Protein AF-A0AAV5WGY2-F1 (afdb_monomer)

Foldseek 3Di:
DKDKDWAPDDPPDDPVVVQQDDPFWHFDDWDDPDDPDITMTIIDGPVDDDDDDDFDDDVPDPTDDDDDDDDDDDDDDDDDDDPDDDDPDDPFAWDPVQFPVVVLVVCVVPDDLVVVCPPPDPVRSVVSVVVVVVVSCVPGTDTDDDDDPPVDDPVVVVVVVVVVVCLCPDCPHPVVPPPDDPPPQDAFDQAPVRDTHRDPVSVVVSVVVVVVVVDDDPPDDPDDDDDDDDDDDPDDDDALVNLLVSLVPPDQDQDADVQSHGSVVCNVCSVCVSVVNFDDLVLDAAQAADDDPDDDWGDGSNHTHYHDQWDADPLAIAGSDRARLVVLVVLLVVLLVVLVVCVVVDPDLDLVVQVVVCVVPRVCSLCPPCVRHVDPDPVSVVSSVVSVQVSLQVSCVSNVHDDDDSVVSD

Solvent-accessible surface area (backbone atoms only — not comparable to full-atom values): 26015 Å² total; per-residue (Å²): 107,70,49,77,41,82,34,86,68,50,98,84,62,80,61,59,78,70,63,62,35,54,103,60,24,38,62,71,46,74,57,51,93,81,73,100,65,81,21,42,36,36,28,33,21,73,94,56,86,86,80,92,67,88,76,49,78,50,97,95,48,85,63,73,62,80,87,82,89,84,87,94,81,85,86,85,87,83,87,77,87,79,80,79,77,81,78,82,77,73,80,79,50,71,29,75,91,72,34,49,58,66,65,50,51,52,51,61,69,69,48,64,59,71,70,73,41,58,95,50,53,74,66,57,36,49,51,51,51,51,51,54,52,51,50,47,47,62,72,39,30,48,67,45,78,82,74,80,78,86,84,51,61,72,70,55,45,50,51,50,57,47,49,52,53,53,45,58,70,34,89,85,13,78,77,67,53,88,76,68,69,96,77,68,78,63,86,54,48,66,45,100,83,69,47,74,33,70,49,72,67,54,46,51,52,50,50,54,56,50,56,63,67,70,53,72,76,77,84,76,72,88,78,74,80,85,76,87,77,84,85,85,76,96,69,88,82,84,48,59,66,56,51,52,49,53,50,68,66,51,65,90,44,82,57,52,48,99,46,48,46,37,41,57,55,51,57,73,40,43,63,39,62,58,68,70,48,79,81,60,46,94,80,47,67,41,72,66,67,74,92,64,94,67,85,86,76,37,44,43,96,91,39,72,45,52,75,41,65,62,48,77,54,100,87,44,43,46,32,42,83,72,50,42,66,67,34,52,53,52,37,43,53,51,36,49,52,49,52,52,50,48,67,68,70,48,85,74,52,55,55,70,61,52,53,52,48,39,60,68,68,37,45,52,62,73,55,63,69,40,94,80,56,67,66,83,53,64,76,58,44,52,53,56,50,46,51,53,58,52,48,50,53,51,42,38,60,63,51,72,50,79,94,68,59,75,74,82,64,112

Structure (mmCIF, N/CA/C/O backbone):
data_AF-A0AAV5WGY2-F1
#
_entry.id   AF-A0AAV5WGY2-F1
#
loop_
_atom_site.group_PDB
_atom_site.id
_atom_site.type_symbol
_atom_site.label_atom_id
_atom_site.label_alt_id
_atom_site.label_comp_id
_atom_site.label_asym_id
_atom_site.label_entity_id
_atom_site.label_seq_id
_atom_site.pdbx_PDB_ins_code
_atom_site.Cartn_x
_atom_site.Cartn_y
_atom_site.Cartn_z
_atom_site.occupancy
_atom_site.B_iso_or_equiv
_atom_site.auth_seq_id
_atom_site.auth_comp_id
_atom_site.auth_asym_id
_atom_site.auth_atom_id
_atom_site.pdbx_PDB_model_num
ATOM 1 N N . LEU A 1 1 ? -40.301 -31.226 7.481 1.00 58.53 1 LEU A N 1
ATOM 2 C CA . LEU A 1 1 ? -38.862 -30.973 7.223 1.00 58.53 1 LEU A CA 1
ATOM 3 C C . LEU A 1 1 ? -38.044 -31.351 8.452 1.00 58.53 1 LEU A C 1
ATOM 5 O O . LEU A 1 1 ? -37.160 -32.185 8.337 1.00 58.53 1 LEU A O 1
ATOM 9 N N . LEU A 1 2 ? -38.384 -30.832 9.628 1.00 51.25 2 LEU A N 1
ATOM 10 C CA . LEU A 1 2 ? -37.927 -31.389 10.901 1.00 51.25 2 LEU A CA 1
ATOM 11 C C . LEU A 1 2 ? -39.119 -32.048 11.601 1.00 51.25 2 LEU A C 1
ATOM 13 O O . LEU A 1 2 ? -40.247 -31.577 11.442 1.00 51.25 2 LEU A O 1
ATOM 17 N N . ALA A 1 3 ? -38.875 -33.135 12.322 1.00 55.97 3 ALA A N 1
ATOM 18 C CA . ALA A 1 3 ? -39.847 -33.788 13.187 1.00 55.97 3 ALA A CA 1
ATOM 19 C C . ALA A 1 3 ? -39.277 -33.842 14.604 1.00 55.97 3 ALA A C 1
ATOM 21 O O . ALA A 1 3 ? -38.084 -34.082 14.793 1.00 55.97 3 ALA A O 1
ATOM 22 N N . ILE A 1 4 ? -40.127 -33.573 15.588 1.00 62.97 4 ILE A N 1
ATOM 23 C CA . ILE A 1 4 ? -39.739 -33.464 16.990 1.00 62.97 4 ILE A CA 1
ATOM 24 C C . ILE A 1 4 ? -40.582 -34.465 17.763 1.00 62.97 4 ILE A C 1
ATOM 26 O O . ILE A 1 4 ? -41.802 -34.476 17.614 1.00 62.97 4 ILE A O 1
ATOM 30 N N . SER A 1 5 ? -39.931 -35.310 18.553 1.00 59.59 5 SER A N 1
ATOM 31 C CA . SER A 1 5 ? -40.609 -36.234 19.456 1.00 59.59 5 SER A CA 1
ATOM 32 C C . SER A 1 5 ? -40.067 -36.044 20.856 1.00 59.59 5 SER A C 1
ATOM 34 O O . SER A 1 5 ? -38.853 -35.956 21.053 1.00 59.59 5 SER A O 1
ATOM 36 N N . GLU A 1 6 ? -40.965 -36.038 21.834 1.00 65.06 6 GLU A N 1
ATOM 37 C CA . GLU A 1 6 ? -40.562 -36.268 23.213 1.00 65.06 6 GLU A CA 1
ATOM 38 C C . GLU A 1 6 ? -39.959 -37.670 23.324 1.00 65.06 6 GLU A C 1
ATOM 40 O O . GLU A 1 6 ? -40.388 -38.613 22.647 1.00 65.06 6 GLU A O 1
ATOM 45 N N . THR A 1 7 ? -38.920 -37.793 24.139 1.00 62.12 7 THR A N 1
ATOM 46 C CA . THR A 1 7 ? -38.223 -39.051 24.379 1.00 62.12 7 THR A CA 1
ATOM 47 C C . THR A 1 7 ? -37.788 -39.157 25.827 1.00 62.12 7 THR A C 1
ATOM 49 O O . THR A 1 7 ? -37.611 -38.159 26.522 1.00 62.12 7 THR A O 1
ATOM 52 N N . TRP A 1 8 ? -37.525 -40.382 26.260 1.00 65.94 8 TRP A N 1
ATOM 53 C CA . TRP A 1 8 ? -36.882 -40.664 27.538 1.00 65.94 8 TRP A CA 1
ATOM 54 C C . TRP A 1 8 ? -35.531 -41.362 27.352 1.00 65.94 8 TRP A C 1
ATOM 56 O O . TRP A 1 8 ? -34.951 -41.800 28.336 1.00 65.94 8 TRP A O 1
ATOM 66 N N . LEU A 1 9 ? -35.023 -41.453 26.118 1.00 58.28 9 LEU A N 1
ATOM 67 C CA . LEU A 1 9 ? -33.804 -42.189 25.770 1.00 58.28 9 LEU A CA 1
ATOM 68 C C . LEU A 1 9 ? -32.534 -41.359 26.021 1.00 58.28 9 LEU A C 1
ATOM 70 O O . LEU A 1 9 ? -32.537 -40.141 25.814 1.00 58.28 9 LEU A O 1
ATOM 74 N N . ASP A 1 10 ? -31.457 -42.003 26.471 1.00 59.53 10 ASP A N 1
ATOM 75 C CA . ASP A 1 10 ? -30.112 -41.420 26.582 1.00 59.53 10 ASP A CA 1
ATOM 76 C C . ASP A 1 10 ? -29.101 -42.032 25.585 1.00 59.53 10 ASP A C 1
ATOM 78 O O . ASP A 1 10 ? -29.437 -42.882 24.763 1.00 59.53 10 ASP A O 1
ATOM 82 N N . CYS A 1 11 ? -27.855 -41.543 25.591 1.00 49.78 11 CYS A N 1
ATOM 83 C CA . CYS A 1 11 ? -26.812 -41.965 24.647 1.00 49.78 11 CYS A CA 1
ATOM 84 C C . CYS A 1 11 ? -26.285 -43.397 24.870 1.00 49.78 11 CYS A C 1
ATOM 86 O O . CYS A 1 11 ? -25.472 -43.861 24.066 1.00 49.78 11 CYS A O 1
ATOM 88 N N . GLY A 1 12 ? -26.717 -44.079 25.936 1.00 51.78 12 GLY A N 1
ATOM 89 C CA . GLY A 1 12 ? -26.434 -45.488 26.209 1.00 51.78 12 GLY A CA 1
ATOM 90 C C . GLY A 1 12 ? -27.565 -46.440 25.805 1.00 51.78 12 GLY A C 1
ATOM 91 O O . GLY A 1 12 ? -27.341 -47.651 25.763 1.00 51.78 12 GLY A O 1
ATOM 92 N N . ASP A 1 13 ? -28.752 -45.921 25.482 1.00 56.66 13 ASP A N 1
ATOM 93 C CA . ASP A 1 13 ? -29.916 -46.729 25.125 1.00 56.66 13 ASP A CA 1
ATOM 94 C C . ASP A 1 13 ? -29.839 -47.246 23.675 1.00 56.66 13 ASP A C 1
ATOM 96 O O . ASP A 1 13 ? -29.564 -46.512 22.728 1.00 56.66 13 ASP A O 1
ATOM 100 N N . LEU A 1 14 ? -30.109 -48.542 23.491 1.00 49.34 14 LEU A N 1
ATOM 101 C CA . LEU A 1 14 ? -29.965 -49.285 22.229 1.00 49.34 14 LEU A CA 1
ATOM 102 C C . LEU A 1 14 ? -31.298 -49.470 21.484 1.00 49.34 14 LEU A C 1
ATOM 104 O O . LEU A 1 14 ? -31.477 -50.463 20.779 1.00 49.34 14 LEU A O 1
ATOM 108 N N . ASP A 1 15 ? -32.249 -48.542 21.625 1.00 55.72 15 ASP A N 1
ATOM 109 C CA . ASP A 1 15 ? -33.535 -48.654 20.929 1.00 55.72 15 ASP A CA 1
ATOM 110 C C . ASP A 1 15 ? -33.387 -48.318 19.434 1.00 55.72 15 ASP A C 1
ATOM 112 O O . ASP A 1 15 ? -33.550 -47.187 18.959 1.00 55.72 15 ASP A O 1
ATOM 116 N N . VAL A 1 16 ? -33.004 -49.350 18.679 1.00 48.38 16 VAL A N 1
ATOM 117 C CA . VAL A 1 16 ? -32.659 -49.290 17.256 1.00 48.38 16 VAL A CA 1
ATOM 118 C C . VAL A 1 16 ? -33.809 -48.737 16.413 1.00 48.38 16 VAL A C 1
ATOM 120 O O . VAL A 1 16 ? -33.552 -48.129 15.370 1.00 48.38 16 VAL A O 1
ATOM 123 N N . MET A 1 17 ? -35.063 -48.919 16.841 1.00 48.16 17 MET A N 1
ATOM 124 C CA . MET A 1 17 ? -36.217 -48.503 16.046 1.00 48.16 17 MET A CA 1
ATOM 125 C C . MET A 1 17 ? -36.397 -46.980 16.032 1.00 48.16 17 MET A C 1
ATOM 127 O O . MET A 1 17 ? -36.754 -46.416 14.999 1.00 48.16 17 MET A O 1
ATOM 131 N N . LEU A 1 18 ? -36.073 -46.305 17.138 1.00 53.69 18 LEU A N 1
ATOM 132 C CA . LEU A 1 18 ? -36.107 -44.844 17.239 1.00 53.69 18 LEU A CA 1
ATOM 133 C C . LEU A 1 18 ? -34.801 -44.207 16.742 1.00 53.69 18 LEU A C 1
ATOM 135 O O . LEU A 1 18 ? -34.831 -43.142 16.124 1.00 53.69 18 LEU A O 1
ATOM 139 N N . LEU A 1 19 ? -33.652 -44.861 16.927 1.00 51.91 19 LEU A N 1
ATOM 140 C CA . LEU A 1 19 ? -32.347 -44.303 16.547 1.00 51.91 19 LEU A CA 1
ATOM 141 C C . LEU A 1 19 ? -32.046 -44.362 15.040 1.00 51.91 19 LEU A C 1
ATOM 143 O O . LEU A 1 19 ? -31.258 -43.557 14.543 1.00 51.91 19 LEU A O 1
ATOM 147 N N . ARG A 1 20 ? -32.665 -45.284 14.289 1.00 50.75 20 ARG A N 1
ATOM 148 C CA . ARG A 1 20 ? -32.434 -45.415 12.835 1.00 50.75 20 ARG A CA 1
ATOM 149 C C . ARG A 1 20 ? -33.189 -44.398 11.977 1.00 50.75 20 ARG A C 1
ATOM 151 O O . ARG A 1 20 ? -32.861 -44.263 10.800 1.00 50.75 20 ARG A O 1
ATOM 158 N N . GLY A 1 21 ? -34.141 -43.665 12.554 1.00 54.84 21 GLY A N 1
ATOM 159 C CA . GLY A 1 21 ? -35.000 -42.753 11.802 1.00 54.84 21 GLY A CA 1
ATOM 160 C C . GLY A 1 21 ? -35.995 -43.476 10.883 1.00 54.84 21 GLY A C 1
ATOM 161 O O . GLY A 1 21 ? -36.051 -44.703 10.823 1.00 54.84 21 GLY A O 1
ATOM 162 N N . THR A 1 22 ? -36.821 -42.706 10.175 1.00 60.03 22 THR A N 1
ATOM 163 C CA . THR A 1 22 ? -37.748 -43.228 9.152 1.00 60.03 22 THR A CA 1
ATOM 164 C C . THR A 1 22 ? -37.086 -43.183 7.773 1.00 60.03 22 THR A C 1
ATOM 166 O O . THR A 1 22 ? -36.054 -42.538 7.608 1.00 60.03 22 THR A O 1
ATOM 169 N N . SER A 1 23 ? -37.686 -43.796 6.743 1.00 59.34 23 SER A N 1
ATOM 170 C CA . SER A 1 23 ? -37.124 -43.796 5.375 1.00 59.34 23 SER A CA 1
ATOM 171 C C . SER A 1 23 ? -36.784 -42.398 4.843 1.00 59.34 23 SER A C 1
ATOM 173 O O . SER A 1 23 ? -35.909 -42.255 3.995 1.00 59.34 23 SER A O 1
ATOM 175 N N . ASN A 1 24 ? -37.467 -41.371 5.357 1.00 62.81 24 ASN A N 1
ATOM 176 C CA . ASN A 1 24 ? -37.338 -39.994 4.901 1.00 62.81 24 ASN A CA 1
ATOM 177 C C . ASN A 1 24 ? -36.728 -39.062 5.958 1.00 62.81 24 ASN A C 1
ATOM 179 O O . ASN A 1 24 ? -36.515 -37.891 5.654 1.00 62.81 24 ASN A O 1
ATOM 183 N N . HIS A 1 25 ? -36.447 -39.531 7.181 1.00 63.03 25 HIS A N 1
ATOM 184 C CA . HIS A 1 25 ? -35.883 -38.698 8.248 1.00 63.03 25 HIS A CA 1
ATOM 185 C C . HIS A 1 25 ? -34.822 -39.448 9.049 1.00 63.03 25 HIS A C 1
ATOM 187 O O . HIS A 1 25 ? -35.092 -40.532 9.550 1.00 63.03 25 HIS A O 1
ATOM 193 N N . PHE A 1 26 ? -33.657 -38.836 9.244 1.00 66.69 26 PHE A N 1
ATOM 194 C CA . PHE A 1 26 ? -32.593 -39.356 10.099 1.00 66.69 26 PHE A CA 1
ATOM 195 C C . PHE A 1 26 ? -32.576 -38.629 11.448 1.00 66.69 26 PHE A C 1
ATOM 197 O O . PHE A 1 26 ? -33.007 -37.478 11.553 1.00 66.69 26 PHE A O 1
ATOM 204 N N . LEU A 1 27 ? -32.091 -39.297 12.496 1.00 63.47 27 LEU A N 1
ATOM 205 C CA . LEU A 1 27 ? -31.936 -38.677 13.808 1.00 63.47 27 LEU A CA 1
ATOM 206 C C . LEU A 1 27 ? -30.796 -37.652 13.762 1.00 63.47 27 LEU A C 1
ATOM 208 O O . LEU A 1 27 ? -29.649 -38.008 13.502 1.00 63.47 27 LEU A O 1
ATOM 212 N N . PHE A 1 28 ? -31.115 -36.384 14.012 1.00 63.69 28 PHE A N 1
ATOM 213 C CA . PHE A 1 28 ? -30.145 -35.291 13.985 1.00 63.69 28 PHE A CA 1
ATOM 214 C C . PHE A 1 28 ? -29.591 -34.964 15.374 1.00 63.69 28 PHE A C 1
ATOM 216 O O . PHE A 1 28 ? -28.396 -34.707 15.510 1.00 63.69 28 PHE A O 1
ATOM 223 N N . ARG A 1 29 ? -30.439 -34.963 16.412 1.00 63.25 29 ARG A N 1
ATOM 224 C CA . ARG A 1 29 ? -30.030 -34.620 17.782 1.00 63.25 29 ARG A CA 1
ATOM 225 C C . ARG A 1 29 ? -30.900 -35.321 18.825 1.00 63.25 29 ARG A C 1
ATOM 227 O O . ARG A 1 29 ? -32.106 -35.437 18.630 1.00 63.25 29 ARG A O 1
ATOM 234 N N . ALA A 1 30 ? -30.288 -35.753 19.926 1.00 65.06 30 ALA A N 1
ATOM 235 C CA . ALA A 1 30 ? -30.959 -36.330 21.087 1.00 65.06 30 ALA A CA 1
ATOM 236 C C . ALA A 1 30 ? -30.512 -35.572 22.340 1.00 65.06 30 ALA A C 1
ATOM 238 O O . ALA A 1 30 ? -29.393 -35.757 22.818 1.00 65.06 30 ALA A O 1
ATOM 239 N N . ASP A 1 31 ? -31.361 -34.678 22.839 1.00 59.88 31 ASP A N 1
ATOM 240 C CA . ASP A 1 31 ? -31.027 -33.839 23.986 1.00 59.88 31 ASP A CA 1
ATOM 241 C C . ASP A 1 31 ? -31.596 -34.455 25.269 1.00 59.88 31 ASP A C 1
ATOM 243 O O . ASP A 1 31 ? -32.718 -34.160 25.687 1.00 59.88 31 ASP A O 1
ATOM 247 N N . ARG A 1 32 ? -30.795 -35.321 25.905 1.00 64.69 32 ARG A N 1
ATOM 248 C CA . ARG A 1 32 ? -30.975 -35.744 27.301 1.00 64.69 32 ARG A CA 1
ATOM 249 C C . ARG A 1 32 ? -29.635 -35.655 28.030 1.00 64.69 32 ARG A C 1
ATOM 251 O O . ARG A 1 32 ? -28.688 -36.350 27.684 1.00 64.69 32 ARG A O 1
ATOM 258 N N . VAL A 1 33 ? -29.556 -34.793 29.047 1.00 54.47 33 VAL A N 1
ATOM 259 C CA . VAL A 1 33 ? -28.305 -34.468 29.773 1.00 54.47 33 VAL A CA 1
ATOM 260 C C . VAL A 1 33 ? -28.299 -35.045 31.213 1.00 54.47 33 VAL A C 1
ATOM 262 O O . VAL A 1 33 ? -27.461 -34.679 32.024 1.00 54.47 33 VAL A O 1
ATOM 265 N N . ALA A 1 34 ? -29.179 -36.024 31.492 1.00 52.88 34 ALA A N 1
ATOM 266 C CA . ALA A 1 34 ? -29.454 -36.730 32.767 1.00 52.88 34 ALA A CA 1
ATOM 267 C C . ALA A 1 34 ? -30.510 -36.094 33.709 1.00 52.88 34 ALA A C 1
ATOM 269 O O . ALA A 1 34 ? -30.616 -34.878 33.827 1.00 52.88 34 ALA A O 1
ATOM 270 N N . GLY A 1 35 ? -31.283 -36.949 34.410 1.00 50.66 35 GLY 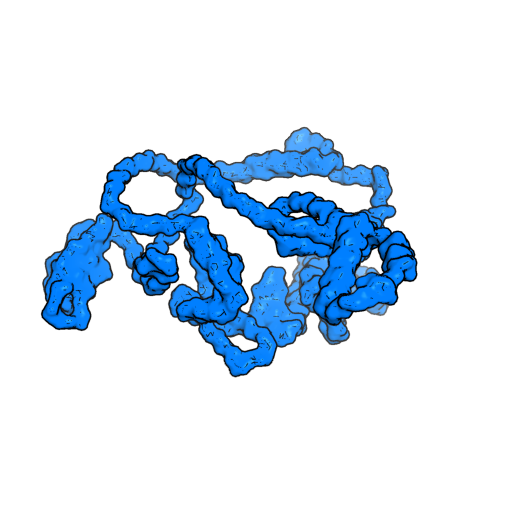A N 1
ATOM 271 C CA . GLY A 1 35 ? -32.287 -36.565 35.427 1.00 50.66 35 GLY A CA 1
ATOM 272 C C . GLY A 1 35 ? -33.763 -36.772 35.032 1.00 50.66 35 GLY A C 1
ATOM 273 O O . GLY A 1 35 ? -34.071 -37.022 33.869 1.00 50.66 35 GLY A O 1
ATOM 274 N N . ARG A 1 36 ? -34.675 -36.728 36.026 1.00 47.69 36 ARG A N 1
ATOM 275 C CA . ARG A 1 36 ? -36.135 -36.948 35.886 1.00 47.69 36 ARG A CA 1
ATOM 276 C C . ARG A 1 36 ? -36.789 -35.791 35.112 1.00 47.69 36 ARG A C 1
ATOM 278 O O . ARG A 1 36 ? -37.177 -34.793 35.709 1.00 47.69 36 ARG A O 1
ATOM 285 N N . GLY A 1 37 ? -36.902 -35.944 33.798 1.00 56.12 37 GLY A N 1
ATOM 286 C CA . GLY A 1 37 ? -37.597 -35.040 32.879 1.00 56.12 37 GLY A CA 1
ATOM 287 C C . GLY A 1 37 ? -37.527 -35.580 31.447 1.00 56.12 37 GLY A C 1
ATOM 288 O O . GLY A 1 37 ? -36.594 -36.319 31.126 1.00 56.12 37 GLY A O 1
ATOM 289 N N . GLY A 1 38 ? -38.531 -35.265 30.623 1.00 55.28 38 GLY A N 1
ATOM 290 C CA . GLY A 1 38 ? -38.583 -35.678 29.218 1.00 55.28 38 GLY A CA 1
ATOM 291 C C . GLY A 1 38 ? -37.502 -34.969 28.398 1.00 55.28 38 GLY A C 1
ATOM 292 O O . GLY A 1 38 ? -37.282 -33.771 28.564 1.00 55.28 38 GLY A O 1
ATOM 293 N N . GLY A 1 39 ? -36.793 -35.719 27.558 1.00 62.28 39 GLY A N 1
ATOM 294 C CA . GLY A 1 39 ? -35.852 -35.204 26.563 1.00 62.28 39 GLY A CA 1
ATOM 295 C C . GLY A 1 39 ? -36.521 -35.016 25.201 1.00 62.28 39 GLY A C 1
ATOM 296 O O . GLY A 1 39 ? -37.688 -35.363 25.009 1.00 62.28 39 GLY A O 1
ATOM 297 N N . VAL A 1 40 ? -35.773 -34.488 24.232 1.00 63.59 40 VAL A N 1
ATOM 298 C CA . VAL A 1 40 ? -36.284 -34.239 22.874 1.00 63.59 40 VAL A CA 1
ATOM 299 C C . VAL A 1 40 ? -35.389 -34.903 21.828 1.00 63.59 40 VAL A C 1
ATOM 301 O O . VAL A 1 40 ? -34.175 -34.685 21.806 1.00 63.59 40 VAL A O 1
ATOM 304 N N . LEU A 1 41 ? -36.001 -35.699 20.944 1.00 63.66 41 LEU A N 1
ATOM 305 C CA . LEU A 1 41 ? -35.382 -36.183 19.708 1.00 63.66 41 LEU A CA 1
ATOM 306 C C . LEU A 1 41 ? -35.762 -35.254 18.562 1.00 63.66 41 LEU A C 1
ATOM 308 O O . LEU A 1 41 ? -36.943 -35.015 18.299 1.00 63.66 41 LEU A O 1
ATOM 312 N N . LEU A 1 42 ? -34.746 -34.775 17.853 1.00 64.81 42 LEU A N 1
ATOM 313 C CA . LEU A 1 42 ? -34.899 -34.008 16.630 1.00 64.81 42 LEU A CA 1
ATOM 314 C C . LEU A 1 42 ? -34.532 -34.891 15.437 1.00 64.81 42 LEU A C 1
ATOM 316 O O . LEU A 1 42 ? -33.372 -35.270 15.265 1.00 64.81 42 LEU A O 1
ATOM 320 N N . TYR A 1 43 ? -35.510 -35.176 14.588 1.00 60.28 43 TYR A N 1
ATOM 321 C CA . TYR A 1 43 ? -35.321 -35.860 13.316 1.00 60.28 43 TYR A CA 1
ATOM 322 C C . TYR A 1 43 ? -35.293 -34.842 12.181 1.00 60.28 43 TYR A C 1
ATOM 324 O O . TYR A 1 43 ? -36.184 -33.999 12.061 1.00 60.28 43 TYR A O 1
ATOM 332 N N . ALA A 1 44 ? -34.287 -34.931 11.320 1.00 61.34 44 ALA A N 1
ATOM 333 C CA . ALA A 1 44 ? -34.180 -34.112 10.123 1.00 61.34 44 ALA A CA 1
ATOM 334 C C . ALA A 1 44 ? -34.543 -34.939 8.894 1.00 61.34 44 ALA A C 1
ATOM 336 O O . ALA A 1 44 ? -34.130 -36.089 8.763 1.00 61.34 44 ALA A O 1
ATOM 337 N N . HIS A 1 45 ? -35.321 -34.363 7.980 1.00 67.31 45 HIS A N 1
ATOM 338 C CA . HIS A 1 45 ? -35.589 -35.008 6.701 1.00 67.31 45 HIS A CA 1
ATOM 339 C C . HIS A 1 45 ? -34.271 -35.230 5.952 1.00 67.31 45 HIS A C 1
ATOM 341 O O . HIS A 1 45 ? -33.419 -34.349 5.957 1.00 67.31 45 HIS A O 1
ATOM 347 N N . ILE A 1 46 ? -34.126 -36.335 5.221 1.00 59.19 46 ILE A N 1
ATOM 348 C CA . ILE A 1 46 ? -32.921 -36.653 4.421 1.00 59.19 46 ILE A CA 1
ATOM 349 C C . ILE A 1 46 ? -32.569 -35.599 3.351 1.00 59.19 46 ILE A C 1
ATOM 351 O O . ILE A 1 46 ? -31.471 -35.605 2.811 1.00 59.19 46 ILE A O 1
ATOM 355 N N . ASN A 1 47 ? -33.495 -34.678 3.064 1.00 54.25 47 ASN A N 1
ATOM 356 C CA . ASN A 1 47 ? -33.310 -33.581 2.108 1.00 54.25 47 ASN A CA 1
ATOM 357 C C . ASN A 1 47 ? -32.788 -32.311 2.802 1.00 54.25 47 ASN A C 1
ATOM 359 O O . ASN A 1 47 ? -32.610 -31.282 2.156 1.00 54.25 47 ASN A O 1
ATOM 363 N N . LEU A 1 48 ? -32.580 -32.367 4.120 1.00 48.97 48 LEU A N 1
ATOM 364 C CA . LEU A 1 48 ? -31.965 -31.324 4.926 1.00 48.97 48 LEU A CA 1
ATOM 365 C C . LEU A 1 48 ? -30.592 -31.799 5.385 1.00 48.97 48 LEU A C 1
ATOM 367 O O . LEU A 1 48 ? -30.427 -32.938 5.812 1.00 48.97 48 LEU A O 1
ATOM 371 N N . LEU A 1 49 ? -29.623 -30.889 5.347 1.00 49.53 49 LEU A N 1
ATOM 372 C CA . LEU A 1 49 ? -28.282 -31.075 5.896 1.00 49.53 49 LEU A CA 1
ATOM 373 C C . LEU A 1 49 ? -28.091 -30.058 7.028 1.00 49.53 49 LEU A C 1
ATOM 375 O O . LEU A 1 49 ? -27.642 -28.941 6.768 1.00 49.53 49 LEU A O 1
ATOM 379 N N . PRO A 1 50 ? -28.494 -30.379 8.269 1.00 46.41 50 PRO A N 1
ATOM 380 C CA . PRO A 1 50 ? -28.511 -29.398 9.341 1.00 46.41 50 PRO A CA 1
ATOM 381 C C . PRO A 1 50 ? -27.116 -29.247 9.978 1.00 46.41 50 PRO A C 1
ATOM 383 O O . PRO A 1 50 ? -26.377 -30.220 10.122 1.00 46.41 50 PRO A O 1
ATOM 386 N N . ILE A 1 51 ? -26.744 -28.017 10.356 1.00 43.25 51 ILE A N 1
ATOM 387 C CA . ILE A 1 51 ? -25.459 -27.675 10.995 1.00 43.25 51 ILE A CA 1
ATOM 388 C C . ILE A 1 51 ? -25.732 -26.746 12.190 1.00 43.25 51 ILE A C 1
ATOM 390 O O . ILE A 1 51 ? -26.493 -25.788 12.081 1.00 43.25 51 ILE A O 1
ATOM 394 N N . THR A 1 52 ? -25.114 -27.014 13.342 1.00 41.44 52 THR A N 1
ATOM 395 C CA . THR A 1 52 ? -25.278 -26.234 14.585 1.00 41.44 52 THR A CA 1
ATOM 396 C C . THR A 1 52 ? -24.391 -24.981 14.623 1.00 41.44 52 THR A C 1
ATOM 398 O O . THR A 1 52 ? -23.179 -25.098 14.437 1.00 41.44 52 THR A O 1
ATOM 401 N N . VAL A 1 53 ? -24.942 -23.801 14.954 1.00 41.81 53 VAL A N 1
ATOM 402 C CA . VAL A 1 53 ? -24.159 -22.564 15.204 1.00 41.81 53 VAL A CA 1
ATOM 403 C C . VAL A 1 53 ? -24.565 -21.918 16.530 1.00 41.81 53 VAL A C 1
ATOM 405 O O . VAL A 1 53 ? -25.745 -21.813 16.848 1.00 41.81 53 VAL A O 1
ATOM 408 N N . SER A 1 54 ? -23.575 -21.453 17.294 1.00 39.31 54 SER A N 1
ATOM 409 C CA . SER A 1 54 ? -23.731 -20.851 18.621 1.00 39.31 54 SER A CA 1
ATOM 410 C C . SER A 1 54 ? -23.912 -19.321 18.550 1.00 39.31 54 SER A C 1
ATOM 412 O O . SER A 1 54 ? -22.936 -18.601 18.333 1.00 39.31 54 SER A O 1
ATOM 414 N N . THR A 1 55 ? -25.173 -18.889 18.689 1.00 38.62 55 THR A N 1
ATOM 415 C CA . THR A 1 55 ? -25.705 -17.631 19.281 1.00 38.62 55 THR A CA 1
ATOM 416 C C . THR A 1 55 ? -25.358 -16.245 18.688 1.00 38.62 55 THR A C 1
ATOM 418 O O . THR A 1 55 ? -24.223 -15.933 18.312 1.00 38.62 55 THR A O 1
ATOM 421 N N . LEU A 1 56 ? -26.391 -15.392 18.577 1.00 34.69 56 LEU A N 1
ATOM 422 C CA . LEU A 1 56 ? -26.330 -13.958 18.246 1.00 34.69 56 LEU A CA 1
ATOM 423 C C . LEU A 1 56 ? -27.546 -13.260 18.883 1.00 34.69 56 LEU A C 1
ATOM 425 O O . LEU A 1 56 ? -28.680 -13.529 18.507 1.00 34.69 56 LEU A O 1
ATOM 429 N N . THR A 1 57 ? -27.309 -12.348 19.828 1.00 35.31 57 THR A N 1
ATOM 430 C CA . THR A 1 57 ? -28.368 -11.654 20.585 1.00 35.31 57 THR A CA 1
ATOM 431 C C . THR A 1 57 ? -28.588 -10.222 20.082 1.00 35.31 57 THR A C 1
ATOM 433 O O . THR A 1 57 ? -27.636 -9.435 20.049 1.00 35.31 57 THR A O 1
ATOM 436 N N . ILE A 1 58 ? -29.833 -9.861 19.746 1.00 36.22 58 ILE A N 1
ATOM 437 C CA . ILE A 1 58 ? -30.271 -8.502 19.367 1.00 36.22 58 ILE A CA 1
ATOM 438 C C . ILE A 1 58 ? -31.097 -7.912 20.531 1.00 36.22 58 ILE A C 1
ATOM 440 O O . ILE A 1 58 ? -31.949 -8.612 21.071 1.00 36.22 58 ILE A O 1
ATOM 444 N N . PRO A 1 59 ? -30.918 -6.643 20.949 1.00 31.33 59 PRO A N 1
ATOM 445 C CA . PRO A 1 59 ? -31.733 -6.069 22.024 1.00 31.33 59 PRO A CA 1
ATOM 446 C C . PRO A 1 59 ? -33.217 -6.004 21.619 1.00 31.33 59 PRO A C 1
ATOM 448 O O . PRO A 1 59 ? -33.566 -5.297 20.676 1.00 31.33 59 PRO A O 1
ATOM 451 N N . GLY A 1 60 ? -34.074 -6.746 22.331 1.00 40.41 60 GLY A N 1
ATOM 452 C CA . GLY A 1 60 ? -35.515 -6.880 22.062 1.00 40.41 60 GLY A CA 1
ATOM 453 C C . GLY A 1 60 ? -35.942 -8.193 21.388 1.00 40.41 60 GLY A C 1
ATOM 454 O O . GLY A 1 60 ? -37.137 -8.458 21.321 1.00 40.41 60 GLY A O 1
ATOM 455 N N . PHE A 1 61 ? -35.000 -9.029 20.942 1.00 35.41 61 PHE A N 1
ATOM 456 C CA . PHE A 1 61 ? -35.262 -10.372 20.418 1.00 35.41 61 PHE A CA 1
ATOM 457 C C . PHE A 1 61 ? -34.228 -11.344 20.997 1.00 35.41 61 PHE A C 1
ATOM 459 O O . PHE A 1 61 ? -33.032 -11.236 20.714 1.00 35.41 61 PHE A O 1
ATOM 466 N N . GLU A 1 62 ? -34.682 -12.273 21.838 1.00 29.34 62 GLU A N 1
ATOM 467 C CA . GLU A 1 62 ? -33.830 -13.342 22.359 1.00 29.34 62 GLU A CA 1
ATOM 468 C C . GLU A 1 62 ? -33.490 -14.340 21.242 1.00 29.34 62 GLU A C 1
ATOM 470 O O . GLU A 1 62 ? -34.371 -14.854 20.560 1.00 29.34 62 GLU A O 1
ATOM 475 N N . ASP A 1 63 ? -32.180 -14.527 21.059 1.00 30.94 63 ASP A N 1
ATOM 476 C CA . ASP A 1 63 ? -31.472 -15.599 20.350 1.00 30.94 63 ASP A CA 1
ATOM 477 C C . ASP A 1 63 ? -32.185 -16.252 19.151 1.00 30.94 63 ASP A C 1
ATOM 479 O O . ASP A 1 63 ? -32.899 -17.245 19.281 1.00 30.94 63 ASP A O 1
ATOM 483 N N . VAL A 1 64 ? -31.868 -15.782 17.938 1.00 28.80 64 VAL A N 1
ATOM 484 C CA . VAL A 1 64 ? -32.051 -16.591 16.724 1.00 28.80 64 VAL A CA 1
ATOM 485 C C . VAL A 1 64 ? -30.834 -16.457 15.810 1.00 28.80 64 VAL A C 1
ATOM 487 O O . VAL A 1 64 ? -30.518 -15.401 15.264 1.00 28.80 64 VAL A O 1
ATOM 490 N N . LYS A 1 65 ? -30.170 -17.595 15.631 1.00 26.22 65 LYS A N 1
ATOM 491 C CA . LYS A 1 65 ? -29.210 -17.948 14.576 1.00 26.22 65 LYS A CA 1
ATOM 492 C C . LYS A 1 65 ? -29.548 -19.402 14.180 1.00 26.22 65 LYS A C 1
ATOM 494 O O . LYS A 1 65 ? -30.041 -20.105 15.065 1.00 26.22 65 LYS A O 1
ATOM 499 N N . PRO A 1 66 ? -29.212 -19.934 12.983 1.00 35.12 66 PRO A N 1
ATOM 500 C CA . PRO A 1 66 ? -28.324 -19.379 11.957 1.00 35.12 66 PRO A CA 1
ATOM 501 C C . PRO A 1 66 ? -28.655 -19.775 10.490 1.00 35.12 66 PRO A C 1
ATOM 503 O O . PRO A 1 66 ? -29.637 -20.435 10.171 1.00 35.12 66 PRO A O 1
ATOM 506 N N . ASP A 1 67 ? -27.745 -19.364 9.617 1.00 31.45 67 ASP A N 1
ATOM 507 C CA . ASP A 1 67 ? -27.708 -19.421 8.159 1.00 31.45 67 ASP A CA 1
ATOM 508 C C . ASP A 1 67 ? -27.539 -20.804 7.506 1.00 31.45 67 ASP A C 1
ATOM 510 O O . ASP A 1 67 ? -26.785 -21.651 7.988 1.00 31.45 67 ASP A O 1
ATOM 514 N N . ILE A 1 68 ? -28.084 -20.940 6.290 1.00 30.11 68 ILE A N 1
ATOM 515 C CA . ILE A 1 68 ? -27.429 -21.668 5.192 1.00 30.11 68 ILE A CA 1
ATOM 516 C C . ILE A 1 68 ? -27.450 -20.750 3.956 1.00 30.11 68 ILE A C 1
ATOM 518 O O . ILE A 1 68 ? -28.530 -20.307 3.561 1.00 30.11 68 ILE A O 1
ATOM 522 N N . PRO A 1 69 ? -26.307 -20.453 3.313 1.00 38.94 69 PRO A N 1
ATOM 523 C CA . PRO A 1 69 ? -26.288 -19.888 1.972 1.00 38.94 69 PRO A CA 1
ATOM 524 C C . PRO A 1 69 ? -26.369 -21.032 0.960 1.00 38.94 69 PRO A C 1
ATOM 526 O O . PRO A 1 69 ? -25.772 -22.072 1.211 1.00 38.94 69 PRO A O 1
ATOM 529 N N . LEU A 1 70 ? -27.027 -20.835 -0.185 1.00 31.03 70 LEU A N 1
ATOM 530 C CA . LEU A 1 70 ? -26.588 -21.369 -1.484 1.00 31.03 70 LEU A CA 1
ATOM 531 C C . LEU A 1 70 ? -27.458 -20.766 -2.610 1.00 31.03 70 LEU A C 1
ATOM 533 O O . LEU A 1 70 ? -28.640 -21.070 -2.726 1.00 31.03 70 LEU A O 1
ATOM 537 N N . SER A 1 71 ? -26.809 -19.972 -3.470 1.00 32.75 71 SER A N 1
ATOM 538 C CA . SER A 1 71 ? -27.270 -19.456 -4.774 1.00 32.75 71 SER A CA 1
ATOM 539 C C . SER A 1 71 ? -28.130 -18.179 -4.832 1.00 32.75 71 SER A C 1
ATOM 541 O O . SER A 1 71 ? -28.688 -17.692 -3.858 1.00 32.75 71 SER A O 1
ATOM 543 N N . ASP A 1 72 ? -28.161 -17.606 -6.033 1.00 26.92 72 ASP A N 1
ATOM 544 C CA . ASP A 1 72 ? -27.810 -16.227 -6.387 1.00 26.92 72 ASP A CA 1
ATOM 545 C C . ASP A 1 72 ? -28.946 -15.462 -7.099 1.00 26.92 72 ASP A C 1
ATOM 547 O O . ASP A 1 72 ? -28.741 -14.361 -7.608 1.00 26.92 72 ASP A O 1
ATOM 551 N N . HIS A 1 73 ? -30.174 -15.993 -7.094 1.00 40.19 73 HIS A N 1
ATOM 552 C CA . HIS A 1 73 ? -31.284 -15.431 -7.875 1.00 40.19 73 HIS A CA 1
ATOM 553 C C . HIS A 1 73 ? -32.662 -15.541 -7.205 1.00 40.19 73 HIS A C 1
ATOM 555 O O . HIS A 1 73 ? -33.563 -16.185 -7.738 1.00 40.19 73 HIS A O 1
ATOM 561 N N . ILE A 1 74 ? -32.879 -14.861 -6.075 1.00 34.44 74 ILE A N 1
ATOM 562 C CA . ILE A 1 74 ? -34.240 -14.659 -5.545 1.00 34.44 74 ILE A CA 1
ATOM 563 C C . ILE A 1 74 ? -34.457 -13.169 -5.275 1.00 34.44 74 ILE A C 1
ATOM 565 O O . ILE A 1 74 ? -33.938 -12.612 -4.312 1.00 34.44 74 ILE A O 1
ATOM 569 N N . GLY A 1 75 ? -35.206 -12.516 -6.166 1.00 31.11 75 GLY A N 1
ATOM 570 C CA . GLY A 1 75 ? -35.700 -11.155 -5.979 1.00 31.11 75 GLY A CA 1
ATOM 571 C C . GLY A 1 75 ? -37.135 -11.178 -5.461 1.00 31.11 75 GLY A C 1
ATOM 572 O O . GLY A 1 75 ? -37.993 -11.828 -6.055 1.00 31.11 75 GLY A O 1
ATOM 573 N N . ILE A 1 76 ? -37.399 -10.450 -4.378 1.00 31.08 76 ILE A N 1
ATOM 574 C CA . ILE A 1 76 ? -38.752 -10.127 -3.914 1.00 31.08 76 ILE A CA 1
ATOM 575 C C . ILE A 1 76 ? -38.938 -8.623 -4.127 1.00 31.08 76 ILE A C 1
ATOM 577 O O . ILE A 1 76 ? -38.110 -7.830 -3.681 1.00 31.08 76 ILE A O 1
ATOM 581 N N . ALA A 1 77 ? -40.003 -8.235 -4.828 1.00 25.03 77 ALA A N 1
ATOM 582 C CA . ALA A 1 77 ? -40.380 -6.842 -5.037 1.00 25.03 77 ALA A CA 1
ATOM 583 C C . ALA A 1 77 ? -41.672 -6.534 -4.277 1.00 25.03 77 ALA A C 1
ATOM 585 O O . ALA A 1 77 ? -42.650 -7.270 -4.385 1.00 25.03 77 ALA A O 1
ATOM 586 N N . PHE A 1 78 ? -41.686 -5.420 -3.553 1.00 32.88 78 PHE A N 1
ATOM 587 C CA . PHE A 1 78 ? -42.901 -4.791 -3.048 1.00 32.88 78 PHE A CA 1
ATOM 588 C C . PHE A 1 78 ? -42.683 -3.283 -2.908 1.00 32.88 78 PHE A C 1
ATOM 590 O O . PHE A 1 78 ? -41.554 -2.790 -2.893 1.00 32.88 78 PHE A O 1
ATOM 597 N N . THR A 1 79 ? -43.784 -2.542 -2.858 1.00 24.19 79 THR A N 1
ATOM 598 C CA . THR A 1 79 ? -43.810 -1.078 -2.862 1.00 24.19 79 THR A CA 1
ATOM 599 C C . THR A 1 79 ? -43.965 -0.564 -1.434 1.00 24.19 79 THR A C 1
ATOM 601 O O . THR A 1 79 ? -44.858 -1.003 -0.713 1.00 24.19 79 THR A O 1
ATOM 604 N N . ILE A 1 80 ? -43.109 0.373 -1.022 1.00 32.78 80 ILE A N 1
ATOM 605 C CA . ILE A 1 80 ? -43.171 0.998 0.304 1.00 32.78 80 ILE A CA 1
ATOM 606 C C . ILE A 1 80 ? -43.714 2.418 0.154 1.00 32.78 80 ILE A C 1
ATOM 608 O O . ILE A 1 80 ? -43.107 3.254 -0.516 1.00 32.78 80 ILE A O 1
ATOM 612 N N . ASN A 1 81 ? -44.824 2.706 0.835 1.00 32.09 81 ASN A N 1
ATOM 613 C CA . ASN A 1 81 ? -45.255 4.078 1.083 1.00 32.09 81 ASN A CA 1
ATOM 614 C C . ASN A 1 81 ? -44.310 4.693 2.120 1.00 32.09 81 ASN A C 1
ATOM 616 O O . ASN A 1 81 ? -44.272 4.267 3.274 1.00 32.09 81 ASN A O 1
ATOM 620 N N . SER A 1 82 ? -43.495 5.656 1.687 1.00 32.44 82 SER A N 1
ATOM 621 C CA . SER A 1 82 ? -42.449 6.244 2.518 1.00 32.44 82 SER A CA 1
ATOM 622 C C . SER A 1 82 ? -43.036 6.988 3.716 1.00 32.44 82 SER A C 1
ATOM 624 O O . SER A 1 82 ? -43.765 7.966 3.544 1.00 32.44 82 SER A O 1
ATOM 626 N N . PHE A 1 83 ? -42.608 6.626 4.922 1.00 42.25 83 PHE A N 1
ATOM 627 C CA . PHE A 1 83 ? -42.549 7.581 6.020 1.00 42.25 83 PHE A CA 1
ATOM 628 C C . PHE A 1 83 ? -41.211 8.309 5.914 1.00 42.25 83 PHE A C 1
ATOM 630 O O . PHE A 1 83 ? -40.167 7.799 6.316 1.00 42.25 83 PHE A O 1
ATOM 637 N N . ILE A 1 84 ? -41.239 9.492 5.299 1.00 37.72 84 ILE A N 1
ATOM 638 C CA . ILE A 1 84 ? -40.086 10.391 5.235 1.00 37.72 84 ILE A CA 1
ATOM 639 C C . ILE A 1 84 ? -39.772 10.827 6.668 1.00 37.72 84 ILE A C 1
ATOM 641 O O . ILE A 1 84 ? -40.492 11.634 7.260 1.00 37.72 84 ILE A O 1
ATOM 645 N N . ALA A 1 85 ? -38.689 10.300 7.236 1.00 43.31 85 ALA A N 1
ATOM 646 C CA . ALA A 1 85 ? -38.073 10.911 8.401 1.00 43.31 85 ALA A CA 1
ATOM 647 C C . ALA A 1 85 ? -37.537 12.282 7.968 1.00 43.31 85 ALA A C 1
ATOM 649 O O . ALA A 1 85 ? -36.731 12.374 7.046 1.00 43.31 85 ALA A O 1
ATOM 650 N N . LYS A 1 86 ? -38.022 13.357 8.599 1.00 41.38 86 LYS A N 1
ATOM 651 C CA . LYS A 1 86 ? -37.546 14.717 8.321 1.00 41.38 86 LYS A CA 1
ATOM 652 C C . LYS A 1 86 ? -36.049 14.797 8.622 1.00 41.38 86 LYS A C 1
ATOM 654 O O . LYS A 1 86 ? -35.644 14.629 9.774 1.00 41.38 86 LYS A O 1
ATOM 659 N N . ASP A 1 87 ? -35.251 15.091 7.599 1.00 45.59 87 ASP A N 1
ATOM 660 C CA . ASP A 1 87 ? -33.842 15.428 7.763 1.00 45.59 87 ASP A CA 1
ATOM 661 C C . ASP A 1 87 ? -33.701 16.588 8.755 1.00 45.59 87 ASP A C 1
ATOM 663 O O . ASP A 1 87 ? -34.314 17.649 8.608 1.00 45.59 87 ASP A O 1
ATOM 667 N N . LYS A 1 88 ? -32.867 16.401 9.782 1.00 47.03 88 LYS A N 1
ATOM 668 C CA . LYS A 1 88 ? -32.433 17.505 10.642 1.00 47.03 88 LYS A CA 1
ATOM 669 C C . LYS A 1 88 ? -31.461 18.367 9.838 1.00 47.03 88 LYS A C 1
ATOM 671 O O . LYS A 1 88 ? -30.259 18.109 9.828 1.00 47.03 88 LYS A O 1
ATOM 676 N N . ILE A 1 89 ? -31.985 19.382 9.157 1.00 54.22 89 ILE A N 1
ATOM 677 C CA . ILE A 1 89 ? -31.178 20.407 8.492 1.00 54.22 89 ILE A CA 1
ATOM 678 C C . ILE A 1 89 ? -30.384 21.139 9.580 1.00 54.22 89 ILE A C 1
ATOM 680 O O . ILE A 1 89 ? -30.955 21.783 10.459 1.00 54.22 89 ILE A O 1
ATOM 684 N N . ALA A 1 90 ? -29.058 21.000 9.555 1.00 54.44 90 ALA A N 1
ATOM 685 C CA . ALA A 1 90 ? -28.186 21.759 10.442 1.00 54.44 90 ALA A CA 1
ATOM 686 C C . ALA A 1 90 ? -28.315 23.262 10.127 1.00 54.44 90 ALA A C 1
ATOM 688 O O . ALA A 1 90 ? -28.390 23.620 8.948 1.00 54.44 90 ALA A O 1
ATOM 689 N N . PRO A 1 91 ? -28.324 24.148 11.140 1.00 58.72 91 PRO A N 1
ATOM 690 C CA . PRO A 1 91 ? -28.450 25.580 10.909 1.00 58.72 91 PRO A CA 1
ATOM 691 C C . PRO A 1 91 ? -27.294 26.101 10.035 1.00 58.72 91 PRO A C 1
ATOM 693 O O . PRO A 1 91 ? -26.163 25.608 10.141 1.00 58.72 91 PRO A O 1
ATOM 696 N N . PRO A 1 92 ? -27.556 27.085 9.157 1.00 66.31 92 PRO A N 1
ATOM 697 C CA . PRO A 1 92 ? -26.557 27.618 8.241 1.00 66.31 92 PRO A CA 1
ATOM 698 C C . PRO A 1 92 ? -25.392 28.247 9.014 1.00 66.31 92 PRO A C 1
ATOM 700 O O . PRO A 1 92 ? -25.577 29.069 9.908 1.00 66.31 92 PRO A O 1
ATOM 703 N N . SER A 1 93 ? -24.164 27.856 8.673 1.00 78.50 93 SER A N 1
ATOM 704 C CA . SER A 1 93 ? -22.953 28.400 9.297 1.00 78.50 93 SER A CA 1
ATOM 705 C C . SER A 1 93 ? -22.578 29.760 8.701 1.00 78.50 93 SER A C 1
ATOM 707 O O . SER A 1 93 ? -22.650 29.923 7.485 1.00 78.50 93 SER A O 1
ATOM 709 N N . ARG A 1 94 ? -22.094 30.693 9.524 1.00 84.44 94 ARG A N 1
ATOM 710 C CA . ARG A 1 94 ? -21.584 32.015 9.110 1.00 84.44 94 ARG A CA 1
ATOM 711 C C . ARG A 1 94 ? -20.284 31.922 8.295 1.00 84.44 94 ARG A C 1
ATOM 713 O O . ARG A 1 94 ? -19.467 31.019 8.517 1.00 84.44 94 ARG A O 1
ATOM 720 N N . ASP A 1 95 ? -20.092 32.848 7.359 1.00 84.25 95 ASP A N 1
ATOM 721 C CA . ASP A 1 95 ? -18.921 32.944 6.484 1.00 84.25 95 ASP A CA 1
ATOM 722 C C . ASP A 1 95 ? -17.996 34.111 6.852 1.00 84.25 95 ASP A C 1
ATOM 724 O O . ASP A 1 95 ? -17.997 35.164 6.224 1.00 84.25 95 ASP A O 1
ATOM 728 N N . PHE A 1 96 ? -17.171 33.909 7.879 1.00 85.38 96 PHE A N 1
ATOM 729 C CA . PHE A 1 96 ? -16.269 34.939 8.409 1.00 85.38 96 PHE A CA 1
ATOM 730 C C . PHE A 1 96 ? -15.175 35.409 7.436 1.00 85.38 96 PHE A C 1
ATOM 732 O O . PHE A 1 96 ? -14.594 36.468 7.648 1.00 85.38 96 PHE A O 1
ATOM 739 N N . SER A 1 97 ? -14.877 34.659 6.367 1.00 82.19 97 SER A N 1
ATOM 740 C CA . SER A 1 97 ? -13.897 35.101 5.363 1.00 82.19 97 SER A CA 1
ATOM 741 C C . SER A 1 97 ? -14.406 36.237 4.479 1.00 82.19 97 SER A C 1
ATOM 743 O O . SER A 1 97 ? -13.591 36.962 3.928 1.00 82.19 97 SER A O 1
ATOM 745 N N . ASN A 1 98 ? -15.728 36.386 4.352 1.00 83.44 98 ASN A N 1
ATOM 746 C CA . ASN A 1 98 ? -16.373 37.422 3.541 1.00 83.44 98 ASN A CA 1
ATOM 747 C C . ASN A 1 98 ? -17.129 38.440 4.410 1.00 83.44 98 ASN A C 1
ATOM 749 O O . ASN A 1 98 ? -18.074 39.068 3.943 1.00 83.44 98 ASN A O 1
ATOM 753 N N . ALA A 1 99 ? -16.775 38.541 5.692 1.00 88.69 99 ALA A N 1
ATOM 754 C CA . ALA A 1 99 ? -17.374 39.514 6.592 1.00 88.69 99 ALA A CA 1
ATOM 755 C C . ALA A 1 99 ? -16.850 40.927 6.305 1.00 88.69 99 ALA A C 1
ATOM 757 O O . ALA A 1 99 ? -15.670 41.100 5.990 1.00 88.69 99 ALA A O 1
ATOM 758 N N . ASP A 1 100 ? -17.719 41.925 6.458 1.00 90.50 100 ASP A N 1
ATOM 759 C CA . ASP A 1 100 ? -17.337 43.338 6.403 1.00 90.50 100 ASP A CA 1
ATOM 760 C C . ASP A 1 100 ? -16.744 43.769 7.754 1.00 90.50 100 ASP A C 1
ATOM 762 O O . ASP A 1 100 ? -17.420 44.297 8.643 1.00 90.50 100 ASP A O 1
ATOM 766 N N . TRP A 1 101 ? -15.460 43.459 7.925 1.00 88.81 101 TRP A N 1
ATOM 767 C CA . TRP A 1 101 ? -14.726 43.734 9.157 1.00 88.81 101 TRP A CA 1
ATOM 768 C C . TRP A 1 101 ? -14.525 45.226 9.409 1.00 88.81 101 TRP A C 1
ATOM 770 O O . TRP A 1 101 ? -14.478 45.638 10.567 1.00 88.81 101 TRP A O 1
ATOM 780 N N . ASP A 1 102 ? -14.438 46.035 8.355 1.00 89.50 102 ASP A N 1
ATOM 781 C CA . ASP A 1 102 ? -14.190 47.469 8.477 1.00 89.50 102 ASP A CA 1
ATOM 782 C C . ASP A 1 102 ? -15.407 48.171 9.089 1.00 89.50 102 ASP A C 1
ATOM 784 O O . ASP A 1 102 ? -15.273 48.909 10.070 1.00 89.50 102 ASP A O 1
ATOM 788 N N . SER A 1 103 ? -16.614 47.862 8.604 1.00 90.62 103 SER A N 1
ATOM 789 C CA . SER A 1 103 ? -17.860 48.390 9.177 1.00 90.62 103 SER A CA 1
ATOM 790 C C . SER A 1 103 ? -18.072 47.939 10.627 1.00 90.62 103 SER A C 1
ATOM 792 O O . SER A 1 103 ? -18.424 48.755 11.484 1.00 90.62 103 SER A O 1
ATOM 794 N N . MET A 1 104 ? -17.799 46.664 10.939 1.00 91.56 104 MET A N 1
ATOM 795 C CA . MET A 1 104 ? -17.898 46.149 12.312 1.00 91.56 104 MET A CA 1
ATOM 796 C C . MET A 1 104 ? -16.922 46.848 13.261 1.00 91.56 104 MET A C 1
ATOM 798 O O . MET A 1 104 ? -17.316 47.272 14.348 1.00 91.56 104 MET A O 1
ATOM 802 N N . ASN A 1 105 ? -15.659 46.990 12.858 1.00 91.38 105 ASN A N 1
ATOM 803 C CA . ASN A 1 105 ? -14.632 47.606 13.694 1.00 91.38 105 ASN A CA 1
ATOM 804 C C . ASN A 1 105 ? -14.921 49.090 13.935 1.00 91.38 105 ASN A C 1
ATOM 806 O O . ASN A 1 105 ? -14.771 49.560 15.063 1.00 91.38 105 ASN A O 1
ATOM 810 N N . ASN A 1 106 ? -15.405 49.810 12.921 1.00 91.94 106 ASN A N 1
ATOM 811 C CA . ASN A 1 106 ? -15.806 51.209 13.064 1.00 91.94 106 ASN A CA 1
ATOM 812 C C . ASN A 1 106 ? -16.980 51.373 14.044 1.00 91.94 106 ASN A C 1
ATOM 814 O O . ASN A 1 106 ? -16.958 52.260 14.900 1.00 91.94 106 ASN A O 1
ATOM 818 N N . LEU A 1 107 ? -17.978 50.486 13.985 1.00 90.44 107 LEU A N 1
ATOM 819 C CA . LEU A 1 107 ? -19.108 50.499 14.919 1.00 90.44 107 LEU A CA 1
ATOM 820 C C . LEU A 1 107 ? -18.685 50.171 16.353 1.00 90.44 107 LEU A C 1
ATOM 822 O O . LEU A 1 107 ? -19.114 50.856 17.278 1.00 90.44 107 LEU A O 1
ATOM 826 N N . ILE A 1 108 ? -17.797 49.193 16.541 1.00 91.38 108 ILE A N 1
ATOM 827 C CA . ILE A 1 108 ? -17.245 48.844 17.860 1.00 91.38 108 ILE A CA 1
ATOM 828 C C . ILE A 1 108 ? -16.427 50.008 18.435 1.00 91.38 108 ILE A C 1
ATOM 830 O O . ILE A 1 108 ? -16.554 50.322 19.620 1.00 91.38 108 ILE A O 1
ATOM 834 N N . ALA A 1 109 ? -15.608 50.658 17.605 1.00 90.19 109 ALA A N 1
ATOM 835 C CA . ALA A 1 109 ? -14.762 51.776 18.014 1.00 90.19 109 ALA A CA 1
ATOM 836 C C . ALA A 1 109 ? -15.567 53.046 18.339 1.00 90.19 109 ALA A C 1
ATOM 838 O O . ALA A 1 109 ? -15.200 53.790 19.245 1.00 90.19 109 ALA A O 1
ATOM 839 N N . SER A 1 110 ? -16.671 53.286 17.625 1.00 91.44 110 SER A N 1
ATOM 840 C CA . SER A 1 110 ? -17.558 54.436 17.857 1.00 91.44 110 SER A CA 1
ATOM 841 C C . SER A 1 110 ? -18.558 54.235 19.005 1.00 91.44 110 SER A C 1
ATOM 843 O O . SER A 1 110 ? -19.179 55.201 19.454 1.00 91.44 110 SER A O 1
ATOM 845 N N . HIS A 1 111 ? -18.724 53.004 19.503 1.00 92.12 111 HIS A N 1
ATOM 846 C CA . HIS A 1 111 ? -19.673 52.715 20.571 1.00 92.12 111 HIS A CA 1
ATOM 847 C C . HIS A 1 111 ? -19.172 53.248 21.918 1.00 92.12 111 HIS A C 1
ATOM 849 O O . HIS A 1 111 ? -18.063 52.951 22.364 1.00 92.12 111 HIS A O 1
ATOM 855 N N . ASN A 1 112 ? -20.009 54.025 22.607 1.00 91.75 112 ASN A N 1
ATOM 856 C CA . ASN A 1 112 ? -19.663 54.571 23.915 1.00 91.75 112 ASN A CA 1
ATOM 857 C C . ASN A 1 112 ? -19.862 53.511 25.011 1.00 91.75 112 ASN A C 1
ATOM 859 O O . ASN A 1 112 ? -20.919 53.418 25.643 1.00 91.75 112 ASN A O 1
ATOM 863 N N . TRP A 1 113 ? -18.824 52.706 25.229 1.00 90.88 113 TRP A N 1
ATOM 864 C CA . TRP A 1 113 ? -18.801 51.640 26.233 1.00 90.88 113 TRP A CA 1
ATOM 865 C C . TRP A 1 113 ? -18.994 52.156 27.659 1.00 90.88 113 TRP A C 1
ATOM 867 O O . TRP A 1 113 ? -19.676 51.517 28.456 1.00 90.88 113 TRP A O 1
ATOM 877 N N . THR A 1 114 ? -18.452 53.335 27.967 1.00 88.94 114 THR A N 1
ATOM 878 C CA . THR A 1 114 ? -18.518 53.932 29.306 1.00 88.94 114 THR A CA 1
ATOM 879 C C . THR A 1 114 ? -19.955 54.225 29.715 1.00 88.94 114 THR A C 1
ATOM 881 O O . THR A 1 114 ? -20.358 53.850 30.812 1.00 88.94 114 THR A O 1
ATOM 884 N N . LEU A 1 115 ? -20.748 54.834 28.827 1.00 90.8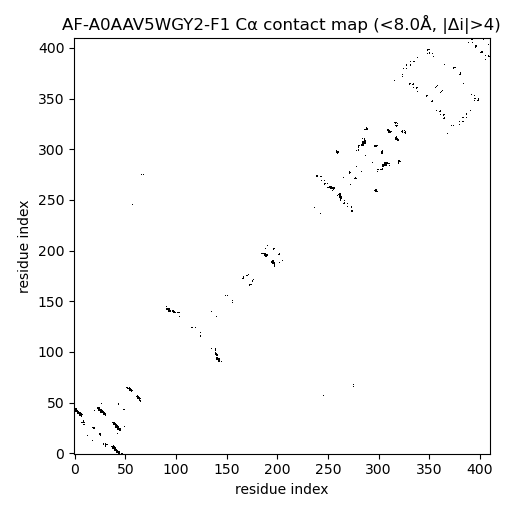1 115 LEU A N 1
ATOM 885 C CA . LEU A 1 115 ? -22.177 55.054 29.076 1.00 90.81 115 LEU A CA 1
ATOM 886 C C . LEU A 1 115 ? -22.964 53.743 29.065 1.00 90.81 115 LEU A C 1
ATOM 888 O O . LEU A 1 115 ? -23.851 53.551 29.891 1.00 90.81 115 LEU A O 1
ATOM 892 N N . SER A 1 116 ? -22.622 52.827 28.161 1.00 87.44 116 SER A N 1
ATOM 893 C CA . SER A 1 116 ? -23.365 51.574 27.982 1.00 87.44 116 SER A CA 1
ATOM 894 C C . SER A 1 116 ? -23.210 50.605 29.157 1.00 87.44 116 SER A C 1
ATOM 896 O O . SER A 1 116 ? -24.124 49.830 29.443 1.00 87.44 116 SER A O 1
ATOM 898 N N . PHE A 1 117 ? -22.080 50.661 29.864 1.00 92.81 117 PHE A N 1
ATOM 899 C CA . PHE A 1 117 ? -21.817 49.857 31.060 1.00 92.81 117 PHE A CA 1
ATOM 900 C C . PHE A 1 117 ? -22.113 50.590 32.373 1.00 92.81 117 PHE A C 1
ATOM 902 O O . PHE A 1 117 ? -22.094 49.967 33.435 1.00 92.81 117 PHE A O 1
ATOM 909 N N . MET A 1 118 ? -22.415 51.891 32.330 1.00 91.50 118 MET A N 1
ATOM 910 C CA . MET A 1 118 ? -22.684 52.676 33.531 1.00 91.50 118 MET A CA 1
ATOM 911 C C . MET A 1 118 ? -23.908 52.132 34.281 1.00 91.50 118 MET A C 1
ATOM 913 O O . MET A 1 118 ? -24.990 51.987 33.717 1.00 91.50 118 MET A O 1
ATOM 917 N N . GLY A 1 119 ? -23.735 51.821 35.568 1.00 88.44 119 GLY A N 1
ATOM 918 C CA . GLY A 1 119 ? -24.812 51.321 36.429 1.00 88.44 119 GLY A CA 1
ATOM 919 C C . GLY A 1 119 ? -25.238 49.870 36.172 1.00 88.44 119 GLY A C 1
ATOM 920 O O . GLY A 1 119 ? -26.182 49.409 36.809 1.00 88.44 119 GLY A O 1
ATOM 921 N N . LYS A 1 120 ? -24.561 49.138 35.274 1.00 91.62 120 LYS A N 1
ATOM 922 C CA . LYS A 1 120 ? -24.810 47.706 35.049 1.00 91.62 120 LYS A CA 1
ATOM 923 C C . LYS A 1 120 ? -23.974 46.843 35.989 1.00 91.62 120 LYS A C 1
ATOM 925 O O . LYS A 1 120 ? -22.834 47.181 36.310 1.00 91.62 120 LYS A O 1
ATOM 930 N N . SER A 1 121 ? -24.526 45.700 36.396 1.00 93.06 121 SER A N 1
ATOM 931 C CA . SER A 1 121 ? -23.728 44.654 37.035 1.00 93.06 121 SER A CA 1
ATOM 932 C C . SER A 1 121 ? -22.774 44.017 36.016 1.00 93.06 121 SER A C 1
ATOM 934 O O . SER A 1 121 ? -22.945 44.161 34.805 1.00 93.06 121 SER A O 1
ATOM 936 N N . ILE A 1 122 ? -21.773 43.279 36.496 1.00 88.44 122 ILE A N 1
ATOM 937 C CA . ILE A 1 122 ? -20.809 42.586 35.626 1.00 88.44 122 ILE A CA 1
ATOM 938 C C . ILE A 1 122 ? -21.521 41.602 34.679 1.00 88.44 122 ILE A C 1
ATOM 940 O O . ILE A 1 122 ? -21.153 41.508 33.509 1.00 88.44 122 ILE A O 1
ATOM 944 N N . SER A 1 123 ? -22.558 40.905 35.162 1.00 91.19 123 SER A N 1
ATOM 945 C CA . SER A 1 123 ? -23.332 39.956 34.350 1.00 91.19 123 SER A CA 1
ATOM 946 C C . SER A 1 123 ? -24.129 40.679 33.266 1.00 91.19 123 SER A C 1
ATOM 948 O O . SER A 1 123 ? -24.043 40.321 32.094 1.00 91.19 123 SER A O 1
ATOM 950 N N . ASP A 1 124 ? -24.821 41.760 33.632 1.00 90.44 124 ASP A N 1
ATOM 951 C CA . ASP A 1 124 ? -25.651 42.522 32.690 1.00 90.44 124 ASP A CA 1
ATOM 952 C C . ASP A 1 124 ? -24.800 43.252 31.643 1.00 90.44 124 ASP A C 1
ATOM 954 O O . ASP A 1 124 ? -25.204 43.403 30.489 1.00 90.44 124 ASP A O 1
ATOM 958 N N . ALA A 1 125 ? -23.603 43.707 32.028 1.00 90.56 125 ALA A N 1
ATOM 959 C CA . ALA A 1 125 ? -22.641 44.298 31.107 1.00 90.56 125 ALA A CA 1
ATOM 960 C C . ALA A 1 125 ? -22.125 43.259 30.096 1.00 90.56 125 ALA A C 1
ATOM 962 O O . ALA A 1 125 ? -22.020 43.564 28.906 1.00 90.56 125 ALA A O 1
ATOM 963 N N . TYR A 1 126 ? -21.854 42.027 30.542 1.00 91.44 126 TYR A N 1
ATOM 964 C CA . TYR A 1 126 ? -21.438 40.933 29.663 1.00 91.44 126 TYR A CA 1
ATOM 965 C C . TYR A 1 126 ? -22.552 40.491 28.708 1.00 91.44 126 TYR A C 1
ATOM 967 O O . TYR A 1 126 ? -22.290 40.275 27.522 1.00 91.44 126 TYR A O 1
ATOM 975 N N . GLU A 1 127 ? -23.790 40.380 29.191 1.00 92.62 127 GLU A N 1
ATOM 976 C CA . GLU A 1 127 ? -24.943 40.056 28.346 1.00 92.62 127 GLU A CA 1
ATOM 977 C C . GLU A 1 127 ? -25.184 41.138 27.295 1.00 92.62 127 GLU A C 1
ATOM 979 O O . GLU A 1 127 ? -25.339 40.820 26.115 1.00 92.62 127 GLU A O 1
ATOM 984 N N . TYR A 1 128 ? -25.124 42.412 27.691 1.00 92.88 128 TYR A N 1
ATOM 985 C CA . TYR A 1 128 ? -25.250 43.535 26.766 1.00 92.88 128 TYR A CA 1
ATOM 986 C C . TYR A 1 128 ? -24.145 43.525 25.703 1.00 92.88 128 TYR A C 1
ATOM 988 O O . TYR A 1 128 ? -24.430 43.623 24.509 1.00 92.88 128 TYR A O 1
ATOM 996 N N . PHE A 1 129 ? -22.886 43.349 26.116 1.00 93.25 129 PHE A N 1
ATOM 997 C CA . PHE A 1 129 ? -21.760 43.241 25.189 1.00 93.25 129 PHE A CA 1
ATOM 998 C C . PHE A 1 129 ? -21.940 42.067 24.219 1.00 93.25 129 PHE A C 1
ATOM 1000 O O . PHE A 1 129 ? -21.773 42.218 23.009 1.00 93.25 129 PHE A O 1
ATOM 1007 N N . SER A 1 130 ? -22.330 40.901 24.734 1.00 91.12 130 SER A N 1
ATOM 1008 C CA . SER A 1 130 ? -22.547 39.702 23.926 1.00 91.12 130 SER A CA 1
ATOM 1009 C C . SER A 1 130 ? -23.682 39.898 22.925 1.00 91.12 130 SER A C 1
ATOM 1011 O O . SER A 1 130 ? -23.548 39.504 21.768 1.00 91.12 130 SER A O 1
ATOM 1013 N N . ALA A 1 131 ? -24.784 40.529 23.333 1.00 92.19 131 ALA A N 1
ATOM 1014 C CA . ALA A 1 131 ? -25.894 40.853 22.445 1.00 92.19 131 ALA A CA 1
ATOM 1015 C C . ALA A 1 131 ? -25.456 41.813 21.330 1.00 92.19 131 ALA A C 1
ATOM 1017 O O . ALA A 1 131 ? -25.711 41.538 20.160 1.00 92.19 131 ALA A O 1
ATOM 1018 N N . PHE A 1 132 ? -24.718 42.871 21.677 1.00 93.88 132 PHE A N 1
ATOM 1019 C CA . PHE A 1 132 ? -24.188 43.836 20.715 1.00 93.88 132 PHE A CA 1
ATOM 1020 C C . PHE A 1 132 ? -23.265 43.179 19.676 1.00 93.88 132 PHE A C 1
ATOM 1022 O O . PHE A 1 132 ? -23.439 43.365 18.472 1.00 93.88 132 PHE A O 1
ATOM 1029 N N . ILE A 1 133 ? -22.316 42.345 20.114 1.00 91.81 133 ILE A N 1
ATOM 1030 C CA . ILE A 1 133 ? -21.413 41.633 19.198 1.00 91.81 133 ILE A CA 1
ATOM 1031 C C . ILE A 1 133 ? -22.176 40.628 18.328 1.00 91.81 133 ILE A C 1
ATOM 1033 O O . ILE A 1 133 ? -21.898 40.517 17.133 1.00 91.81 133 ILE A O 1
ATOM 1037 N N . ASN A 1 134 ? -23.150 39.909 18.890 1.00 90.94 134 ASN A N 1
ATOM 1038 C CA . ASN A 1 134 ? -23.963 38.971 18.118 1.00 90.94 134 ASN A CA 1
ATOM 1039 C C . ASN A 1 134 ? -24.821 39.678 17.060 1.00 90.94 134 ASN A C 1
ATOM 1041 O O . ASN A 1 134 ? -24.989 39.120 15.977 1.00 90.94 134 ASN A O 1
ATOM 1045 N N . ASP A 1 135 ? -25.306 40.892 17.327 1.00 91.50 135 ASP A N 1
ATOM 1046 C CA . ASP A 1 135 ? -26.060 41.706 16.365 1.00 91.50 135 ASP A CA 1
ATOM 1047 C C . ASP A 1 135 ? -25.174 42.217 15.215 1.00 91.50 135 ASP A C 1
ATOM 1049 O O . ASP A 1 135 ? -25.531 42.123 14.035 1.00 91.50 135 ASP A O 1
ATOM 1053 N N . LEU A 1 136 ? -23.941 42.632 15.528 1.00 91.50 136 LEU A N 1
ATOM 1054 C CA . LEU A 1 136 ? -22.951 42.978 14.505 1.00 91.50 136 LEU A CA 1
ATOM 1055 C C . LEU A 1 136 ? -22.580 41.770 13.641 1.00 91.50 136 LEU A C 1
ATOM 1057 O O . LEU A 1 136 ? -22.573 41.863 12.413 1.00 91.50 136 LEU A O 1
ATOM 1061 N N . ILE A 1 137 ? -22.329 40.612 14.259 1.00 90.00 137 ILE A N 1
ATOM 1062 C CA . ILE A 1 137 ? -22.095 39.363 13.523 1.00 90.00 137 ILE A CA 1
ATOM 1063 C C . ILE A 1 137 ? -23.326 39.012 12.682 1.00 90.00 137 ILE A C 1
ATOM 1065 O O . ILE A 1 137 ? -23.187 38.519 11.560 1.00 90.00 137 ILE A O 1
ATOM 1069 N N . ALA A 1 138 ? -24.531 39.271 13.198 1.00 87.44 138 ALA A N 1
ATOM 1070 C CA . ALA A 1 138 ? -25.765 38.994 12.490 1.00 87.44 138 ALA A CA 1
ATOM 1071 C C . ALA A 1 138 ? -25.902 39.809 11.202 1.00 87.44 138 ALA A C 1
ATOM 1073 O O . ALA A 1 138 ? -26.317 39.243 10.186 1.00 87.44 138 ALA A O 1
ATOM 1074 N N . THR A 1 139 ? -25.491 41.071 11.259 1.00 90.94 139 THR A N 1
ATOM 1075 C CA . THR A 1 139 ? -25.650 42.065 10.196 1.00 90.94 139 THR A CA 1
ATOM 1076 C C . THR A 1 139 ? -24.525 42.011 9.161 1.00 90.94 139 THR A C 1
ATOM 1078 O O . THR A 1 139 ? -24.795 42.041 7.962 1.00 90.94 139 THR A O 1
ATOM 1081 N N . TYR A 1 140 ? -23.271 41.874 9.600 1.00 89.56 140 TYR A N 1
ATOM 1082 C CA . TYR A 1 140 ? -22.092 42.059 8.741 1.00 89.56 140 TYR A CA 1
ATOM 1083 C C . TYR A 1 140 ? -21.374 40.761 8.345 1.00 89.56 140 TYR A C 1
ATOM 1085 O O . TYR A 1 140 ? -20.465 40.791 7.513 1.00 89.56 140 TYR A O 1
ATOM 1093 N N . VAL A 1 141 ? -21.774 39.604 8.893 1.00 90.56 141 VAL A N 1
ATOM 1094 C CA . VAL A 1 141 ? -21.217 38.298 8.501 1.00 90.56 141 VAL A CA 1
ATOM 1095 C C . VAL A 1 141 ? -22.250 37.504 7.694 1.00 90.56 141 VAL A C 1
ATOM 1097 O O . VAL A 1 141 ? -23.214 36.992 8.278 1.00 90.56 141 VAL A O 1
ATOM 1100 N N . PRO A 1 142 ? -22.060 37.323 6.373 1.00 88.50 142 PRO A N 1
ATOM 1101 C CA . PRO A 1 142 ? -23.005 36.580 5.544 1.00 88.50 142 PRO A CA 1
ATOM 1102 C C . PRO A 1 142 ? -23.060 35.091 5.924 1.00 88.50 142 PRO A C 1
ATOM 1104 O O . PRO A 1 142 ? -22.140 34.531 6.524 1.00 88.50 142 PRO A O 1
ATOM 1107 N N . LEU A 1 143 ? -24.152 34.412 5.569 1.00 83.69 143 LEU A N 1
ATOM 1108 C CA . LEU A 1 143 ? -24.284 32.961 5.747 1.00 83.69 143 LEU A CA 1
ATOM 1109 C C . LEU A 1 143 ? -23.568 32.208 4.616 1.00 83.69 143 LEU A C 1
ATOM 1111 O O . LEU A 1 143 ? -23.652 32.592 3.448 1.00 83.69 143 LEU A O 1
ATOM 1115 N N . LYS A 1 144 ? -22.899 31.093 4.942 1.00 79.12 144 LYS A N 1
ATOM 1116 C CA . LYS A 1 144 ? -22.304 30.212 3.928 1.00 79.12 144 LYS A CA 1
ATOM 1117 C C . LYS A 1 144 ? -23.402 29.641 3.049 1.00 79.12 144 LYS A C 1
ATOM 1119 O O . LYS A 1 144 ? -24.342 29.018 3.542 1.00 79.12 144 LYS A O 1
ATOM 1124 N N . LYS A 1 145 ? -23.227 29.777 1.736 1.00 69.06 145 LYS A N 1
ATOM 1125 C CA . LYS A 1 145 ? -24.078 29.087 0.767 1.00 69.06 145 LYS A CA 1
ATOM 1126 C C . LYS A 1 145 ? -23.975 27.571 1.006 1.00 69.06 145 LYS A C 1
ATOM 1128 O O . LYS A 1 145 ? -22.853 27.068 1.163 1.00 69.06 145 LYS A O 1
ATOM 1133 N N . PRO A 1 146 ? -25.099 26.835 1.050 1.00 60.28 146 PRO A N 1
ATOM 1134 C CA . PRO A 1 146 ? -25.055 25.383 1.125 1.00 60.28 146 PRO A CA 1
ATOM 1135 C C . PRO A 1 146 ? -24.288 24.865 -0.093 1.00 60.28 146 PRO A C 1
ATOM 1137 O O . PRO A 1 146 ? -24.547 25.270 -1.225 1.00 60.28 146 PRO A O 1
ATOM 1140 N N . LYS A 1 147 ? -23.293 24.006 0.140 1.00 58.47 147 LYS A N 1
ATOM 1141 C CA . LYS A 1 147 ? -22.601 23.338 -0.965 1.00 58.47 147 LYS A CA 1
ATOM 1142 C C . LYS A 1 147 ? -23.597 22.402 -1.639 1.00 58.47 147 LYS A C 1
ATOM 1144 O O . LYS A 1 147 ? -24.294 21.680 -0.929 1.00 58.47 147 LYS A O 1
ATOM 1149 N N . SER A 1 148 ? -23.644 22.411 -2.973 1.00 53.56 148 SER A N 1
ATOM 1150 C CA . SER A 1 148 ? -24.387 21.403 -3.729 1.00 53.56 148 SER A CA 1
ATOM 1151 C C . SER A 1 148 ? -23.931 20.028 -3.260 1.00 53.56 148 SER A C 1
ATOM 1153 O O . SER A 1 148 ? -22.726 19.756 -3.217 1.00 53.56 148 SER A O 1
ATOM 1155 N N . ASP A 1 149 ? -24.873 19.191 -2.840 1.00 54.09 149 ASP A N 1
ATOM 1156 C CA . ASP A 1 149 ? -24.540 17.828 -2.477 1.00 54.09 149 ASP A CA 1
ATOM 1157 C C . ASP A 1 149 ? -24.112 17.099 -3.752 1.00 54.09 149 ASP A C 1
ATOM 1159 O O . ASP A 1 149 ? -24.860 17.023 -4.723 1.00 54.09 149 ASP A O 1
ATOM 1163 N N . ASN A 1 150 ? -22.889 16.571 -3.761 1.00 57.94 150 ASN A N 1
ATOM 1164 C CA . ASN A 1 150 ? -22.391 15.765 -4.874 1.00 57.94 150 ASN A CA 1
ATOM 1165 C C . ASN A 1 150 ? -22.990 14.341 -4.843 1.00 57.94 150 ASN A C 1
ATOM 1167 O O . ASN A 1 150 ? -22.486 13.457 -5.531 1.00 57.94 150 ASN A O 1
ATOM 1171 N N . GLY A 1 151 ? -24.004 14.101 -3.999 1.00 55.81 151 GLY A N 1
ATOM 1172 C CA . GLY A 1 151 ? -24.656 12.809 -3.782 1.00 55.81 151 GLY A CA 1
ATOM 1173 C C . GLY A 1 151 ? -23.828 11.841 -2.937 1.00 55.81 151 GLY A C 1
ATOM 1174 O O . GLY A 1 151 ? -24.168 10.664 -2.832 1.00 55.81 151 GLY A O 1
ATOM 1175 N N . TYR A 1 152 ? -22.725 12.308 -2.340 1.00 49.59 152 TYR A N 1
ATOM 1176 C CA . TYR A 1 152 ? -21.796 11.469 -1.587 1.00 49.59 152 TYR A CA 1
ATOM 1177 C C . TYR A 1 152 ? -21.821 11.806 -0.092 1.00 49.59 152 TYR A C 1
ATOM 1179 O O . TYR A 1 152 ? -21.672 12.975 0.274 1.00 49.59 152 TYR A O 1
ATOM 1187 N N . PRO A 1 153 ? -21.850 10.789 0.795 1.00 55.31 153 PRO A N 1
ATOM 1188 C CA . PRO A 1 153 ? -21.647 10.976 2.228 1.00 55.31 153 PRO A CA 1
ATOM 1189 C C . PRO A 1 153 ? -20.426 11.857 2.537 1.00 55.31 153 PRO A C 1
ATOM 1191 O O . PRO A 1 153 ? -19.375 11.722 1.907 1.00 55.31 153 PRO A O 1
ATOM 1194 N N . LYS A 1 154 ? -20.531 12.725 3.553 1.00 53.41 154 LYS A N 1
ATOM 1195 C CA . LYS A 1 154 ? -19.552 13.788 3.879 1.00 53.41 154 LYS A CA 1
ATOM 1196 C C . LYS A 1 154 ? -18.082 13.339 3.896 1.00 53.41 154 LYS A C 1
ATOM 1198 O O . LYS A 1 154 ? -17.202 14.087 3.482 1.00 53.41 154 LYS A O 1
ATOM 1203 N N . TYR A 1 155 ? -17.785 12.128 4.368 1.00 55.97 155 TYR A N 1
ATOM 1204 C CA . TYR A 1 155 ? -16.407 11.621 4.393 1.00 55.97 155 TYR A CA 1
ATOM 1205 C C . TYR A 1 155 ? -15.869 11.302 2.986 1.00 55.97 155 TYR A C 1
ATOM 1207 O O . TYR A 1 155 ? -14.703 11.579 2.700 1.00 55.97 155 TYR A O 1
ATOM 1215 N N . LEU A 1 156 ? -16.718 10.779 2.093 1.00 53.16 156 LEU A N 1
ATOM 1216 C CA . LEU A 1 156 ? -16.375 10.515 0.696 1.00 53.16 156 LEU A CA 1
ATOM 1217 C C . LEU A 1 156 ? -16.261 11.810 -0.091 1.00 53.16 156 LEU A C 1
ATOM 1219 O O . LEU A 1 156 ? -15.316 11.949 -0.859 1.00 53.16 156 LEU A O 1
ATOM 1223 N N . SER A 1 157 ? -17.136 12.789 0.145 1.00 62.19 157 SER A N 1
ATOM 1224 C CA . SER A 1 157 ? -17.019 14.087 -0.525 1.00 62.19 157 SER A CA 1
ATOM 1225 C C . SER A 1 157 ? -15.741 14.829 -0.112 1.00 62.19 157 SER A C 1
ATOM 1227 O O . SER A 1 157 ? -15.093 15.452 -0.952 1.00 62.19 157 SER A O 1
ATOM 1229 N N . ILE A 1 158 ? -15.292 14.709 1.144 1.00 67.12 158 ILE A N 1
ATOM 1230 C CA . ILE A 1 158 ? -13.990 15.243 1.589 1.00 67.12 158 ILE A CA 1
ATOM 1231 C C . ILE A 1 158 ? -12.825 14.539 0.883 1.00 67.12 158 ILE A C 1
ATOM 1233 O O . ILE A 1 158 ? -11.899 15.214 0.424 1.00 67.12 158 ILE A O 1
ATOM 1237 N N . LEU A 1 159 ? -12.856 13.206 0.794 1.00 61.56 159 LEU A N 1
ATOM 1238 C CA . LEU A 1 159 ? -11.817 12.423 0.118 1.00 61.56 159 LEU A CA 1
ATOM 1239 C C . LEU A 1 159 ? -11.770 12.728 -1.378 1.00 61.56 159 LEU A C 1
ATOM 1241 O O . LEU A 1 159 ? -10.691 12.980 -1.905 1.00 61.56 159 LEU A O 1
ATOM 1245 N N . TYR A 1 160 ? -12.927 12.799 -2.030 1.00 65.50 160 TYR A N 1
ATOM 1246 C CA . TYR A 1 160 ? -13.062 13.139 -3.441 1.00 65.50 160 TYR A CA 1
ATOM 1247 C C . TYR A 1 160 ? -12.528 14.549 -3.736 1.00 65.50 160 TYR A C 1
ATOM 1249 O O . TYR A 1 160 ? -11.688 14.729 -4.613 1.00 65.50 160 TYR A O 1
ATOM 1257 N N . ASN A 1 161 ? -12.901 15.545 -2.924 1.00 66.75 161 ASN A N 1
ATOM 1258 C CA . ASN A 1 161 ? -12.402 16.918 -3.061 1.00 66.75 161 ASN A CA 1
ATOM 1259 C C . ASN A 1 161 ? -10.903 17.057 -2.738 1.00 66.75 161 ASN A C 1
ATOM 1261 O O . ASN A 1 161 ? -10.249 17.997 -3.194 1.00 66.75 161 ASN A O 1
ATOM 1265 N N . ARG A 1 162 ? -10.341 16.183 -1.894 1.00 70.75 162 ARG A N 1
ATOM 1266 C CA . ARG A 1 162 ? -8.887 16.117 -1.671 1.00 70.75 162 ARG A CA 1
ATOM 1267 C C . ARG A 1 162 ? -8.189 15.483 -2.864 1.00 70.75 162 ARG A C 1
ATOM 1269 O O . ARG A 1 162 ? -7.203 16.040 -3.329 1.00 70.75 162 ARG A O 1
ATOM 1276 N N . LEU A 1 163 ? -8.725 14.375 -3.369 1.00 66.75 163 LEU A N 1
ATOM 1277 C CA . LEU A 1 163 ? -8.211 13.684 -4.544 1.00 66.75 163 LEU A CA 1
ATOM 1278 C C . LEU A 1 163 ? -8.166 14.627 -5.750 1.00 66.75 163 LEU A C 1
ATOM 1280 O O . LEU A 1 163 ? -7.108 14.762 -6.348 1.00 66.75 163 LEU A O 1
ATOM 1284 N N . GLN A 1 164 ? -9.246 15.359 -6.038 1.00 64.19 164 GLN A N 1
ATOM 1285 C CA . GLN A 1 164 ? -9.262 16.333 -7.136 1.00 64.19 164 GLN A CA 1
ATOM 1286 C C . GLN A 1 164 ? -8.207 17.439 -6.977 1.00 64.19 164 GLN A C 1
ATOM 1288 O O . GLN A 1 164 ? -7.530 17.777 -7.942 1.00 64.19 164 GLN A O 1
ATOM 1293 N N . ARG A 1 165 ? -7.999 17.964 -5.761 1.00 69.88 165 ARG A N 1
ATOM 1294 C CA . ARG A 1 165 ? -6.954 18.971 -5.496 1.00 69.88 165 ARG A CA 1
ATOM 1295 C C . ARG A 1 165 ? -5.540 18.419 -5.672 1.00 69.88 165 ARG A C 1
ATOM 1297 O O . ARG A 1 165 ? -4.691 19.094 -6.242 1.00 69.88 165 ARG A O 1
ATOM 1304 N N . PHE A 1 166 ? -5.287 17.194 -5.211 1.00 62.41 166 PHE A N 1
ATOM 1305 C CA . PHE A 1 166 ? -4.002 16.528 -5.432 1.00 62.41 166 PHE A CA 1
ATOM 1306 C C . PHE A 1 166 ? -3.773 16.205 -6.908 1.00 62.41 166 PHE A C 1
ATOM 1308 O O . PHE A 1 166 ? -2.653 16.359 -7.381 1.00 62.41 166 PHE A O 1
ATOM 1315 N N . HIS A 1 167 ? -4.822 15.817 -7.635 1.00 59.03 167 HIS A N 1
ATOM 1316 C CA . HIS A 1 167 ? -4.755 15.621 -9.078 1.00 59.03 167 HIS A CA 1
ATOM 1317 C C . HIS A 1 167 ? -4.443 16.925 -9.805 1.00 59.03 167 HIS A C 1
ATOM 1319 O O . HIS A 1 167 ? -3.564 16.904 -10.649 1.00 59.03 167 HIS A O 1
ATOM 1325 N N . ALA A 1 168 ? -5.075 18.049 -9.453 1.00 58.75 168 ALA A N 1
ATOM 1326 C CA . ALA A 1 168 ? -4.805 19.350 -10.070 1.00 58.75 168 ALA A CA 1
ATOM 1327 C C . ALA A 1 168 ? -3.365 19.847 -9.827 1.00 58.75 168 ALA A C 1
ATOM 1329 O O . ALA A 1 168 ? -2.746 20.397 -10.734 1.00 58.75 168 ALA A O 1
ATOM 1330 N N . ASN A 1 169 ? -2.818 19.599 -8.632 1.00 57.12 169 ASN A N 1
ATOM 1331 C CA . ASN A 1 169 ? -1.480 20.048 -8.226 1.00 57.12 169 ASN A CA 1
ATOM 1332 C C . ASN A 1 169 ? -0.345 19.067 -8.579 1.00 57.12 169 ASN A C 1
ATOM 1334 O O . ASN A 1 169 ? 0.820 19.355 -8.300 1.00 57.12 169 ASN A O 1
ATOM 1338 N N . ALA A 1 170 ? -0.652 17.889 -9.126 1.00 62.12 170 ALA A N 1
ATOM 1339 C CA . ALA A 1 170 ? 0.370 16.940 -9.550 1.00 62.12 170 ALA A CA 1
ATOM 1340 C C . ALA A 1 170 ? 1.103 17.469 -10.793 1.00 62.12 170 ALA A C 1
ATOM 1342 O O . ALA A 1 170 ? 0.478 18.017 -11.693 1.00 62.12 170 ALA A O 1
ATOM 1343 N N . ALA A 1 171 ? 2.417 17.242 -10.889 1.00 51.28 171 ALA A N 1
ATOM 1344 C CA . ALA A 1 171 ? 3.236 17.709 -12.018 1.00 51.28 171 ALA A CA 1
ATOM 1345 C C . ALA A 1 171 ? 2.763 17.191 -13.396 1.00 51.28 171 ALA A C 1
ATOM 1347 O O . ALA A 1 171 ? 3.080 17.792 -14.418 1.00 51.28 171 ALA A O 1
ATOM 1348 N N . ASN A 1 172 ? 1.973 16.112 -13.408 1.00 53.44 172 ASN A N 1
ATOM 1349 C CA . ASN A 1 172 ? 1.418 15.464 -14.598 1.00 53.44 172 ASN A CA 1
ATOM 1350 C C . ASN A 1 172 ? -0.099 15.707 -14.747 1.00 53.44 172 ASN A C 1
ATOM 1352 O O . ASN A 1 172 ? -0.783 14.880 -15.350 1.00 53.44 172 ASN A O 1
ATOM 1356 N N . SER A 1 173 ? -0.655 16.744 -14.113 1.00 52.38 173 SER A N 1
ATOM 1357 C CA . SER A 1 173 ? -2.085 17.046 -14.203 1.00 52.38 173 SER A CA 1
ATOM 1358 C C . SER A 1 173 ? -2.453 17.607 -15.577 1.00 52.38 173 SER A C 1
ATOM 1360 O O . SER A 1 173 ? -1.636 18.231 -16.253 1.00 52.38 173 SER A O 1
ATOM 1362 N N . ASP A 1 174 ? -3.709 17.434 -15.992 1.00 50.88 174 ASP A N 1
ATOM 1363 C CA . ASP A 1 174 ? -4.200 17.991 -17.262 1.00 50.88 174 ASP A CA 1
ATOM 1364 C C . ASP A 1 174 ? -4.095 19.533 -17.310 1.00 50.88 174 ASP A C 1
ATOM 1366 O O . ASP A 1 174 ? -4.059 20.117 -18.389 1.00 50.88 174 ASP A O 1
ATOM 1370 N N . LEU A 1 175 ? -3.973 20.196 -16.150 1.00 49.41 175 LEU A N 1
ATOM 1371 C CA . LEU A 1 175 ? -3.732 21.639 -16.028 1.00 49.41 175 LEU A CA 1
ATOM 1372 C C . LEU A 1 175 ? -2.260 22.028 -16.259 1.00 49.41 175 LEU A C 1
ATOM 1374 O O . LEU A 1 175 ? -1.999 23.146 -16.697 1.00 49.41 175 LEU A O 1
ATOM 1378 N N . THR A 1 176 ? -1.295 21.137 -15.993 1.00 45.19 176 THR A N 1
ATOM 1379 C CA . THR A 1 176 ? 0.139 21.382 -16.253 1.00 45.19 176 THR A CA 1
ATOM 1380 C C . THR A 1 176 ? 0.568 20.961 -17.662 1.00 45.19 176 THR A C 1
ATOM 1382 O O . THR A 1 176 ? 1.593 21.428 -18.156 1.00 45.19 176 THR A O 1
ATOM 1385 N N . HIS A 1 177 ? -0.241 20.155 -18.356 1.00 44.62 177 HIS A N 1
ATOM 1386 C CA . HIS A 1 177 ? -0.056 19.789 -19.762 1.00 44.62 177 HIS A CA 1
ATOM 1387 C C . HIS A 1 177 ? -0.981 20.571 -20.711 1.00 44.62 177 HIS A C 1
ATOM 1389 O O . HIS A 1 177 ? -1.683 19.990 -21.536 1.00 44.62 177 HIS A O 1
ATOM 1395 N N . SER A 1 178 ? -0.881 21.903 -20.725 1.00 46.41 178 SER A N 1
ATOM 1396 C CA . SER A 1 178 ? -1.289 22.689 -21.904 1.00 46.41 178 SER A CA 1
ATOM 1397 C C . SER A 1 178 ? -0.237 22.569 -23.022 1.00 46.41 178 SER A C 1
ATOM 1399 O O . SER A 1 178 ? 0.321 23.562 -23.475 1.00 46.41 178 SER A O 1
ATOM 1401 N N . LEU A 1 179 ? 0.085 21.342 -23.442 1.00 43.44 179 LEU A N 1
ATOM 1402 C CA . LEU A 1 179 ? 0.950 21.053 -24.594 1.00 43.44 179 LEU A CA 1
ATOM 1403 C C . LEU A 1 179 ? 0.500 19.767 -25.302 1.00 43.44 179 LEU A C 1
ATOM 1405 O O . LEU A 1 179 ? 1.289 18.859 -25.568 1.00 43.44 179 LEU A O 1
ATOM 1409 N N . ARG A 1 180 ? -0.781 19.686 -25.657 1.00 40.06 180 ARG A N 1
ATOM 1410 C CA . ARG A 1 180 ? -1.147 19.002 -26.898 1.00 40.06 180 ARG A CA 1
ATOM 1411 C C . ARG A 1 180 ? -1.578 20.067 -27.886 1.00 40.06 180 ARG A C 1
ATOM 1413 O O . ARG A 1 180 ? -2.491 20.835 -27.621 1.00 40.06 180 ARG A O 1
ATOM 1420 N N . SER A 1 181 ? -0.869 20.118 -29.008 1.00 42.34 181 SER A N 1
ATOM 1421 C CA . SER A 1 181 ? -1.348 20.776 -30.216 1.00 42.34 181 SER A CA 1
ATOM 1422 C C . SER A 1 181 ? -2.791 20.332 -30.459 1.00 42.34 181 SER A C 1
ATOM 1424 O O . SER A 1 181 ? -3.047 19.133 -30.564 1.00 42.34 181 SER A O 1
ATOM 1426 N N . ASN A 1 182 ? -3.717 21.286 -30.578 1.00 46.16 182 ASN A N 1
ATOM 1427 C CA . ASN A 1 182 ? -5.109 21.035 -30.971 1.00 46.16 182 ASN A CA 1
ATOM 1428 C C . ASN A 1 182 ? -5.239 20.387 -32.369 1.00 46.16 182 ASN A C 1
ATOM 1430 O O . ASN A 1 182 ? -6.352 20.125 -32.813 1.00 46.16 182 ASN A O 1
ATOM 1434 N N . ASN A 1 183 ? -4.122 20.103 -33.054 1.00 48.25 183 ASN A N 1
ATOM 1435 C CA . ASN A 1 183 ? -4.087 19.604 -34.424 1.00 48.25 183 ASN A CA 1
ATOM 1436 C C . ASN A 1 183 ? -3.550 18.170 -34.579 1.00 48.25 183 ASN A C 1
ATOM 1438 O O . ASN A 1 183 ? -3.395 17.726 -35.714 1.00 48.25 183 ASN A O 1
ATOM 1442 N N . SER A 1 184 ? -3.274 17.412 -33.510 1.00 46.81 184 SER A N 1
ATOM 1443 C CA . SER A 1 184 ? -3.084 15.959 -33.658 1.00 46.81 184 SER A CA 1
ATOM 1444 C C . SER A 1 184 ? -4.387 15.226 -33.351 1.00 46.81 184 SER A C 1
ATOM 1446 O O . SER A 1 184 ? -4.697 14.893 -32.208 1.00 46.81 184 SER A O 1
ATOM 1448 N N . SER A 1 185 ? -5.167 14.979 -34.403 1.00 46.59 185 SER A N 1
ATOM 1449 C CA . SER A 1 185 ? -6.310 14.071 -34.361 1.00 46.59 185 SER A CA 1
ATOM 1450 C C . SER A 1 185 ? -5.887 12.742 -33.722 1.00 46.59 185 SER A C 1
ATOM 1452 O O . SER A 1 185 ? -4.920 12.104 -34.142 1.00 46.59 185 SER A O 1
ATOM 1454 N N . LEU A 1 186 ? -6.592 12.342 -32.657 1.00 49.59 186 LEU A N 1
ATOM 1455 C CA . LEU A 1 186 ? -6.404 11.037 -32.023 1.00 49.59 186 LEU A CA 1
ATOM 1456 C C . LEU A 1 186 ? -6.565 9.934 -33.085 1.00 49.59 186 LEU A C 1
ATOM 1458 O O . LEU A 1 186 ? -7.471 10.046 -33.914 1.00 49.59 186 LEU A O 1
ATOM 1462 N N . PRO A 1 187 ? -5.735 8.871 -33.067 1.00 55.03 187 PRO A N 1
ATOM 1463 C CA . PRO A 1 187 ? -5.850 7.785 -34.033 1.00 55.03 187 PRO A CA 1
ATOM 1464 C C . PRO A 1 187 ? -7.256 7.189 -33.935 1.00 55.03 187 PRO A C 1
ATOM 1466 O O . PRO A 1 187 ? -7.670 6.714 -32.874 1.00 55.03 187 PRO A O 1
ATOM 1469 N N . GLY A 1 188 ? -8.017 7.307 -35.022 1.00 63.28 188 GLY A N 1
ATOM 1470 C CA . GLY A 1 188 ? -9.400 6.865 -35.064 1.00 63.28 188 GLY A CA 1
ATOM 1471 C C . GLY A 1 188 ? -9.489 5.350 -34.917 1.00 63.28 188 GLY A C 1
ATOM 1472 O O . GLY A 1 188 ? -8.721 4.613 -35.532 1.00 63.28 188 GLY A O 1
ATOM 1473 N N . ILE A 1 189 ? -10.413 4.888 -34.077 1.00 67.62 189 ILE A N 1
ATOM 1474 C CA . ILE A 1 189 ? -10.670 3.457 -33.880 1.00 67.62 189 ILE A CA 1
ATOM 1475 C C . ILE A 1 189 ? -11.687 3.026 -34.933 1.00 67.62 189 ILE A C 1
ATOM 1477 O O . ILE A 1 189 ? -12.667 3.730 -35.154 1.00 67.62 189 ILE A O 1
ATOM 1481 N N . LEU A 1 190 ? -11.459 1.895 -35.592 1.00 74.12 190 LEU A N 1
ATOM 1482 C CA . LEU A 1 190 ? -12.422 1.321 -36.527 1.00 74.12 190 LEU A CA 1
ATOM 1483 C C . LEU A 1 190 ? -13.462 0.504 -35.750 1.00 74.12 190 LEU A C 1
ATOM 1485 O O . LEU A 1 190 ? -13.093 -0.382 -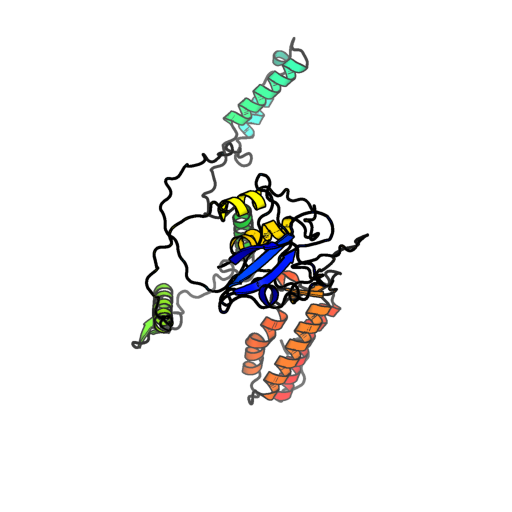34.983 1.00 74.12 190 LEU A O 1
ATOM 1489 N N . ASP A 1 191 ? -14.743 0.810 -35.947 1.00 70.62 191 ASP A N 1
ATOM 1490 C CA . ASP A 1 191 ? -15.859 -0.038 -35.502 1.00 70.62 191 ASP A CA 1
ATOM 1491 C C . ASP A 1 191 ? -15.907 -1.344 -36.321 1.00 70.62 191 ASP A C 1
ATOM 1493 O O . ASP A 1 191 ? -15.331 -1.429 -37.409 1.00 70.62 191 ASP A O 1
ATOM 1497 N N . ASP A 1 192 ? -16.687 -2.322 -35.865 1.00 66.94 192 ASP A N 1
ATOM 1498 C CA . ASP A 1 192 ? -16.917 -3.639 -36.482 1.00 66.94 192 ASP A CA 1
ATOM 1499 C C . ASP A 1 192 ? -17.403 -3.549 -37.949 1.00 66.94 192 ASP A C 1
ATOM 1501 O O . ASP A 1 192 ? -17.370 -4.522 -38.700 1.00 66.94 192 ASP A O 1
ATOM 1505 N N . LYS A 1 193 ? -17.888 -2.368 -38.357 1.00 73.69 193 LYS A N 1
ATOM 1506 C CA . LYS A 1 193 ? -18.362 -2.029 -39.709 1.00 73.69 193 LYS A CA 1
ATOM 1507 C C . LYS A 1 193 ? -17.348 -1.228 -40.541 1.00 73.69 193 LYS A C 1
ATOM 1509 O O . LYS A 1 193 ? -17.711 -0.697 -41.586 1.00 73.69 193 LYS A O 1
ATOM 1514 N N . GLY A 1 194 ? -16.116 -1.069 -40.059 1.00 70.44 194 GLY A N 1
ATOM 1515 C CA . GLY A 1 194 ? -15.057 -0.301 -40.722 1.00 70.44 194 GLY A CA 1
ATOM 1516 C C . GLY A 1 194 ? -15.211 1.223 -40.634 1.00 70.44 194 GLY A C 1
ATOM 1517 O O . GLY A 1 194 ? -14.537 1.945 -41.365 1.00 70.44 194 GLY A O 1
ATOM 1518 N N . LYS A 1 195 ? -16.084 1.746 -39.760 1.00 77.75 195 LYS A N 1
ATOM 1519 C CA . LYS A 1 195 ? -16.256 3.197 -39.566 1.00 77.75 195 LYS A CA 1
ATOM 1520 C C . LYS A 1 195 ? -15.181 3.737 -38.620 1.00 77.75 195 LYS A C 1
ATOM 1522 O O . LYS A 1 195 ? -15.058 3.243 -37.505 1.00 77.75 195 LYS A O 1
ATOM 1527 N N . ILE A 1 196 ? -14.457 4.779 -39.036 1.00 77.88 196 ILE A N 1
ATOM 1528 C CA . ILE A 1 196 ? -13.464 5.476 -38.203 1.00 77.88 196 ILE A CA 1
ATOM 1529 C C . ILE A 1 196 ? -14.185 6.346 -37.161 1.00 77.88 196 ILE A C 1
ATOM 1531 O O . ILE A 1 196 ? -14.971 7.224 -37.517 1.00 77.88 196 ILE A O 1
ATOM 1535 N N . LEU A 1 197 ? -13.904 6.110 -35.880 1.00 77.88 197 LEU A N 1
ATOM 1536 C CA . LEU A 1 197 ? -14.448 6.844 -34.737 1.00 77.88 197 LEU A CA 1
ATOM 1537 C C . LEU A 1 197 ? -13.387 7.792 -34.180 1.00 77.88 197 LEU A C 1
ATOM 1539 O O . LEU A 1 197 ? -12.328 7.353 -33.716 1.00 77.88 197 LEU A O 1
ATOM 1543 N N . LEU A 1 198 ? -13.674 9.091 -34.213 1.00 71.00 198 LEU A N 1
ATOM 1544 C CA . LEU A 1 198 ? -12.704 10.137 -33.878 1.00 71.00 198 LEU A CA 1
ATOM 1545 C C . LEU A 1 198 ? -12.976 10.741 -32.496 1.00 71.00 198 LEU A C 1
ATOM 1547 O O . LEU A 1 198 ? -12.030 11.045 -31.763 1.00 71.00 198 LEU A O 1
ATOM 1551 N N . THR A 1 199 ? -14.247 10.842 -32.100 1.00 74.38 199 THR A N 1
ATOM 1552 C CA . THR A 1 199 ? -14.650 11.445 -30.821 1.00 74.38 199 THR A CA 1
ATOM 1553 C C . THR A 1 199 ? -14.722 10.417 -29.689 1.00 74.38 199 THR A C 1
ATOM 1555 O O . THR A 1 199 ? -15.008 9.238 -29.907 1.00 74.38 199 THR A O 1
ATOM 1558 N N . ASP A 1 200 ? -14.474 10.846 -28.450 1.00 66.69 200 ASP A N 1
ATOM 1559 C CA . ASP A 1 200 ? -14.476 9.934 -27.296 1.00 66.69 200 ASP A CA 1
ATOM 1560 C C . ASP A 1 200 ? -15.872 9.390 -26.970 1.00 66.69 200 ASP A C 1
ATOM 1562 O O . ASP A 1 200 ? -16.000 8.247 -26.533 1.00 66.69 200 ASP A O 1
ATOM 1566 N N . ASN A 1 201 ? -16.926 10.151 -27.278 1.00 74.69 201 ASN A N 1
ATOM 1567 C CA . ASN A 1 201 ? -18.306 9.695 -27.126 1.00 74.69 201 ASN A CA 1
ATOM 1568 C C . ASN A 1 201 ? -18.648 8.562 -28.111 1.00 74.69 201 ASN A C 1
ATOM 1570 O O . ASN A 1 201 ? -19.269 7.565 -27.738 1.00 74.69 201 ASN A O 1
ATOM 1574 N N . GLU A 1 202 ? -18.191 8.667 -29.363 1.00 73.88 202 GLU A N 1
ATOM 1575 C CA . GLU A 1 202 ? -18.361 7.606 -30.360 1.00 73.88 202 GLU A CA 1
ATOM 1576 C C . GLU A 1 202 ? -17.605 6.335 -29.964 1.00 73.88 202 GLU A C 1
ATOM 1578 O O . GLU A 1 202 ? -18.173 5.243 -30.030 1.00 73.88 202 GLU A O 1
ATOM 1583 N N . LYS A 1 203 ? -16.360 6.469 -29.486 1.00 76.69 203 LYS A N 1
ATOM 1584 C CA . LYS A 1 203 ? -15.559 5.333 -29.001 1.00 76.69 203 LYS A CA 1
ATOM 1585 C C . LYS A 1 203 ? -16.228 4.651 -27.808 1.00 76.69 203 LYS A C 1
ATOM 1587 O O . LYS A 1 203 ? -16.367 3.432 -27.810 1.00 76.69 203 LYS A O 1
ATOM 1592 N N . ALA A 1 204 ? -16.678 5.417 -26.812 1.00 74.38 204 ALA A N 1
ATOM 1593 C CA . ALA A 1 204 ? -17.360 4.879 -25.633 1.00 74.38 204 ALA A CA 1
ATOM 1594 C C . ALA A 1 204 ? -18.641 4.118 -26.012 1.00 74.38 204 ALA A C 1
ATOM 1596 O O . ALA A 1 204 ? -18.892 3.018 -25.515 1.00 74.38 204 ALA A O 1
ATOM 1597 N N . THR A 1 205 ? -19.413 4.670 -26.949 1.00 80.00 205 THR A N 1
ATOM 1598 C CA . THR A 1 205 ? -20.629 4.029 -27.462 1.00 80.00 205 THR A CA 1
ATOM 1599 C C . THR A 1 205 ? -20.308 2.732 -28.208 1.00 80.00 205 THR A C 1
ATOM 1601 O O . THR A 1 205 ? -20.979 1.723 -27.992 1.00 80.00 205 THR A O 1
ATOM 1604 N N . ALA A 1 206 ? -19.264 2.723 -29.042 1.00 77.94 206 ALA A N 1
ATOM 1605 C CA . ALA A 1 206 ? -18.829 1.525 -29.759 1.00 77.94 206 ALA A CA 1
ATOM 1606 C C . ALA A 1 206 ? -18.329 0.429 -28.808 1.00 77.94 206 ALA A C 1
ATOM 1608 O O . ALA A 1 206 ? -18.757 -0.716 -28.932 1.00 77.94 206 ALA A O 1
ATOM 1609 N N . PHE A 1 207 ? -17.531 0.775 -27.793 1.00 73.31 207 PHE A N 1
ATOM 1610 C CA . PHE A 1 207 ? -17.112 -0.184 -26.767 1.00 73.31 207 PHE A CA 1
ATOM 1611 C C . PHE A 1 207 ? -18.303 -0.769 -26.004 1.00 73.31 207 PHE A C 1
ATOM 1613 O O . PHE A 1 207 ? -18.388 -1.985 -25.853 1.00 73.31 207 PHE A O 1
ATOM 1620 N N . SER A 1 208 ? -19.253 0.064 -25.570 1.00 75.88 208 SER A N 1
ATOM 1621 C CA . SER A 1 208 ? -20.479 -0.401 -24.902 1.00 75.88 208 SER A CA 1
ATOM 1622 C C . SER A 1 208 ? -21.264 -1.393 -25.774 1.00 75.88 208 SER A C 1
ATOM 1624 O O . SER A 1 208 ? -21.713 -2.452 -25.320 1.00 75.88 208 SER A O 1
ATOM 1626 N N . LYS A 1 209 ? -21.360 -1.102 -27.074 1.00 76.50 209 LYS A N 1
ATOM 1627 C CA . LYS A 1 209 ? -22.046 -1.952 -28.051 1.00 76.50 209 LYS A CA 1
ATOM 1628 C C . LYS A 1 209 ? -21.294 -3.253 -28.354 1.00 76.50 209 LYS A C 1
ATOM 1630 O O . LYS A 1 209 ? -21.924 -4.284 -28.565 1.00 76.50 209 LYS A O 1
ATOM 1635 N N . PHE A 1 210 ? -19.965 -3.224 -28.348 1.00 76.25 210 PHE A N 1
ATOM 1636 C CA . PHE A 1 210 ? -19.135 -4.416 -28.485 1.00 76.25 210 PHE A CA 1
ATOM 1637 C C . PHE A 1 210 ? -19.266 -5.318 -27.250 1.00 76.25 210 PHE A C 1
ATOM 1639 O O . PHE A 1 210 ? -19.605 -6.491 -27.373 1.00 76.25 210 PHE A O 1
ATOM 1646 N N . PHE A 1 211 ? -19.097 -4.773 -26.043 1.00 66.00 211 PHE A N 1
ATOM 1647 C CA . PHE A 1 211 ? -19.166 -5.566 -24.811 1.00 66.00 211 PHE A CA 1
ATOM 1648 C C . PHE A 1 211 ? -20.556 -6.150 -24.541 1.00 66.00 211 PHE A C 1
ATOM 1650 O O . PHE A 1 211 ? -20.650 -7.266 -24.036 1.00 66.00 211 PHE A O 1
ATOM 1657 N N . SER A 1 212 ? -21.627 -5.459 -24.941 1.00 68.00 212 SER A N 1
ATOM 1658 C CA . SER A 1 212 ? -22.987 -6.019 -24.886 1.00 68.00 212 SER A CA 1
ATOM 1659 C C . SER A 1 212 ? -23.209 -7.186 -25.857 1.00 68.00 212 SER A C 1
ATOM 1661 O O . SER A 1 212 ? -24.041 -8.044 -25.582 1.00 68.00 212 SER A O 1
ATOM 1663 N N . ARG A 1 213 ? -22.453 -7.277 -26.962 1.00 65.19 213 ARG A N 1
ATOM 1664 C CA . ARG A 1 213 ? -22.507 -8.420 -27.898 1.00 65.19 213 ARG A CA 1
ATOM 1665 C C . ARG A 1 213 ? -21.706 -9.632 -27.433 1.00 65.19 213 ARG A C 1
ATOM 1667 O O . ARG A 1 213 ? -22.044 -10.749 -27.803 1.00 65.19 213 ARG A O 1
ATOM 1674 N N . VAL A 1 214 ? -20.649 -9.418 -26.649 1.00 61.53 214 VAL A N 1
ATOM 1675 C CA . VAL A 1 214 ? -19.796 -10.494 -26.102 1.00 61.53 214 VAL A CA 1
ATOM 1676 C C . VAL A 1 214 ? -20.401 -11.096 -24.824 1.00 61.53 214 VAL A C 1
ATOM 1678 O O . VAL A 1 214 ? -19.870 -12.053 -24.264 1.00 61.53 214 VAL A O 1
ATOM 1681 N N . GLN A 1 215 ? -21.535 -10.569 -24.357 1.00 50.06 215 GLN A N 1
ATOM 1682 C CA . GLN A 1 215 ? -22.244 -11.125 -23.217 1.00 50.06 215 GLN A CA 1
ATOM 1683 C C . GLN A 1 215 ? -22.813 -12.501 -23.591 1.00 50.06 215 GLN A C 1
ATOM 1685 O O . GLN A 1 215 ? -23.692 -12.627 -24.443 1.00 50.06 215 GLN A O 1
ATOM 1690 N N . THR A 1 216 ? -22.291 -13.551 -22.961 1.00 52.94 216 THR A N 1
ATOM 1691 C CA . THR A 1 216 ? -22.881 -14.886 -23.026 1.00 52.94 216 THR A CA 1
ATOM 1692 C C . THR A 1 216 ? -24.301 -14.822 -22.470 1.00 52.94 216 THR A C 1
ATOM 1694 O O . THR A 1 216 ? -24.546 -14.173 -21.450 1.00 52.94 216 THR A O 1
ATOM 1697 N N . SER A 1 217 ? -25.254 -15.479 -23.138 1.00 48.31 217 SER A N 1
ATOM 1698 C CA . SER A 1 217 ? -26.606 -15.634 -22.599 1.00 48.31 217 SER A CA 1
ATOM 1699 C C . SER A 1 217 ? -26.505 -16.219 -21.186 1.00 48.31 217 SER A C 1
ATOM 1701 O O . SER A 1 217 ? -25.711 -17.147 -20.988 1.00 48.31 217 SER A O 1
ATOM 1703 N N . PRO A 1 218 ? -27.264 -15.714 -20.196 1.00 47.75 218 PRO A N 1
ATOM 1704 C CA . PRO A 1 218 ? -27.303 -16.364 -18.897 1.00 47.75 218 PRO A CA 1
ATOM 1705 C C . PRO A 1 218 ? -27.734 -17.816 -19.123 1.00 47.75 218 PRO A C 1
ATOM 1707 O O . PRO A 1 218 ? -28.748 -18.059 -19.784 1.00 47.75 218 PRO A O 1
ATOM 1710 N N . LEU A 1 219 ? -26.947 -18.779 -18.627 1.00 40.44 219 LEU A N 1
ATOM 1711 C CA . LEU A 1 219 ? -27.363 -20.179 -18.604 1.00 40.44 219 LEU A CA 1
ATOM 1712 C C . LEU A 1 219 ? -28.677 -20.240 -17.824 1.00 40.44 219 LEU A C 1
ATOM 1714 O O . LEU A 1 219 ? -28.702 -20.129 -16.603 1.00 40.44 219 LEU A O 1
ATOM 1718 N N . SER A 1 220 ? -29.781 -20.333 -18.555 1.00 42.53 220 SER A N 1
ATOM 1719 C CA . SER A 1 220 ? -31.118 -20.344 -17.985 1.00 42.53 220 SER A CA 1
ATOM 1720 C C . SER A 1 220 ? -31.371 -21.758 -17.481 1.00 42.53 220 SER A C 1
ATOM 1722 O O . SER A 1 220 ? -31.670 -22.653 -18.269 1.00 42.53 220 SER A O 1
ATOM 1724 N N . ALA A 1 221 ? -31.204 -21.986 -16.180 1.00 38.19 221 ALA A N 1
ATOM 1725 C CA . ALA A 1 221 ? -31.749 -23.185 -15.556 1.00 38.19 221 ALA A CA 1
ATOM 1726 C C . ALA A 1 221 ? -33.291 -23.127 -15.647 1.00 38.19 221 ALA A C 1
ATOM 1728 O O . ALA A 1 221 ? -33.862 -22.044 -15.485 1.00 38.19 221 ALA A O 1
ATOM 1729 N N . PRO A 1 222 ? -33.989 -24.246 -15.916 1.00 39.03 222 PRO A N 1
ATOM 1730 C CA . PRO A 1 222 ? -35.443 -24.252 -16.010 1.00 39.03 222 PRO A CA 1
ATOM 1731 C C . PRO A 1 222 ? -36.035 -23.972 -14.623 1.00 39.03 222 PRO A C 1
ATOM 1733 O O . PRO A 1 222 ? -36.070 -24.843 -13.756 1.00 39.03 222 PRO A O 1
ATOM 1736 N N . LEU A 1 223 ? -36.481 -22.737 -14.392 1.00 37.66 223 LEU A N 1
ATOM 1737 C CA . LEU A 1 223 ? -37.188 -22.371 -13.169 1.00 37.66 223 LEU A CA 1
ATOM 1738 C C . LEU A 1 223 ? -38.565 -23.042 -13.176 1.00 37.66 223 LEU A C 1
ATOM 1740 O O . LEU A 1 223 ? -39.432 -22.722 -13.989 1.00 37.66 223 LEU A O 1
ATOM 1744 N N . SER A 1 224 ? -38.759 -23.988 -12.259 1.00 37.25 224 SER A N 1
ATOM 1745 C CA . SER A 1 224 ? -40.076 -24.558 -11.977 1.00 37.25 224 SER A CA 1
ATOM 1746 C C . SER A 1 224 ? -40.946 -23.513 -11.274 1.00 37.25 224 SER A C 1
ATOM 1748 O O . SER A 1 224 ? -40.465 -22.769 -10.419 1.00 37.25 224 SER A O 1
ATOM 1750 N N . ARG A 1 225 ? -42.230 -23.445 -11.652 1.00 36.03 225 ARG A N 1
ATOM 1751 C CA . ARG A 1 225 ? -43.234 -22.540 -11.062 1.00 36.03 225 ARG A CA 1
ATOM 1752 C C . ARG A 1 225 ? -43.221 -22.630 -9.526 1.00 36.03 225 ARG A C 1
ATOM 1754 O O . ARG A 1 225 ? -43.164 -23.745 -9.007 1.00 36.03 225 ARG A O 1
ATOM 1761 N N . PRO A 1 226 ? -43.341 -21.506 -8.795 1.00 37.81 226 PRO A N 1
ATOM 1762 C CA . PRO A 1 226 ? -43.384 -21.549 -7.341 1.00 37.81 226 PRO A CA 1
ATOM 1763 C C . PRO A 1 226 ? -44.673 -22.245 -6.894 1.00 37.81 226 PRO A C 1
ATOM 1765 O O . PRO A 1 226 ? -45.774 -21.840 -7.274 1.00 37.81 226 PRO A O 1
ATOM 1768 N N . MET A 1 227 ? -44.536 -23.304 -6.095 1.00 34.72 227 MET A N 1
ATOM 1769 C CA . MET A 1 227 ? -45.666 -23.855 -5.356 1.00 34.72 227 MET A CA 1
ATOM 1770 C C . MET A 1 227 ? -46.038 -22.890 -4.234 1.00 34.72 227 MET A C 1
ATOM 1772 O O . MET A 1 227 ? -45.179 -22.392 -3.507 1.00 34.72 227 MET A O 1
ATOM 1776 N N . VAL A 1 228 ? -47.337 -22.631 -4.116 1.00 31.80 228 VAL A N 1
ATOM 1777 C CA . VAL A 1 228 ? -47.941 -21.846 -3.040 1.00 31.80 228 VAL A CA 1
ATOM 1778 C C . VAL A 1 228 ? -47.605 -22.520 -1.710 1.00 31.80 228 VAL A C 1
ATOM 1780 O O . VAL A 1 228 ? -48.071 -23.625 -1.440 1.00 31.80 228 VAL A O 1
ATOM 1783 N N . CYS A 1 229 ? -46.773 -21.877 -0.891 1.00 34.19 229 CYS A N 1
ATOM 1784 C CA . CYS A 1 229 ? -46.488 -22.343 0.460 1.00 34.19 229 CYS A CA 1
ATOM 1785 C C . CYS A 1 229 ? -47.535 -21.750 1.407 1.00 34.19 229 CYS A C 1
ATOM 1787 O O . CYS A 1 229 ? -47.637 -20.530 1.543 1.00 34.19 229 CYS A O 1
ATOM 1789 N N . GLN A 1 230 ? -48.335 -22.617 2.025 1.00 34.75 230 GLN A N 1
ATOM 1790 C CA . GLN A 1 230 ? -49.254 -22.247 3.096 1.00 34.75 230 GLN A CA 1
ATOM 1791 C C . GLN A 1 230 ? -48.437 -21.880 4.343 1.00 34.75 230 GLN A C 1
ATOM 1793 O O . GLN A 1 230 ? -47.624 -22.663 4.832 1.00 34.75 230 GLN A O 1
ATOM 1798 N N . THR A 1 231 ? -48.625 -20.652 4.813 1.00 41.34 231 THR A N 1
ATOM 1799 C CA . THR A 1 231 ? -47.938 -20.038 5.951 1.00 41.34 231 THR A CA 1
ATOM 1800 C C . THR A 1 231 ? -48.437 -20.614 7.270 1.00 41.34 231 THR A C 1
ATOM 1802 O O . THR A 1 231 ? -49.631 -20.521 7.550 1.00 41.34 231 THR A O 1
ATOM 1805 N N . HIS A 1 232 ? -47.542 -21.152 8.103 1.00 37.00 232 HIS A N 1
ATOM 1806 C CA . HIS A 1 232 ? -47.883 -21.465 9.494 1.00 37.00 232 HIS A CA 1
ATOM 1807 C C . HIS A 1 232 ? -46.663 -21.503 10.437 1.00 37.00 232 HIS A C 1
ATOM 1809 O O . HIS A 1 232 ? -46.501 -22.469 11.166 1.00 37.00 232 HIS A O 1
ATOM 1815 N N . PHE A 1 233 ? -45.787 -20.489 10.436 1.00 34.91 233 PHE A N 1
ATOM 1816 C CA . PHE A 1 233 ? -44.807 -20.297 11.524 1.00 34.91 233 PHE A CA 1
ATOM 1817 C C . PHE A 1 233 ? -44.458 -18.812 11.717 1.00 34.91 233 PHE A C 1
ATOM 1819 O O . PHE A 1 233 ? -43.891 -18.185 10.823 1.00 34.91 233 PHE A O 1
ATOM 1826 N N . ASP A 1 234 ? -44.765 -18.285 12.905 1.00 38.66 234 ASP A N 1
ATOM 1827 C CA . ASP A 1 234 ? -44.433 -16.931 13.371 1.00 38.66 234 ASP A CA 1
ATOM 1828 C C . ASP A 1 234 ? -42.967 -16.853 13.834 1.00 38.66 234 ASP A C 1
ATOM 1830 O O . ASP A 1 234 ? -42.665 -16.759 15.024 1.00 38.66 234 ASP A O 1
ATOM 1834 N N . LEU A 1 235 ? -42.020 -16.933 12.899 1.00 39.47 235 LEU A N 1
ATOM 1835 C CA . LEU A 1 235 ? -40.626 -16.569 13.175 1.00 39.47 235 LEU A CA 1
ATOM 1836 C C . LEU A 1 235 ? -40.443 -15.060 12.943 1.00 39.47 235 LEU A C 1
ATOM 1838 O O . LEU A 1 235 ? -40.867 -14.561 11.897 1.00 39.47 235 LEU A O 1
ATOM 1842 N N . PRO A 1 236 ? -39.799 -14.315 13.862 1.00 41.53 236 PRO A N 1
ATOM 1843 C CA . PRO A 1 236 ? -39.545 -12.896 13.661 1.00 41.53 236 PRO A CA 1
ATOM 1844 C C . PRO A 1 236 ? -38.587 -12.699 12.483 1.00 41.53 236 PRO A C 1
ATOM 1846 O O . PRO A 1 236 ? -37.416 -13.077 12.524 1.00 41.53 236 PRO A O 1
ATOM 1849 N N . SER A 1 237 ? -39.098 -12.113 11.406 1.00 44.78 237 SER A N 1
ATOM 1850 C CA . SER A 1 237 ? -38.320 -11.775 10.218 1.00 44.78 237 SER A CA 1
ATOM 1851 C C . SER A 1 237 ? -37.397 -10.591 10.520 1.00 44.78 237 SER A C 1
ATOM 1853 O O . SER A 1 237 ? -37.875 -9.471 10.709 1.00 44.78 237 SER A O 1
ATOM 1855 N N . ILE A 1 238 ? -36.083 -10.835 10.561 1.00 49.84 238 ILE A N 1
ATOM 1856 C CA . ILE A 1 238 ? -35.065 -9.786 10.698 1.00 49.84 238 ILE A CA 1
ATOM 1857 C C . ILE A 1 238 ? -34.760 -9.215 9.310 1.00 49.84 238 ILE A C 1
ATOM 1859 O O . ILE A 1 238 ? -34.260 -9.920 8.433 1.00 49.84 238 ILE A O 1
ATOM 1863 N N . PHE A 1 239 ? -35.039 -7.930 9.111 1.00 55.91 239 PHE A N 1
ATOM 1864 C CA . PHE A 1 239 ? -34.814 -7.245 7.839 1.00 55.91 239 PHE A CA 1
ATOM 1865 C C . PHE A 1 239 ? -33.395 -6.648 7.740 1.00 55.91 239 PHE A C 1
ATOM 1867 O O . PHE A 1 239 ? -32.829 -6.225 8.756 1.00 55.91 239 PHE A O 1
ATOM 1874 N N . PRO A 1 240 ? -32.814 -6.533 6.529 1.00 58.88 240 PRO A N 1
ATOM 1875 C CA . PRO A 1 240 ? -31.542 -5.846 6.283 1.00 58.88 240 PRO A CA 1
ATOM 1876 C C . PRO A 1 240 ? -31.427 -4.473 6.954 1.00 58.88 240 PRO A C 1
ATOM 1878 O O . PRO A 1 240 ? -30.379 -4.127 7.502 1.00 58.88 240 PRO A O 1
ATOM 1881 N N . GLU A 1 241 ? -32.510 -3.697 6.955 1.00 65.81 241 GLU A N 1
ATOM 1882 C CA . GLU A 1 241 ? -32.585 -2.370 7.565 1.00 65.81 241 GLU A CA 1
ATOM 1883 C C . GLU A 1 241 ? -32.422 -2.439 9.082 1.00 65.81 241 GLU A C 1
ATOM 1885 O O . GLU A 1 241 ? -31.754 -1.585 9.662 1.00 65.81 241 GLU A O 1
ATOM 1890 N N . GLN A 1 242 ? -32.975 -3.470 9.725 1.00 59.28 242 GLN A N 1
ATOM 1891 C CA . GLN A 1 242 ? -32.844 -3.685 11.166 1.00 59.28 242 GLN A CA 1
ATOM 1892 C C . GLN A 1 242 ? -31.405 -4.061 11.531 1.00 59.28 242 GLN A C 1
ATOM 1894 O O . GLN A 1 242 ? -30.871 -3.548 12.513 1.00 59.28 242 GLN A O 1
ATOM 1899 N N . ILE A 1 243 ? -30.739 -4.874 10.704 1.00 59.12 243 ILE A N 1
ATOM 1900 C CA . ILE A 1 243 ? -29.317 -5.214 10.870 1.00 59.12 243 ILE A CA 1
ATOM 1901 C C . ILE A 1 243 ? -28.448 -3.965 10.681 1.00 59.12 243 ILE A C 1
ATOM 1903 O O . ILE A 1 243 ? -27.563 -3.687 11.490 1.00 59.12 243 ILE A O 1
ATOM 1907 N N . LEU A 1 244 ? -28.705 -3.172 9.637 1.00 68.62 244 LEU A N 1
ATOM 1908 C CA . LEU A 1 244 ? -27.983 -1.924 9.386 1.00 68.62 244 LEU A CA 1
ATOM 1909 C C . LEU A 1 244 ? -28.198 -0.904 10.505 1.00 68.62 244 LEU A C 1
ATOM 1911 O O . LEU A 1 244 ? -27.237 -0.245 10.908 1.00 68.62 244 LEU A O 1
ATOM 1915 N N . LEU A 1 245 ? -29.424 -0.792 11.019 1.00 70.75 245 LEU A N 1
ATOM 1916 C CA . LEU A 1 245 ? -29.760 0.074 12.141 1.00 70.75 245 LEU A CA 1
ATOM 1917 C C . LEU A 1 245 ? -29.031 -0.388 13.407 1.00 70.75 245 LEU A C 1
ATOM 1919 O O . LEU A 1 245 ? -28.350 0.426 14.029 1.00 70.75 245 LEU A O 1
ATOM 1923 N N . ALA A 1 246 ? -29.067 -1.683 13.725 1.00 65.38 246 ALA A N 1
ATOM 1924 C CA . ALA A 1 246 ? -28.348 -2.255 14.861 1.00 65.38 246 ALA A CA 1
ATOM 1925 C C . ALA A 1 246 ? -26.829 -2.023 14.755 1.00 65.38 246 ALA A C 1
ATOM 1927 O O . ALA A 1 246 ? -26.205 -1.557 15.708 1.00 65.38 246 ALA A O 1
ATOM 1928 N N . ILE A 1 247 ? -26.230 -2.244 13.576 1.00 67.44 247 ILE A N 1
ATOM 1929 C CA . ILE A 1 247 ? -24.803 -1.968 13.334 1.00 67.44 247 ILE A CA 1
ATOM 1930 C C . ILE A 1 247 ? -24.505 -0.466 13.447 1.00 67.44 247 ILE A C 1
ATOM 1932 O O . ILE A 1 247 ? -23.452 -0.088 13.958 1.00 67.44 247 ILE A O 1
ATOM 1936 N N . SER A 1 248 ? -25.414 0.407 13.005 1.00 68.50 248 SER A N 1
ATOM 1937 C CA . SER A 1 248 ? -25.244 1.863 13.118 1.00 68.50 248 SER A CA 1
ATOM 1938 C C . SER A 1 248 ? -25.325 2.376 14.559 1.00 68.50 248 SER A C 1
ATOM 1940 O O . SER A 1 248 ? -24.714 3.394 14.879 1.00 68.50 248 SER A O 1
ATOM 1942 N N . GLN A 1 249 ? -26.043 1.656 15.425 1.00 70.81 249 GLN A N 1
ATOM 1943 C CA . GLN A 1 249 ? -26.164 1.943 16.854 1.00 70.81 249 GLN A CA 1
ATOM 1944 C C . GLN A 1 249 ? -24.969 1.422 17.666 1.00 70.81 249 GLN A C 1
ATOM 1946 O O . GLN A 1 249 ? -24.799 1.820 18.821 1.00 70.81 249 GLN A O 1
ATOM 1951 N N . LEU A 1 250 ? -24.108 0.574 17.081 1.00 65.69 250 LEU A N 1
ATOM 1952 C CA . LEU A 1 250 ? -22.863 0.167 17.724 1.00 65.69 250 LEU A CA 1
ATOM 1953 C C . LEU A 1 250 ? -22.006 1.407 17.976 1.00 65.69 250 LEU A C 1
ATOM 1955 O O . LEU A 1 250 ? -21.557 2.085 17.049 1.00 65.69 250 LEU A O 1
ATOM 1959 N N . VAL A 1 251 ? -21.730 1.682 19.251 1.00 60.12 251 VAL A N 1
ATOM 1960 C CA . VAL A 1 251 ? -20.800 2.747 19.618 1.00 60.12 251 VAL A CA 1
ATOM 1961 C C . VAL A 1 251 ? -19.461 2.454 18.925 1.00 60.12 251 VAL A C 1
ATOM 1963 O O . VAL A 1 251 ? -18.953 1.334 19.068 1.00 60.12 251 VAL A O 1
ATOM 1966 N N . PRO A 1 252 ? -18.853 3.423 18.209 1.00 55.97 252 PRO A N 1
ATOM 1967 C CA . PRO A 1 252 ? -17.524 3.281 17.623 1.00 55.97 252 PRO A CA 1
ATOM 1968 C C . PRO A 1 252 ? -16.471 3.316 18.740 1.00 55.97 252 PRO A C 1
ATOM 1970 O O . PRO A 1 252 ? -15.691 4.253 18.883 1.00 55.97 252 PRO A O 1
ATOM 1973 N N . LYS A 1 253 ? -16.486 2.295 19.592 1.00 53.66 253 LYS A N 1
ATOM 1974 C CA . LYS A 1 253 ? -15.521 2.035 20.653 1.00 53.66 253 LYS A CA 1
ATOM 1975 C C . LYS A 1 253 ? -14.939 0.647 20.433 1.00 53.66 253 LYS A C 1
ATOM 1977 O O . LYS A 1 253 ? -15.591 -0.240 19.889 1.00 53.66 253 LYS A O 1
ATOM 1982 N N . CYS A 1 254 ? -13.705 0.462 20.889 1.00 51.09 254 CYS A N 1
ATOM 1983 C CA . CYS A 1 254 ? -12.929 -0.779 20.827 1.00 51.09 254 CYS A CA 1
ATOM 1984 C C . CYS A 1 254 ? -13.518 -1.928 21.669 1.00 51.09 254 CYS A C 1
ATOM 1986 O O . CYS A 1 254 ? -12.802 -2.882 21.967 1.00 51.09 254 CYS A O 1
ATOM 1988 N N . ASN A 1 255 ? -14.779 -1.817 22.094 1.00 51.88 255 ASN A N 1
ATOM 1989 C CA . ASN A 1 255 ? -15.476 -2.852 22.830 1.00 51.88 255 ASN A CA 1
ATOM 1990 C C . ASN A 1 255 ? -15.529 -4.077 21.915 1.00 51.88 255 ASN A C 1
ATOM 1992 O O . ASN A 1 255 ? -15.958 -3.990 20.761 1.00 51.88 255 ASN A O 1
ATOM 1996 N N . GLY A 1 256 ? -14.972 -5.179 22.406 1.00 54.88 256 GLY A N 1
ATOM 1997 C CA . GLY A 1 256 ? -15.022 -6.448 21.708 1.00 54.88 256 GLY A CA 1
ATOM 1998 C C . GLY A 1 256 ? -16.431 -7.008 21.804 1.00 54.88 256 GLY A C 1
ATOM 1999 O O . GLY A 1 256 ? -17.028 -7.019 22.878 1.00 54.88 256 GLY A O 1
ATOM 2000 N N . SER A 1 257 ? -16.927 -7.485 20.676 1.00 58.31 257 SER A N 1
ATOM 2001 C CA . SER A 1 257 ? -17.960 -8.519 20.603 1.00 58.31 257 SER A CA 1
ATOM 2002 C C . SER A 1 257 ? -17.517 -9.792 21.358 1.00 58.31 257 SER A C 1
ATOM 2004 O O . SER A 1 257 ? -16.374 -9.879 21.819 1.00 58.31 257 SER A O 1
ATOM 2006 N N . SER A 1 258 ? -18.384 -10.797 21.511 1.00 59.28 258 SER A N 1
ATOM 2007 C CA . SER A 1 258 ? -18.031 -12.077 22.164 1.00 59.28 258 SER A CA 1
ATOM 2008 C C . SER A 1 258 ? -16.805 -12.751 21.529 1.00 59.28 258 SER A C 1
ATOM 2010 O O . SER A 1 258 ? -15.992 -13.376 22.209 1.00 59.28 258 SER A O 1
ATOM 2012 N N . ASP A 1 259 ? -16.625 -12.548 20.229 1.00 62.00 259 ASP A N 1
ATOM 2013 C CA . ASP A 1 259 ? -15.500 -12.980 19.399 1.00 62.00 259 ASP A CA 1
ATOM 2014 C C . ASP A 1 259 ? -14.260 -12.063 19.492 1.00 62.00 259 ASP A C 1
ATOM 2016 O O . ASP A 1 259 ? -13.235 -12.290 18.836 1.00 62.00 259 ASP A O 1
ATOM 2020 N N . LYS A 1 260 ? -14.322 -11.049 20.364 1.00 68.19 260 LYS A N 1
ATOM 2021 C CA . LYS A 1 260 ? -13.288 -10.040 20.652 1.00 68.19 260 LYS A CA 1
ATOM 2022 C C . LYS A 1 260 ? -12.939 -9.158 19.456 1.00 68.19 260 LYS A C 1
ATOM 2024 O O . LYS A 1 260 ? -11.996 -8.366 19.537 1.00 68.19 260 LYS A O 1
ATOM 2029 N N . ILE A 1 261 ? -13.695 -9.254 18.362 1.00 72.06 261 ILE A N 1
ATOM 2030 C CA . ILE A 1 261 ? -13.545 -8.401 17.191 1.00 72.06 261 ILE A CA 1
ATOM 2031 C C . ILE A 1 261 ? -14.078 -7.003 17.529 1.00 72.06 261 ILE A C 1
ATOM 2033 O O . ILE A 1 261 ? -15.194 -6.876 18.042 1.00 72.06 261 ILE A O 1
ATOM 2037 N N . PRO A 1 262 ? -13.314 -5.933 17.247 1.00 72.56 262 PRO A N 1
ATOM 2038 C CA . PRO A 1 262 ? -13.765 -4.575 17.512 1.00 72.56 262 PRO A CA 1
ATOM 2039 C C . PRO A 1 262 ? -15.012 -4.227 16.691 1.00 72.56 262 PRO A C 1
ATOM 2041 O O . PRO A 1 262 ? -15.029 -4.463 15.481 1.00 72.56 262 PRO A O 1
ATOM 2044 N N . ASN A 1 263 ? -15.994 -3.560 17.303 1.00 71.38 263 ASN A N 1
ATOM 2045 C CA . ASN A 1 263 ? -17.223 -3.109 16.626 1.00 71.38 263 ASN A CA 1
ATOM 2046 C C . ASN A 1 263 ? -16.967 -2.315 15.332 1.00 71.38 263 ASN A C 1
ATOM 2048 O O . ASN A 1 263 ? -17.731 -2.411 14.376 1.00 71.38 263 ASN A O 1
ATOM 2052 N N . ILE A 1 264 ? -15.849 -1.585 15.248 1.00 72.88 264 ILE A N 1
ATOM 2053 C CA . ILE A 1 264 ? -15.448 -0.870 14.027 1.00 72.88 264 ILE A CA 1
ATOM 2054 C C . ILE A 1 264 ? -15.278 -1.797 12.809 1.00 72.88 264 ILE A C 1
ATOM 2056 O O . ILE A 1 264 ? -15.515 -1.360 11.682 1.00 72.88 264 ILE A O 1
ATOM 2060 N N . LEU A 1 265 ? -14.894 -3.064 13.007 1.00 73.94 265 LEU A N 1
ATOM 2061 C CA . LEU A 1 265 ? -14.800 -4.035 11.916 1.00 73.94 265 LEU A CA 1
ATOM 2062 C C . LEU A 1 265 ? -16.194 -4.398 11.398 1.00 73.94 265 LEU A C 1
ATOM 2064 O O . LEU A 1 265 ? -16.408 -4.368 10.191 1.00 73.94 265 LEU A O 1
ATOM 2068 N N . TYR A 1 266 ? -17.156 -4.632 12.293 1.00 72.69 266 TYR A N 1
ATOM 2069 C CA . TYR A 1 266 ? -18.553 -4.875 11.929 1.00 72.69 266 TYR A CA 1
ATOM 2070 C C . TYR A 1 266 ? -19.171 -3.687 11.190 1.00 72.69 266 TYR A C 1
ATOM 2072 O O . TYR A 1 266 ? -19.808 -3.875 10.157 1.00 72.69 266 TYR A O 1
ATOM 2080 N N . CYS A 1 267 ? -18.885 -2.454 11.617 1.00 71.56 267 CYS A N 1
ATOM 2081 C CA . CYS A 1 267 ? -19.322 -1.260 10.889 1.00 71.56 267 CYS A CA 1
ATOM 2082 C C . CYS A 1 267 ? -18.751 -1.195 9.461 1.00 71.56 267 CYS A C 1
ATOM 2084 O O . CYS A 1 267 ? -19.442 -0.759 8.537 1.00 71.56 267 CYS A O 1
ATOM 2086 N N . LYS A 1 268 ? -17.501 -1.636 9.258 1.00 74.81 268 LYS A N 1
ATOM 2087 C CA . LYS A 1 268 ? -16.871 -1.692 7.927 1.00 74.81 268 LYS A CA 1
ATOM 2088 C C . LYS A 1 268 ? -17.388 -2.846 7.070 1.00 74.81 268 LYS A C 1
ATOM 2090 O O . LYS A 1 268 ? -17.524 -2.682 5.862 1.00 74.81 268 LYS A O 1
ATOM 2095 N N . CYS A 1 269 ? -17.699 -3.978 7.688 1.00 71.81 269 CYS A N 1
ATOM 2096 C CA . CYS A 1 269 ? -18.204 -5.181 7.031 1.00 71.81 269 CYS A CA 1
ATOM 2097 C C . CYS A 1 269 ? -19.738 -5.267 7.045 1.00 71.81 269 CYS A C 1
ATOM 2099 O O . CYS A 1 269 ? -20.281 -6.327 6.756 1.00 71.81 269 CYS A O 1
ATOM 2101 N N . LYS A 1 270 ? -20.446 -4.169 7.348 1.00 68.75 270 LYS A N 1
ATOM 2102 C CA . LYS A 1 270 ? -21.901 -4.160 7.564 1.00 68.75 270 LYS A CA 1
ATOM 2103 C C . LYS A 1 270 ? -22.695 -4.798 6.429 1.00 68.75 270 LYS A C 1
ATOM 2105 O O . LYS A 1 270 ? -23.629 -5.538 6.682 1.00 68.75 270 LYS A O 1
ATOM 2110 N N . PHE A 1 271 ? -22.284 -4.566 5.184 1.00 69.94 271 PHE A N 1
ATOM 2111 C CA . PHE A 1 271 ? -22.932 -5.171 4.028 1.00 69.94 271 PHE A CA 1
ATOM 2112 C C . PHE A 1 271 ? -22.634 -6.664 3.936 1.00 69.94 271 PHE A C 1
ATOM 2114 O O . PHE A 1 271 ? -23.544 -7.432 3.687 1.00 69.94 271 PHE A O 1
ATOM 2121 N N . SER A 1 272 ? -21.404 -7.102 4.207 1.00 64.62 272 SER A N 1
ATOM 2122 C CA . SER A 1 272 ? -21.101 -8.535 4.277 1.00 64.62 272 SER A CA 1
ATOM 2123 C C . SER A 1 272 ? -21.955 -9.239 5.332 1.00 64.62 272 SER A C 1
ATOM 2125 O O . SER A 1 272 ? -22.438 -10.329 5.074 1.00 64.62 272 SER A O 1
ATOM 2127 N N . VAL A 1 273 ? -22.200 -8.596 6.477 1.00 64.44 273 VAL A N 1
ATOM 2128 C CA . VAL A 1 273 ? -23.091 -9.126 7.523 1.00 64.44 273 VAL A CA 1
ATOM 2129 C C . VAL A 1 273 ? -24.546 -9.172 7.045 1.00 64.44 273 VAL A C 1
ATOM 2131 O O . VAL A 1 273 ? -25.191 -10.203 7.169 1.00 64.44 273 VAL A O 1
ATOM 2134 N N . VAL A 1 274 ? -25.049 -8.084 6.453 1.00 60.62 274 VAL A N 1
ATOM 2135 C CA . VAL A 1 274 ? -26.427 -7.980 5.933 1.00 60.62 274 VAL A CA 1
ATOM 2136 C C . VAL A 1 274 ? -26.714 -8.993 4.826 1.00 60.62 274 VAL A C 1
ATOM 2138 O O . VAL A 1 274 ? -27.782 -9.589 4.796 1.00 60.62 274 VAL A O 1
ATOM 2141 N N . TRP A 1 275 ? -25.758 -9.194 3.922 1.00 64.25 275 TRP A N 1
ATOM 2142 C CA . TRP A 1 275 ? -25.883 -10.098 2.778 1.00 64.25 275 TRP A CA 1
ATOM 2143 C C . TRP A 1 275 ? -25.482 -11.536 3.102 1.00 64.25 275 TRP A C 1
ATOM 2145 O O . TRP A 1 275 ? -25.282 -12.332 2.188 1.00 64.25 275 TRP A O 1
ATOM 2155 N N . ASN A 1 276 ? -25.317 -11.859 4.386 1.00 58.81 276 ASN A N 1
ATOM 2156 C CA . ASN A 1 276 ? -24.934 -13.188 4.843 1.00 58.81 276 ASN A CA 1
ATOM 2157 C C . ASN A 1 276 ? -23.646 -13.730 4.184 1.00 58.81 276 ASN A C 1
ATOM 2159 O O . ASN A 1 276 ? -23.483 -14.917 3.898 1.00 58.81 276 ASN A O 1
ATOM 2163 N N . MET A 1 277 ? -22.704 -12.833 3.898 1.00 60.28 277 MET A N 1
ATOM 2164 C CA . MET A 1 277 ? -21.397 -13.188 3.370 1.00 60.28 277 MET A CA 1
ATOM 2165 C C . MET A 1 277 ? -20.444 -13.479 4.523 1.00 60.28 277 MET A C 1
ATOM 2167 O O . MET A 1 277 ? -19.961 -12.575 5.213 1.00 60.28 277 MET A O 1
ATOM 2171 N N . THR A 1 278 ? -20.102 -14.752 4.693 1.00 64.00 278 THR A N 1
ATOM 2172 C CA . THR A 1 278 ? -19.137 -15.172 5.710 1.00 64.00 278 THR A CA 1
ATOM 2173 C C . THR A 1 278 ? -17.732 -14.662 5.391 1.00 64.00 278 THR A C 1
ATOM 2175 O O . THR A 1 278 ? -17.214 -14.857 4.286 1.00 64.00 278 THR A O 1
ATOM 2178 N N . LEU A 1 279 ? -17.062 -14.072 6.383 1.00 70.50 279 LEU A N 1
ATOM 2179 C CA . LEU A 1 279 ? -15.640 -13.754 6.285 1.00 70.50 279 LEU A CA 1
ATOM 2180 C C . LEU A 1 279 ? -14.812 -15.045 6.364 1.00 70.50 279 LEU A C 1
ATOM 2182 O O . LEU A 1 279 ? -14.969 -15.859 7.272 1.00 70.50 279 LEU A O 1
ATOM 2186 N N . SER A 1 280 ? -13.896 -15.227 5.414 1.00 76.62 280 SER A N 1
ATOM 2187 C CA . SER A 1 280 ? -13.018 -16.397 5.364 1.00 76.62 280 SER A CA 1
ATOM 2188 C C . SER A 1 280 ? -11.897 -16.279 6.399 1.00 76.62 280 SER A C 1
ATOM 2190 O O . SER A 1 280 ? -10.840 -15.724 6.090 1.00 76.62 280 SER A O 1
ATOM 2192 N N . ALA A 1 281 ? -12.072 -16.874 7.582 1.00 76.06 281 ALA A N 1
ATOM 2193 C CA . ALA A 1 281 ? -11.065 -16.871 8.649 1.00 76.06 281 ALA A CA 1
ATOM 2194 C C . ALA A 1 281 ? -9.640 -17.280 8.200 1.00 76.06 281 ALA A C 1
ATOM 2196 O O . ALA A 1 281 ? -8.707 -16.572 8.572 1.00 76.06 281 ALA A O 1
ATOM 2197 N N . PRO A 1 282 ? -9.431 -18.288 7.321 1.00 77.75 282 PRO A N 1
ATOM 2198 C CA . PRO A 1 282 ? -8.089 -18.638 6.829 1.00 77.75 282 PRO A CA 1
ATOM 2199 C C . PRO A 1 282 ? -7.406 -17.561 5.969 1.00 77.75 282 PRO A C 1
ATOM 2201 O O . PRO A 1 282 ? -6.193 -17.590 5.784 1.00 77.75 282 PRO A O 1
ATOM 2204 N N . LYS A 1 283 ? -8.178 -16.622 5.406 1.00 81.50 283 LYS A N 1
ATOM 2205 C CA . LYS A 1 283 ? -7.672 -15.489 4.610 1.00 81.50 283 LYS A CA 1
ATOM 2206 C C . LYS A 1 283 ? -7.504 -14.226 5.459 1.00 81.50 283 LYS A C 1
ATOM 2208 O O . LYS A 1 283 ? -6.900 -13.258 5.001 1.00 81.50 283 LYS A O 1
ATOM 2213 N N . CYS A 1 284 ? -8.046 -14.221 6.675 1.00 83.75 284 CYS A N 1
ATOM 2214 C CA . CYS A 1 284 ? -7.905 -13.132 7.625 1.00 83.75 284 CYS A CA 1
ATOM 2215 C C . CYS A 1 284 ? -6.607 -13.299 8.421 1.00 83.75 284 CYS A C 1
ATOM 2217 O O . CYS A 1 284 ? -6.191 -14.403 8.759 1.00 83.75 284 CYS A O 1
ATOM 2219 N N . CYS A 1 285 ? -5.970 -12.184 8.755 1.00 88.69 285 CYS A N 1
ATOM 2220 C CA . CYS A 1 285 ? -4.807 -12.161 9.631 1.00 88.69 285 CYS A CA 1
ATOM 2221 C C . CYS A 1 285 ? -4.815 -10.885 10.471 1.00 88.69 285 CYS A C 1
ATOM 2223 O O . CYS A 1 285 ? -5.474 -9.901 10.126 1.00 88.69 285 CYS A O 1
ATOM 2225 N N . VAL A 1 286 ? -4.087 -10.907 11.586 1.00 89.12 286 VAL A N 1
ATOM 2226 C CA . VAL A 1 286 ? -4.028 -9.778 12.521 1.00 89.12 286 VAL A CA 1
ATOM 2227 C C . VAL A 1 286 ? -2.654 -9.126 12.441 1.00 89.12 286 VAL A C 1
ATOM 2229 O O . VAL A 1 286 ? -1.650 -9.736 12.804 1.00 89.12 286 VAL A O 1
ATOM 2232 N N . LEU A 1 287 ? -2.608 -7.869 11.995 1.00 90.50 287 LEU A N 1
ATOM 2233 C CA . LEU A 1 287 ? -1.396 -7.051 12.015 1.00 90.50 287 LEU A CA 1
ATOM 2234 C C . LEU A 1 287 ? -1.408 -6.136 13.242 1.00 90.50 287 LEU A C 1
ATOM 2236 O O . LEU A 1 287 ? -2.134 -5.144 13.292 1.00 90.50 287 LEU A O 1
ATOM 2240 N N . HIS A 1 288 ? -0.580 -6.452 14.233 1.00 88.88 288 HIS A N 1
ATOM 2241 C CA . HIS A 1 288 ? -0.407 -5.602 15.408 1.00 88.88 288 HIS A CA 1
ATOM 2242 C C . HIS A 1 288 ? 0.577 -4.465 15.113 1.00 88.88 288 HIS A C 1
ATOM 2244 O O . HIS A 1 288 ? 1.750 -4.712 14.828 1.00 88.88 288 HIS A O 1
ATOM 2250 N N . LEU A 1 289 ? 0.105 -3.221 15.217 1.00 87.62 289 LEU A N 1
ATOM 2251 C CA . LEU A 1 289 ? 0.902 -2.015 14.990 1.00 87.62 289 LEU A CA 1
ATOM 2252 C C . LEU A 1 289 ? 1.244 -1.318 16.312 1.00 87.62 289 LEU A C 1
ATOM 2254 O O . LEU A 1 289 ? 0.422 -1.249 17.224 1.00 87.62 289 LEU A O 1
ATOM 2258 N N . GLY A 1 290 ? 2.455 -0.762 16.394 1.00 84.31 290 GLY A N 1
ATOM 2259 C CA . GLY A 1 290 ? 2.922 0.001 17.554 1.00 84.31 290 GLY A CA 1
ATOM 2260 C C . GLY A 1 290 ? 3.426 -0.851 18.726 1.00 84.31 290 GLY A C 1
ATOM 2261 O O . GLY A 1 290 ? 3.584 -2.070 18.639 1.00 84.31 290 GLY A O 1
ATOM 2262 N N . ARG A 1 291 ? 3.732 -0.181 19.844 1.00 82.00 291 ARG A N 1
ATOM 2263 C CA . ARG A 1 291 ? 4.185 -0.820 21.090 1.00 82.00 291 ARG A CA 1
ATOM 2264 C C . ARG A 1 291 ? 2.974 -1.184 21.947 1.00 82.00 291 ARG A C 1
ATOM 2266 O O . ARG A 1 291 ? 2.600 -0.448 22.853 1.00 82.00 291 ARG A O 1
ATOM 2273 N N . LEU A 1 292 ? 2.340 -2.306 21.624 1.00 79.38 292 LEU A N 1
ATOM 2274 C CA . LEU A 1 292 ? 1.198 -2.808 22.387 1.00 79.38 292 LEU A CA 1
ATOM 2275 C C . LEU A 1 292 ? 1.680 -3.560 23.634 1.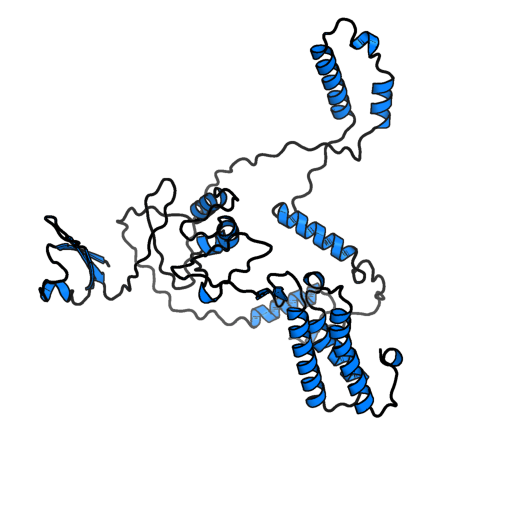00 79.38 292 LEU A C 1
ATOM 2277 O O . LEU A 1 292 ? 2.516 -4.455 23.522 1.00 79.38 292 LEU A O 1
ATOM 2281 N N . LYS A 1 293 ? 1.126 -3.223 24.808 1.00 76.56 293 LYS A N 1
ATOM 2282 C CA . LYS A 1 293 ? 1.368 -3.959 26.066 1.00 76.56 293 LYS A CA 1
ATOM 2283 C C . LYS A 1 293 ? 0.797 -5.379 26.009 1.00 76.56 293 LYS A C 1
ATOM 2285 O O . LYS A 1 293 ? 1.386 -6.304 26.552 1.00 76.56 293 LYS A O 1
ATOM 2290 N N . THR A 1 294 ? -0.330 -5.548 25.323 1.00 78.69 294 THR A N 1
ATOM 2291 C CA . THR A 1 294 ? -1.010 -6.831 25.132 1.00 78.69 294 THR A CA 1
ATOM 2292 C C . THR A 1 294 ? -1.361 -7.020 23.658 1.00 78.69 294 THR A C 1
ATOM 2294 O O . THR A 1 294 ? -1.732 -6.076 22.960 1.00 78.69 294 THR A O 1
ATOM 2297 N N . ARG A 1 295 ? -1.219 -8.251 23.157 1.00 83.31 295 ARG A N 1
ATOM 2298 C CA . ARG A 1 295 ? -1.633 -8.628 21.799 1.00 83.31 295 ARG A CA 1
ATOM 2299 C C . ARG A 1 295 ? -2.933 -9.409 21.885 1.00 83.31 295 ARG A C 1
ATOM 2301 O O . ARG A 1 295 ? -2.938 -10.551 22.341 1.00 83.31 295 ARG A O 1
ATOM 2308 N N . SER A 1 296 ? -4.028 -8.769 21.489 1.00 81.25 296 SER A N 1
ATOM 2309 C CA . SER A 1 296 ? -5.356 -9.376 21.517 1.00 81.25 296 SER A CA 1
ATOM 2310 C C . SER A 1 296 ? -5.434 -10.578 20.580 1.00 81.25 296 SER A C 1
ATOM 2312 O O . SER A 1 296 ? -4.958 -10.523 19.447 1.00 81.25 296 SER A O 1
ATOM 2314 N N . LYS A 1 297 ? -6.057 -11.655 21.064 1.00 82.88 297 LYS A N 1
ATOM 2315 C CA . LYS A 1 297 ? -6.406 -12.829 20.262 1.00 82.88 297 LYS A CA 1
ATOM 2316 C C . LYS A 1 297 ? -7.840 -12.672 19.775 1.00 82.88 297 LYS A C 1
ATOM 2318 O O . LYS A 1 297 ? -8.721 -12.383 20.584 1.00 82.88 297 LYS A O 1
ATOM 2323 N N . TYR A 1 298 ? -8.040 -12.871 18.479 1.00 82.56 298 TYR A N 1
ATOM 2324 C CA . TYR A 1 298 ? -9.333 -12.747 17.816 1.00 82.56 298 TYR A CA 1
ATOM 2325 C C . TYR A 1 298 ? -9.787 -14.113 17.320 1.00 82.56 298 TYR A C 1
ATOM 2327 O O . TYR A 1 298 ? -8.967 -14.914 16.860 1.00 82.56 298 TYR A O 1
ATOM 2335 N N . THR A 1 299 ? -11.087 -14.359 17.389 1.00 75.06 299 THR A N 1
ATOM 2336 C CA . THR A 1 299 ? -11.723 -15.560 16.844 1.00 75.06 299 THR A CA 1
ATOM 2337 C C . THR A 1 299 ? -12.726 -15.148 15.781 1.00 75.06 299 THR A C 1
ATOM 2339 O O . THR A 1 299 ? -13.407 -14.149 15.951 1.00 75.06 299 THR A O 1
ATOM 2342 N N . LEU A 1 300 ? -12.824 -15.892 14.688 1.00 73.75 300 LEU A N 1
ATOM 2343 C CA . LEU A 1 300 ? -13.798 -15.671 13.625 1.00 73.75 300 LEU A CA 1
ATOM 2344 C C . LEU A 1 300 ? -14.319 -17.033 13.174 1.00 73.75 300 LEU A C 1
ATOM 2346 O O . LEU A 1 300 ? -13.528 -17.910 12.834 1.00 73.75 300 LEU A O 1
ATOM 2350 N N . ASN A 1 301 ? -15.639 -17.222 13.205 1.00 70.06 301 ASN A N 1
ATOM 2351 C CA . ASN A 1 301 ? -16.304 -18.502 12.914 1.00 70.06 301 ASN A CA 1
ATOM 2352 C C . ASN A 1 301 ? -15.743 -19.676 13.746 1.00 70.06 301 ASN A C 1
ATOM 2354 O O . ASN A 1 301 ? -15.477 -20.750 13.216 1.00 70.06 301 ASN A O 1
ATOM 2358 N N . GLY A 1 302 ? -15.469 -19.451 15.037 1.00 71.38 302 GLY A N 1
ATOM 2359 C CA . GLY A 1 302 ? -14.864 -20.454 15.928 1.00 71.38 302 GLY A CA 1
ATOM 2360 C C . GLY A 1 302 ? -13.368 -20.718 15.695 1.00 71.38 302 GLY A C 1
ATOM 2361 O O . GLY A 1 302 ? -12.736 -21.399 16.498 1.00 71.38 302 GLY A O 1
ATOM 2362 N N . LEU A 1 303 ? -12.767 -20.142 14.649 1.00 74.00 303 LEU A N 1
ATOM 2363 C CA . LEU A 1 303 ? -11.346 -20.285 14.332 1.00 74.00 303 LEU A CA 1
ATOM 2364 C C . LEU A 1 303 ? -10.544 -19.101 14.873 1.00 74.00 303 LEU A C 1
ATOM 2366 O O . LEU A 1 303 ? -10.932 -17.944 14.733 1.00 74.00 303 LEU A O 1
ATOM 2370 N N . THR A 1 304 ? -9.386 -19.370 15.474 1.00 82.06 304 THR A N 1
ATOM 2371 C CA . THR A 1 304 ? -8.486 -18.302 15.935 1.00 82.06 304 THR A CA 1
ATOM 2372 C C . THR A 1 304 ? -7.754 -17.679 14.747 1.00 82.06 304 THR A C 1
ATOM 2374 O O . THR A 1 304 ? -7.098 -18.387 13.985 1.00 82.06 304 THR A O 1
ATOM 2377 N N . ILE A 1 305 ? -7.815 -16.352 14.608 1.00 87.12 305 ILE A N 1
ATOM 2378 C CA . ILE A 1 305 ? -7.090 -15.639 13.551 1.00 87.12 305 ILE A CA 1
ATOM 2379 C C . ILE A 1 305 ? -5.614 -15.518 13.939 1.00 87.12 305 ILE A C 1
ATOM 2381 O O . ILE A 1 305 ? -5.275 -14.990 15.002 1.00 87.12 305 ILE A O 1
ATOM 2385 N N . SER A 1 306 ? -4.722 -15.969 13.058 1.00 86.69 306 SER A N 1
ATOM 2386 C CA . SER A 1 306 ? -3.284 -15.919 13.309 1.00 86.69 306 SER A CA 1
ATOM 2387 C C . SER A 1 306 ? -2.725 -14.488 13.207 1.00 86.69 306 SER A C 1
ATOM 2389 O O . SER A 1 306 ? -3.040 -13.756 12.258 1.00 86.69 306 SER A O 1
ATOM 2391 N N . PRO A 1 307 ? -1.862 -14.067 14.151 1.00 90.69 307 PRO A N 1
ATOM 2392 C CA . PRO A 1 307 ? -1.117 -12.824 14.020 1.00 90.69 307 PRO A CA 1
ATOM 2393 C C . PRO A 1 307 ? -0.063 -12.945 12.915 1.00 90.69 307 PRO A C 1
ATOM 2395 O O . PRO A 1 307 ? 0.572 -13.987 12.764 1.00 90.69 307 PRO A O 1
ATOM 2398 N N . SER A 1 308 ? 0.152 -11.860 12.173 1.00 91.94 308 SER A N 1
ATOM 2399 C CA . SER A 1 308 ? 1.183 -11.775 11.139 1.00 91.94 308 SER A CA 1
ATOM 2400 C C . SER A 1 308 ? 2.070 -10.549 11.338 1.00 91.94 308 SER A C 1
ATOM 2402 O O . SER A 1 308 ? 1.601 -9.461 11.673 1.00 91.94 308 SER A O 1
ATOM 2404 N N . ASP A 1 309 ? 3.368 -10.719 11.090 1.00 91.56 309 ASP A N 1
ATOM 2405 C CA . ASP A 1 309 ? 4.350 -9.632 11.107 1.00 91.56 309 ASP A CA 1
ATOM 2406 C C . ASP A 1 309 ? 4.328 -8.796 9.818 1.00 91.56 309 ASP A C 1
ATOM 2408 O O . ASP A 1 309 ? 4.792 -7.648 9.816 1.00 91.56 309 ASP A O 1
ATOM 2412 N N . THR A 1 310 ? 3.805 -9.366 8.730 1.00 93.31 310 THR A N 1
ATOM 2413 C CA . THR A 1 310 ? 3.667 -8.711 7.427 1.00 93.31 310 THR A CA 1
ATOM 2414 C C . THR A 1 310 ? 2.344 -9.078 6.772 1.00 93.31 310 THR A C 1
ATOM 2416 O O . THR A 1 310 ? 2.020 -10.258 6.653 1.00 93.31 310 THR A O 1
ATOM 2419 N N . VAL A 1 311 ? 1.608 -8.089 6.276 1.00 93.88 311 VAL A N 1
ATOM 2420 C CA . VAL A 1 311 ? 0.353 -8.302 5.542 1.00 93.88 311 VAL A CA 1
ATOM 2421 C C . VAL A 1 311 ? 0.467 -7.681 4.164 1.00 93.88 311 VAL A C 1
ATOM 2423 O O . VAL A 1 311 ? 1.041 -6.605 4.010 1.00 93.88 311 VAL A O 1
ATOM 2426 N N . ARG A 1 312 ? -0.052 -8.374 3.152 1.00 92.19 312 ARG A N 1
ATOM 2427 C CA . ARG A 1 312 ? -0.128 -7.856 1.789 1.00 92.19 312 ARG A CA 1
ATOM 2428 C C . ARG A 1 312 ? -1.531 -7.324 1.544 1.00 92.19 312 ARG A C 1
ATOM 2430 O O . ARG A 1 312 ? -2.483 -8.087 1.640 1.00 92.19 312 ARG A O 1
ATOM 2437 N N . ASP A 1 313 ? -1.628 -6.057 1.171 1.00 90.25 313 ASP A N 1
ATOM 2438 C CA . ASP A 1 313 ? -2.889 -5.419 0.809 1.00 90.25 313 ASP A CA 1
ATOM 2439 C C . ASP A 1 313 ? -2.723 -4.617 -0.485 1.00 90.25 313 ASP A C 1
ATOM 2441 O O . ASP A 1 313 ? -1.740 -3.892 -0.652 1.00 90.25 313 ASP A O 1
ATOM 2445 N N . LEU A 1 314 ? -3.628 -4.838 -1.443 1.00 89.31 314 LEU A N 1
ATOM 2446 C CA . LEU A 1 314 ? -3.605 -4.245 -2.791 1.00 89.31 314 LEU A CA 1
ATOM 2447 C C . LEU A 1 314 ? -2.220 -4.263 -3.479 1.00 89.31 314 LEU A C 1
ATOM 2449 O O . LEU A 1 314 ? -1.846 -3.359 -4.220 1.00 89.31 314 LEU A O 1
ATOM 2453 N N . GLY A 1 315 ? -1.426 -5.310 -3.226 1.00 88.31 315 GLY A N 1
ATOM 2454 C CA . GLY A 1 315 ? -0.081 -5.465 -3.791 1.00 88.31 315 GLY A CA 1
ATOM 2455 C C . GLY A 1 315 ? 1.065 -4.869 -2.964 1.00 88.31 315 GLY A C 1
ATOM 2456 O O . GLY A 1 315 ? 2.220 -5.160 -3.280 1.00 88.31 315 GLY A O 1
ATOM 2457 N N . VAL A 1 316 ? 0.779 -4.130 -1.892 1.00 93.88 316 VAL A N 1
ATOM 2458 C CA . VAL A 1 316 ? 1.768 -3.525 -0.987 1.00 93.88 316 VAL A CA 1
ATOM 2459 C C . VAL A 1 316 ? 1.928 -4.367 0.275 1.00 93.88 316 VAL A C 1
ATOM 2461 O O . VAL A 1 316 ? 0.946 -4.831 0.847 1.00 93.88 316 VAL A O 1
ATOM 2464 N N . HIS A 1 317 ? 3.169 -4.580 0.717 1.00 94.62 317 HIS A N 1
ATOM 2465 C CA . HIS A 1 317 ? 3.435 -5.284 1.973 1.00 94.62 317 HIS A CA 1
ATOM 2466 C C . HIS A 1 317 ? 3.620 -4.300 3.128 1.00 94.62 317 HIS A C 1
ATOM 2468 O O . HIS A 1 317 ? 4.552 -3.495 3.129 1.00 94.62 317 HIS A O 1
ATOM 2474 N N . PHE A 1 318 ? 2.776 -4.431 4.144 1.00 94.31 318 PHE A N 1
ATOM 2475 C CA . PHE A 1 318 ? 2.829 -3.679 5.389 1.00 94.31 318 PHE A CA 1
ATOM 2476 C C . PHE A 1 318 ? 3.482 -4.532 6.467 1.00 94.31 318 PHE A C 1
ATOM 2478 O O . PHE A 1 318 ? 2.995 -5.614 6.784 1.00 94.31 318 PHE A O 1
ATOM 2485 N N . SER A 1 319 ? 4.593 -4.057 7.029 1.00 93.00 319 SER A N 1
ATOM 2486 C CA . SER A 1 319 ? 5.229 -4.698 8.183 1.00 93.00 319 SER A CA 1
ATOM 2487 C C . SER A 1 319 ? 4.681 -4.135 9.495 1.00 93.00 319 SER A C 1
ATOM 2489 O O . SER A 1 319 ? 4.252 -2.983 9.545 1.00 93.00 319 SER A O 1
ATOM 2491 N N . LYS A 1 320 ? 4.785 -4.888 10.597 1.00 90.88 320 LYS A N 1
ATOM 2492 C CA . LYS A 1 320 ? 4.428 -4.397 11.947 1.00 90.88 320 LYS A CA 1
ATOM 2493 C C . LYS A 1 320 ? 5.162 -3.117 12.369 1.00 90.88 320 LYS A C 1
ATOM 2495 O O . LYS A 1 320 ? 4.691 -2.369 13.218 1.00 90.88 320 LYS A O 1
ATOM 2500 N N . LYS A 1 321 ? 6.346 -2.884 11.789 1.00 90.12 321 LYS A N 1
ATOM 2501 C CA . LYS A 1 321 ? 7.179 -1.691 12.012 1.00 90.12 321 LYS A CA 1
ATOM 2502 C C . LYS A 1 321 ? 6.826 -0.542 11.059 1.00 90.12 321 LYS A C 1
ATOM 2504 O O . LYS A 1 321 ? 7.486 0.487 11.118 1.00 90.12 321 LYS A O 1
ATOM 2509 N N . LEU A 1 322 ? 5.862 -0.743 10.156 1.00 89.69 322 LEU A N 1
ATOM 2510 C CA . LEU A 1 322 ? 5.474 0.183 9.087 1.00 89.69 322 LEU A CA 1
ATOM 2511 C C . LEU A 1 322 ? 6.654 0.662 8.228 1.00 89.69 322 LEU A C 1
ATOM 2513 O O . LEU A 1 322 ? 6.619 1.740 7.648 1.00 89.69 322 LEU A O 1
ATOM 2517 N N . ASN A 1 323 ? 7.702 -0.159 8.120 1.00 91.19 323 ASN A N 1
ATOM 2518 C CA . ASN A 1 323 ? 8.757 0.055 7.140 1.00 91.19 323 ASN A CA 1
ATOM 2519 C C . ASN A 1 323 ? 8.465 -0.750 5.871 1.00 91.19 323 AS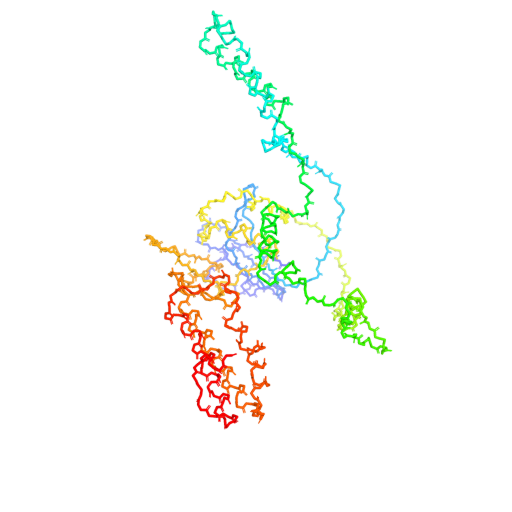N A C 1
ATOM 2521 O O . ASN A 1 323 ? 7.896 -1.847 5.927 1.00 91.19 323 ASN A O 1
ATOM 2525 N N . PHE A 1 324 ? 8.915 -0.213 4.740 1.00 94.69 324 PHE A N 1
ATOM 2526 C CA . PHE A 1 324 ? 8.699 -0.790 3.414 1.00 94.69 324 PHE A CA 1
ATOM 2527 C C . PHE A 1 324 ? 9.931 -1.521 2.867 1.00 94.69 324 PHE A C 1
ATOM 2529 O O . PHE A 1 324 ? 9.974 -1.868 1.690 1.00 94.69 324 PHE A O 1
ATOM 2536 N N . GLY A 1 325 ? 10.933 -1.813 3.705 1.00 95.00 325 GLY A N 1
ATOM 2537 C CA . GLY A 1 325 ? 12.151 -2.503 3.266 1.00 95.00 325 GLY A CA 1
ATOM 2538 C C . GLY A 1 325 ? 11.871 -3.902 2.705 1.00 95.00 325 GLY A C 1
ATOM 2539 O O . GLY A 1 325 ? 12.428 -4.286 1.672 1.00 95.00 325 GLY A O 1
ATOM 2540 N N . TYR A 1 326 ? 10.955 -4.643 3.340 1.00 95.12 326 TYR A N 1
ATOM 2541 C CA . TYR A 1 326 ? 10.495 -5.941 2.838 1.00 95.12 326 TYR A CA 1
ATOM 2542 C C . TYR A 1 326 ? 9.753 -5.798 1.502 1.00 95.12 326 TYR A C 1
ATOM 2544 O O . TYR A 1 326 ? 10.089 -6.487 0.541 1.00 95.12 326 TYR A O 1
ATOM 2552 N N . HIS A 1 327 ? 8.810 -4.852 1.415 1.00 96.12 327 HIS A N 1
ATOM 2553 C CA . HIS A 1 327 ? 8.064 -4.557 0.186 1.00 96.12 327 HIS A CA 1
ATOM 2554 C C . HIS A 1 327 ? 8.996 -4.234 -0.987 1.00 96.12 327 HIS A C 1
ATOM 2556 O O . HIS A 1 327 ? 8.934 -4.889 -2.026 1.00 96.12 327 HIS A O 1
ATOM 2562 N N . ILE A 1 328 ? 9.935 -3.308 -0.779 1.00 96.81 328 ILE A N 1
ATOM 2563 C CA . ILE A 1 328 ? 10.926 -2.887 -1.779 1.00 96.81 328 ILE A CA 1
ATOM 2564 C C . ILE A 1 328 ? 11.790 -4.068 -2.227 1.00 96.81 328 ILE A C 1
ATOM 2566 O O . ILE A 1 328 ? 12.072 -4.229 -3.414 1.00 96.81 328 ILE A O 1
ATOM 2570 N N . THR A 1 329 ? 12.171 -4.948 -1.304 1.00 96.06 329 THR A N 1
ATOM 2571 C CA . THR A 1 329 ? 12.931 -6.161 -1.639 1.00 96.06 329 THR A CA 1
ATOM 2572 C C . THR A 1 329 ? 12.116 -7.110 -2.527 1.00 96.06 329 THR A C 1
ATOM 2574 O O . THR A 1 329 ? 12.648 -7.646 -3.500 1.00 96.06 329 THR A O 1
ATOM 2577 N N . GLN A 1 330 ? 10.817 -7.279 -2.263 1.00 95.81 330 GLN A N 1
ATOM 2578 C CA . GLN A 1 330 ? 9.955 -8.130 -3.091 1.00 95.81 330 GLN A CA 1
ATOM 2579 C C . GLN A 1 330 ? 9.724 -7.554 -4.494 1.00 95.81 330 GLN A C 1
ATOM 2581 O O . GLN A 1 330 ? 9.871 -8.286 -5.478 1.00 95.81 330 GLN A O 1
ATOM 2586 N N . ILE A 1 331 ? 9.412 -6.260 -4.616 1.00 96.31 331 ILE A N 1
ATOM 2587 C CA . ILE A 1 331 ? 9.167 -5.643 -5.931 1.00 96.31 331 ILE A CA 1
ATOM 2588 C C . ILE A 1 331 ? 10.446 -5.560 -6.767 1.00 96.31 331 ILE A C 1
ATOM 2590 O O . ILE A 1 331 ? 10.399 -5.845 -7.960 1.00 96.31 331 ILE A O 1
ATOM 2594 N N . THR A 1 332 ? 11.606 -5.285 -6.158 1.00 97.31 332 THR A N 1
ATOM 2595 C CA . THR A 1 332 ? 12.888 -5.265 -6.887 1.00 97.31 332 THR A CA 1
ATOM 2596 C C . THR A 1 332 ? 13.295 -6.654 -7.360 1.00 97.31 332 THR A C 1
ATOM 2598 O O . THR A 1 332 ? 13.738 -6.801 -8.499 1.00 97.31 332 THR A O 1
ATOM 2601 N N . ARG A 1 333 ? 13.077 -7.700 -6.551 1.00 96.81 333 ARG A N 1
ATOM 2602 C CA . ARG A 1 333 ? 13.275 -9.094 -6.979 1.00 96.81 333 ARG A CA 1
ATOM 2603 C C . ARG A 1 333 ? 12.369 -9.451 -8.159 1.00 96.81 333 ARG A C 1
ATOM 2605 O O . ARG A 1 333 ? 12.848 -10.012 -9.146 1.00 96.81 333 ARG A O 1
ATOM 2612 N N . LYS A 1 334 ? 11.082 -9.098 -8.081 1.00 95.00 334 LYS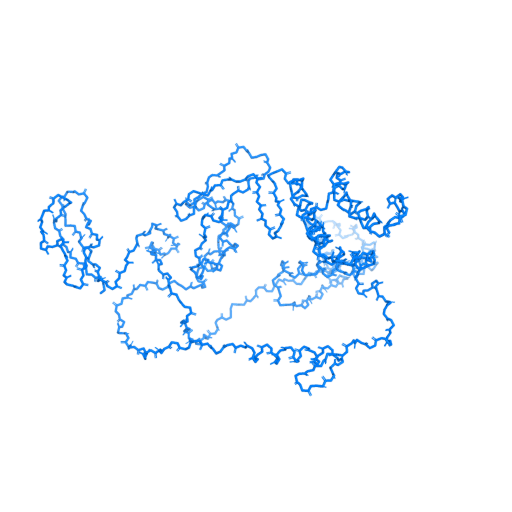 A N 1
ATOM 2613 C CA . LYS A 1 334 ? 10.115 -9.326 -9.166 1.00 95.00 334 LYS A CA 1
ATOM 2614 C C . LYS A 1 334 ? 10.513 -8.572 -10.438 1.00 95.00 334 LYS A C 1
ATOM 2616 O O . LYS A 1 334 ? 10.532 -9.167 -11.511 1.00 95.00 334 LYS A O 1
ATOM 2621 N N . ALA A 1 335 ? 10.892 -7.303 -10.314 1.00 96.06 335 ALA A N 1
ATOM 2622 C CA . ALA A 1 335 ? 11.334 -6.469 -11.424 1.00 96.06 335 ALA A CA 1
ATOM 2623 C C . ALA A 1 335 ? 12.594 -7.033 -12.098 1.00 96.06 335 ALA A C 1
ATOM 2625 O O . ALA A 1 335 ? 12.615 -7.173 -13.316 1.00 96.06 335 ALA A O 1
ATOM 2626 N N . ARG A 1 336 ? 13.606 -7.463 -11.329 1.00 95.94 336 ARG A N 1
ATOM 2627 C CA . ARG A 1 336 ? 14.808 -8.122 -11.879 1.00 95.94 336 ARG A CA 1
ATOM 2628 C C . ARG A 1 336 ? 14.484 -9.423 -12.607 1.00 95.94 336 ARG A C 1
ATOM 2630 O O . ARG A 1 336 ? 15.030 -9.673 -13.678 1.00 95.94 336 ARG A O 1
ATOM 2637 N N . SER A 1 337 ? 13.591 -10.241 -12.051 1.00 94.44 337 SER A N 1
ATOM 2638 C CA . SER A 1 337 ? 13.121 -11.462 -12.715 1.00 94.44 337 SER A CA 1
ATOM 2639 C C . SER A 1 337 ? 12.432 -11.141 -14.046 1.00 94.44 337 SER A C 1
ATOM 2641 O O . SER A 1 337 ? 12.740 -11.779 -15.052 1.00 94.44 337 SER A O 1
ATOM 2643 N N . MET A 1 338 ? 11.603 -10.094 -14.087 1.00 92.06 338 MET A N 1
ATOM 2644 C CA . MET A 1 338 ? 10.956 -9.636 -15.317 1.00 92.06 338 MET A CA 1
ATOM 2645 C C . MET A 1 338 ? 11.962 -9.070 -16.333 1.00 92.06 338 MET A C 1
ATOM 2647 O O . MET A 1 338 ? 11.886 -9.407 -17.511 1.00 92.06 338 MET A O 1
ATOM 2651 N N . CYS A 1 339 ? 12.960 -8.295 -15.892 1.00 94.12 339 CYS A N 1
ATOM 2652 C CA . CYS A 1 339 ? 14.073 -7.852 -16.740 1.00 94.12 339 CYS A CA 1
ATOM 2653 C C . CYS A 1 339 ? 14.822 -9.041 -17.359 1.00 94.12 339 CYS A C 1
ATOM 2655 O O . CYS A 1 339 ? 15.137 -9.029 -18.547 1.00 94.12 339 CYS A O 1
ATOM 2657 N N . ASN A 1 340 ? 15.106 -10.079 -16.564 1.00 91.56 340 ASN A N 1
ATOM 2658 C CA . ASN A 1 340 ? 15.766 -11.294 -17.040 1.00 91.56 340 ASN A CA 1
ATOM 2659 C C . ASN A 1 340 ? 14.929 -12.019 -18.089 1.00 91.56 340 ASN A C 1
ATOM 2661 O O . ASN A 1 340 ? 15.460 -12.393 -19.132 1.00 91.56 340 ASN A O 1
ATOM 2665 N N . LEU A 1 341 ? 13.636 -12.200 -17.820 1.00 91.44 341 LEU A N 1
ATOM 2666 C CA . LEU A 1 341 ? 12.719 -12.841 -18.753 1.00 91.44 341 LEU A CA 1
ATOM 2667 C C . LEU A 1 341 ? 12.630 -12.056 -20.064 1.00 91.44 341 LEU A C 1
ATOM 2669 O O . LEU A 1 341 ? 12.777 -12.645 -21.132 1.00 91.44 341 LEU A O 1
ATOM 2673 N N . MET A 1 342 ? 12.471 -10.734 -19.987 1.00 90.62 342 MET A N 1
ATOM 2674 C CA . MET A 1 342 ? 12.426 -9.845 -21.149 1.00 90.62 342 MET A CA 1
ATOM 2675 C C . MET A 1 342 ? 13.690 -9.970 -22.000 1.00 90.62 342 MET A C 1
ATOM 2677 O O . MET A 1 342 ? 13.599 -10.241 -23.193 1.00 90.62 342 MET A O 1
ATOM 2681 N N . LEU A 1 343 ? 14.871 -9.848 -21.386 1.00 88.88 343 LEU A N 1
ATOM 2682 C CA . LEU A 1 343 ? 16.143 -9.945 -22.103 1.00 88.88 343 LEU A CA 1
ATOM 2683 C C . LEU A 1 343 ? 16.402 -11.350 -22.671 1.00 88.88 343 LEU A C 1
ATOM 2685 O O . LEU A 1 343 ? 17.187 -11.477 -23.601 1.00 88.88 343 LEU A O 1
ATOM 2689 N N . ARG A 1 344 ? 15.781 -12.409 -22.144 1.00 87.88 344 ARG A N 1
ATOM 2690 C CA . ARG A 1 344 ? 15.879 -13.758 -22.732 1.00 87.88 344 ARG A CA 1
ATOM 2691 C C . ARG A 1 344 ? 14.871 -13.989 -23.854 1.00 87.88 344 ARG A C 1
ATOM 2693 O O . ARG A 1 344 ? 15.192 -14.683 -24.806 1.00 87.88 344 ARG A O 1
ATOM 2700 N N . SER A 1 345 ? 13.675 -13.423 -23.732 1.00 86.75 345 SER A N 1
ATOM 2701 C CA . SER A 1 345 ? 12.562 -13.691 -24.652 1.00 86.75 345 SER A CA 1
ATOM 2702 C C . SER A 1 345 ? 12.618 -12.809 -25.897 1.00 86.75 345 SER A C 1
ATOM 2704 O O . SER A 1 345 ? 12.192 -13.208 -26.978 1.00 86.75 345 SER A O 1
ATOM 2706 N N . PHE A 1 346 ? 13.128 -11.585 -25.758 1.00 86.00 346 PHE A N 1
ATOM 2707 C CA . PHE A 1 346 ? 13.196 -10.645 -26.866 1.00 86.00 346 PHE A CA 1
ATOM 2708 C C . PHE A 1 346 ? 14.460 -10.931 -27.674 1.00 86.00 346 PHE A C 1
ATOM 2710 O O . PHE A 1 346 ? 15.570 -10.918 -27.141 1.00 86.00 346 PHE A O 1
ATOM 2717 N N . HIS A 1 347 ? 14.290 -11.171 -28.973 1.00 88.19 347 HIS A N 1
ATOM 2718 C CA . HIS A 1 347 ? 15.397 -11.447 -29.892 1.00 88.19 347 HIS A CA 1
ATOM 2719 C C . HIS A 1 347 ? 16.079 -10.158 -30.380 1.00 88.19 347 HIS A C 1
ATOM 2721 O O . HIS A 1 347 ? 17.231 -10.189 -30.797 1.00 88.19 347 HIS A O 1
ATOM 2727 N N . THR A 1 348 ? 15.409 -9.006 -30.262 1.00 88.88 348 THR A N 1
ATOM 2728 C CA . THR A 1 348 ? 15.947 -7.703 -30.675 1.00 88.88 348 THR A CA 1
ATOM 2729 C C . THR A 1 348 ? 17.152 -7.255 -29.840 1.00 88.88 348 THR A C 1
ATOM 2731 O O . THR A 1 348 ? 17.223 -7.498 -28.633 1.00 88.88 348 THR A O 1
ATOM 2734 N N . ASN A 1 349 ? 18.076 -6.548 -30.493 1.00 87.88 349 ASN A N 1
ATOM 2735 C CA . ASN A 1 349 ? 19.207 -5.855 -29.869 1.00 87.88 349 ASN A CA 1
ATOM 2736 C C . AS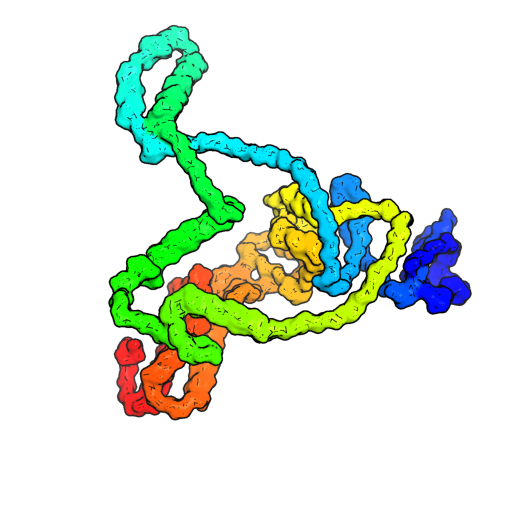N A 1 349 ? 19.044 -4.324 -29.906 1.00 87.88 349 ASN A C 1
ATOM 2738 O O . ASN A 1 349 ? 19.959 -3.608 -29.503 1.00 87.88 349 ASN A O 1
ATOM 2742 N N . SER A 1 350 ? 17.899 -3.818 -30.385 1.00 89.94 350 SER A N 1
ATOM 2743 C CA . SER A 1 350 ? 17.625 -2.379 -30.434 1.00 89.94 350 SER A CA 1
ATOM 2744 C C . SER A 1 350 ? 17.445 -1.821 -29.013 1.00 89.94 350 SER A C 1
ATOM 2746 O O . SER A 1 350 ? 16.526 -2.259 -28.305 1.00 89.94 350 SER A O 1
ATOM 2748 N N . PRO A 1 351 ? 18.281 -0.856 -28.584 1.00 90.50 351 PRO A N 1
ATOM 2749 C CA . PRO A 1 351 ? 18.180 -0.274 -27.251 1.00 90.50 351 PRO A CA 1
ATOM 2750 C C . PRO A 1 351 ? 16.853 0.467 -27.062 1.00 90.50 351 PRO A C 1
ATOM 2752 O O . PRO A 1 351 ? 16.226 0.319 -26.014 1.00 90.50 351 PRO A O 1
ATOM 2755 N N . ASP A 1 352 ? 16.358 1.158 -28.091 1.00 89.62 352 ASP A N 1
ATOM 2756 C CA . ASP A 1 352 ? 15.101 1.912 -28.036 1.00 89.62 352 ASP A CA 1
ATOM 2757 C C . ASP A 1 352 ? 13.895 1.025 -27.725 1.00 89.62 352 ASP A C 1
ATOM 2759 O O . ASP A 1 352 ? 13.051 1.366 -26.891 1.00 89.62 352 ASP A O 1
ATOM 2763 N N . ILE A 1 353 ? 13.819 -0.145 -28.368 1.00 92.12 353 ILE A N 1
ATOM 2764 C CA . ILE A 1 353 ? 12.732 -1.105 -28.145 1.00 92.12 353 ILE A CA 1
ATOM 2765 C C . ILE A 1 353 ? 12.812 -1.669 -26.724 1.00 92.12 353 ILE A C 1
ATOM 2767 O O . ILE A 1 353 ? 11.798 -1.734 -26.027 1.00 92.12 353 ILE A O 1
ATOM 2771 N N . LEU A 1 354 ? 14.011 -2.041 -26.267 1.00 90.31 354 LEU A N 1
ATOM 2772 C CA . LEU A 1 354 ? 14.215 -2.606 -24.931 1.00 90.31 354 LEU A CA 1
ATOM 2773 C C . LEU A 1 354 ? 13.934 -1.577 -23.824 1.00 90.31 354 LEU A C 1
ATOM 2775 O O . LEU A 1 354 ? 13.319 -1.917 -22.812 1.00 90.31 354 LEU A O 1
ATOM 2779 N N . ILE A 1 355 ? 14.307 -0.311 -24.023 1.00 92.56 355 ILE A N 1
ATOM 2780 C CA . ILE A 1 355 ? 14.002 0.786 -23.094 1.00 92.56 355 ILE A CA 1
ATOM 2781 C C . ILE A 1 355 ? 12.493 1.055 -23.050 1.00 92.56 355 ILE A C 1
ATOM 2783 O O . ILE A 1 355 ? 11.929 1.197 -21.960 1.00 92.56 355 ILE A O 1
ATOM 2787 N N . LYS A 1 356 ? 11.806 1.082 -24.202 1.00 92.12 356 LYS A N 1
ATOM 2788 C CA . LYS A 1 356 ? 10.336 1.198 -24.242 1.00 92.12 356 LYS A CA 1
ATOM 2789 C C . LYS A 1 356 ? 9.674 0.038 -23.500 1.00 92.12 356 LYS A C 1
ATOM 2791 O O . LYS A 1 356 ? 8.801 0.269 -22.664 1.00 92.12 356 LYS A O 1
ATOM 2796 N N . ALA A 1 357 ? 10.135 -1.189 -23.726 1.00 88.75 357 ALA A N 1
ATOM 2797 C CA . ALA A 1 357 ? 9.625 -2.364 -23.034 1.00 88.75 357 ALA A CA 1
ATOM 2798 C C . ALA A 1 357 ? 9.842 -2.272 -21.511 1.00 88.75 357 ALA A C 1
ATOM 2800 O O . ALA A 1 357 ? 8.922 -2.556 -20.742 1.00 88.75 357 ALA A O 1
ATOM 2801 N N . TYR A 1 358 ? 11.003 -1.793 -21.054 1.00 93.44 358 TYR A N 1
ATOM 2802 C CA . TYR A 1 358 ? 11.256 -1.548 -19.631 1.00 93.44 358 TYR A CA 1
ATOM 2803 C C . TYR A 1 358 ? 10.257 -0.563 -19.017 1.00 93.44 358 TYR A C 1
ATOM 2805 O O . TYR A 1 358 ? 9.682 -0.841 -17.960 1.00 93.44 358 TYR A O 1
ATOM 2813 N N . LYS A 1 359 ? 10.011 0.565 -19.696 1.00 91.38 359 LYS A N 1
ATOM 2814 C CA . LYS A 1 359 ? 9.051 1.588 -19.254 1.00 91.38 359 LYS A CA 1
ATOM 2815 C C . LYS A 1 359 ? 7.617 1.048 -19.177 1.00 91.38 359 LYS A C 1
ATOM 2817 O O . LYS A 1 359 ? 6.881 1.464 -18.292 1.00 91.38 359 LYS A O 1
ATOM 2822 N N . ILE A 1 360 ? 7.241 0.118 -20.055 1.00 91.75 360 ILE A N 1
ATOM 2823 C CA . ILE A 1 360 ? 5.889 -0.461 -20.100 1.00 91.75 360 ILE A CA 1
ATOM 2824 C C . ILE A 1 360 ? 5.707 -1.571 -19.056 1.00 91.75 360 ILE A C 1
ATOM 2826 O O . ILE A 1 360 ? 4.700 -1.591 -18.358 1.00 91.75 360 ILE A O 1
ATOM 2830 N N . TYR A 1 361 ? 6.663 -2.495 -18.923 1.00 89.12 361 TYR A N 1
ATOM 2831 C CA . TYR A 1 361 ? 6.453 -3.729 -18.151 1.00 89.12 361 TYR A CA 1
ATOM 2832 C C . TYR A 1 361 ? 7.146 -3.757 -16.788 1.00 89.12 361 TYR A C 1
ATOM 2834 O O . TYR A 1 361 ? 6.668 -4.427 -15.873 1.00 89.12 361 TYR A O 1
ATOM 2842 N N . ILE A 1 362 ? 8.277 -3.063 -16.633 1.00 92.38 362 ILE A N 1
ATOM 2843 C CA . ILE A 1 362 ? 9.074 -3.112 -15.399 1.00 92.38 362 ILE A CA 1
ATOM 2844 C C . ILE A 1 362 ? 8.841 -1.883 -14.534 1.00 92.38 362 ILE A C 1
ATOM 2846 O O . ILE A 1 362 ? 8.629 -2.026 -13.329 1.00 92.38 362 ILE A O 1
ATOM 2850 N N . ARG A 1 363 ? 8.832 -0.687 -15.129 1.00 94.00 363 ARG A N 1
ATOM 2851 C CA . ARG A 1 363 ? 8.639 0.565 -14.389 1.00 94.00 363 ARG A CA 1
ATOM 2852 C C . ARG A 1 363 ? 7.354 0.572 -13.541 1.00 94.00 363 ARG A C 1
ATOM 2854 O O . ARG A 1 363 ? 7.463 0.906 -12.362 1.00 94.00 363 ARG A O 1
ATOM 2861 N N . PRO A 1 364 ? 6.184 0.096 -14.020 1.00 94.25 364 PRO A N 1
ATOM 2862 C CA . PRO A 1 364 ? 4.983 0.057 -13.183 1.00 94.25 364 PRO A CA 1
ATOM 2863 C C . PRO A 1 364 ? 5.122 -0.843 -11.951 1.00 94.25 364 PRO A C 1
ATOM 2865 O O . PRO A 1 364 ? 4.564 -0.529 -10.908 1.00 94.25 364 PRO A O 1
ATOM 2868 N N . LEU A 1 365 ? 5.905 -1.929 -12.023 1.00 91.56 365 LEU A N 1
ATOM 2869 C CA . LEU A 1 365 ? 6.157 -2.802 -10.867 1.00 91.56 365 LEU A CA 1
ATOM 2870 C C . LEU A 1 365 ? 6.954 -2.093 -9.765 1.00 91.56 365 LEU A C 1
ATOM 2872 O O . LEU A 1 365 ? 6.831 -2.452 -8.594 1.00 91.56 365 LEU A O 1
ATOM 2876 N N . LEU A 1 366 ? 7.798 -1.135 -10.153 1.00 94.00 366 LEU A N 1
ATOM 2877 C CA . LEU A 1 366 ? 8.631 -0.350 -9.249 1.00 94.00 366 LEU A CA 1
ATOM 2878 C C . LEU A 1 366 ? 7.947 0.940 -8.792 1.00 94.00 366 LEU A C 1
ATOM 2880 O O . LEU A 1 366 ? 8.335 1.464 -7.764 1.00 94.00 366 LEU A O 1
ATOM 2884 N N . GLU A 1 367 ? 6.957 1.460 -9.516 1.00 92.31 367 GLU A N 1
ATOM 2885 C CA . GLU A 1 367 ? 6.344 2.765 -9.215 1.00 92.31 367 GLU A CA 1
ATOM 2886 C C . GLU A 1 367 ? 4.871 2.673 -8.779 1.00 92.31 367 GLU A C 1
ATOM 2888 O O . GLU A 1 367 ? 4.280 3.672 -8.363 1.00 92.31 367 GLU A O 1
ATOM 2893 N N . SER A 1 368 ? 4.262 1.483 -8.813 1.00 90.88 368 SER A N 1
ATOM 2894 C CA . SER A 1 368 ? 2.878 1.297 -8.368 1.00 90.88 368 SER A CA 1
ATOM 2895 C C . SER A 1 368 ? 2.712 1.637 -6.887 1.00 90.88 368 SER A C 1
ATOM 2897 O O . SER A 1 368 ? 3.463 1.140 -6.043 1.00 90.88 368 SER A O 1
ATOM 2899 N N . SER A 1 369 ? 1.676 2.412 -6.561 1.00 90.69 369 SER A N 1
ATOM 2900 C CA . SER A 1 369 ? 1.289 2.749 -5.183 1.00 90.69 369 SER A CA 1
ATOM 2901 C C . SER A 1 369 ? 2.371 3.488 -4.381 1.00 90.69 369 SER A C 1
ATOM 2903 O O . SER A 1 369 ? 2.380 3.414 -3.152 1.00 90.69 369 SER A O 1
ATOM 2905 N N . THR A 1 370 ? 3.276 4.214 -5.046 1.00 91.50 370 THR A N 1
ATOM 2906 C CA . THR A 1 370 ? 4.358 4.990 -4.403 1.00 91.50 370 THR A CA 1
ATOM 2907 C C . THR A 1 370 ? 3.856 6.029 -3.406 1.00 91.50 370 THR A C 1
ATOM 2909 O O . THR A 1 370 ? 4.544 6.285 -2.424 1.00 91.50 370 THR A O 1
ATOM 2912 N N . VAL A 1 371 ? 2.626 6.534 -3.566 1.00 91.88 371 VAL A N 1
ATOM 2913 C CA . VAL A 1 371 ? 1.941 7.394 -2.577 1.00 91.88 371 VAL A CA 1
ATOM 2914 C C . VAL A 1 371 ? 1.945 6.774 -1.169 1.00 91.88 371 VAL A C 1
ATOM 2916 O O . VAL A 1 371 ? 1.953 7.497 -0.178 1.00 91.88 371 VAL A O 1
ATOM 2919 N N . ILE A 1 372 ? 1.965 5.440 -1.073 1.00 90.62 372 ILE A N 1
ATOM 2920 C CA . ILE A 1 372 ? 1.952 4.704 0.196 1.00 90.62 372 ILE A CA 1
ATOM 2921 C C . ILE A 1 372 ? 3.367 4.453 0.732 1.00 90.62 372 ILE A C 1
ATOM 2923 O O . ILE A 1 372 ? 3.581 4.551 1.937 1.00 90.62 372 ILE A O 1
ATOM 2927 N N . TRP A 1 373 ? 4.320 4.070 -0.126 1.00 90.56 373 TRP A N 1
ATOM 2928 C CA . TRP A 1 373 ? 5.562 3.421 0.319 1.00 90.56 373 TRP A CA 1
ATOM 2929 C C . TRP A 1 373 ? 6.869 4.089 -0.133 1.00 90.56 373 TRP A C 1
ATOM 2931 O O . TRP A 1 373 ? 7.934 3.537 0.147 1.00 90.56 373 TRP A O 1
ATOM 2941 N N . ASN A 1 374 ? 6.817 5.255 -0.788 1.00 91.62 374 ASN A N 1
ATOM 2942 C CA . ASN A 1 374 ? 8.000 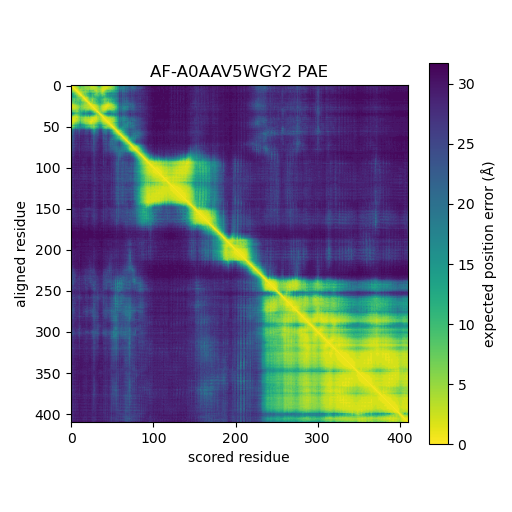5.960 -1.301 1.00 91.62 374 ASN A CA 1
ATOM 2943 C C . ASN A 1 374 ? 9.128 6.066 -0.242 1.00 91.62 374 ASN A C 1
ATOM 2945 O O . ASN A 1 374 ? 8.936 6.724 0.786 1.00 91.62 374 ASN A O 1
ATOM 2949 N N . PRO A 1 375 ? 10.283 5.396 -0.435 1.00 91.88 375 PRO A N 1
ATOM 2950 C CA . PRO A 1 375 ? 11.320 5.340 0.586 1.00 91.88 375 PRO A CA 1
ATOM 2951 C C . PRO A 1 375 ? 12.115 6.643 0.673 1.00 91.88 375 PRO A C 1
ATOM 2953 O O . PRO A 1 375 ? 12.538 7.196 -0.334 1.00 91.88 375 PRO A O 1
ATOM 2956 N N . THR A 1 376 ? 12.434 7.060 1.895 1.00 90.50 376 THR A N 1
ATOM 2957 C CA . THR A 1 376 ? 13.364 8.172 2.161 1.00 90.50 376 THR A CA 1
ATOM 2958 C C . THR A 1 376 ? 14.792 7.698 2.436 1.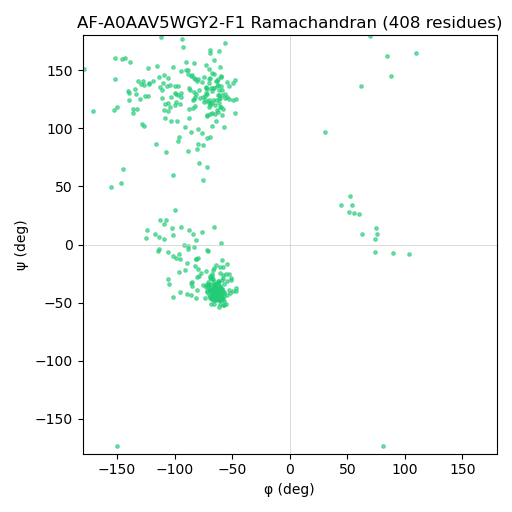00 90.50 376 THR A C 1
ATOM 2960 O O . THR A 1 376 ? 15.750 8.439 2.243 1.00 90.50 376 THR A O 1
ATOM 2963 N N . ALA A 1 377 ? 14.964 6.447 2.876 1.00 92.88 377 ALA A N 1
ATOM 2964 C CA . ALA A 1 377 ? 16.278 5.889 3.164 1.00 92.88 377 ALA A CA 1
ATOM 2965 C C . ALA A 1 377 ? 17.068 5.643 1.869 1.00 92.88 377 ALA A C 1
ATOM 2967 O O . ALA A 1 377 ? 16.658 4.836 1.031 1.00 92.88 377 ALA A O 1
ATOM 2968 N N . ILE A 1 378 ? 18.249 6.259 1.764 1.00 95.44 378 ILE A N 1
ATOM 2969 C CA . ILE A 1 378 ? 19.125 6.206 0.580 1.00 95.44 378 ILE A CA 1
ATOM 2970 C C . ILE A 1 378 ? 19.401 4.763 0.134 1.00 95.44 378 ILE A C 1
ATOM 2972 O O . ILE A 1 378 ? 19.323 4.449 -1.048 1.00 95.44 378 ILE A O 1
ATOM 2976 N N . GLY A 1 379 ? 19.644 3.839 1.069 1.00 95.81 379 GLY A N 1
ATOM 2977 C CA . GLY A 1 379 ? 19.885 2.431 0.731 1.00 95.81 379 GLY A CA 1
ATOM 2978 C C . GLY A 1 379 ? 18.703 1.743 0.029 1.00 95.81 379 GLY A C 1
ATOM 2979 O O . GLY A 1 379 ? 18.909 0.857 -0.801 1.00 95.81 379 GLY A O 1
ATOM 2980 N N . LEU A 1 380 ? 17.467 2.150 0.332 1.00 95.06 380 LEU A N 1
ATOM 2981 C CA . LEU A 1 380 ? 16.260 1.631 -0.316 1.00 95.06 380 LEU A CA 1
ATOM 2982 C C . LEU A 1 380 ? 16.021 2.294 -1.676 1.00 95.06 380 LEU A C 1
ATOM 2984 O O . LEU A 1 380 ? 15.678 1.589 -2.625 1.00 95.06 380 LEU A O 1
ATOM 2988 N N . VAL A 1 381 ? 16.275 3.601 -1.785 1.00 96.00 381 VAL A N 1
ATOM 2989 C CA . VAL A 1 381 ? 16.254 4.343 -3.059 1.00 96.00 381 VAL A CA 1
ATOM 2990 C C . VAL A 1 381 ? 17.252 3.726 -4.041 1.00 96.00 381 VAL A C 1
ATOM 2992 O O . VAL A 1 381 ? 16.864 3.268 -5.116 1.00 96.00 381 VAL A O 1
ATOM 2995 N N . ASN A 1 382 ? 18.506 3.558 -3.611 1.00 96.19 382 ASN A N 1
ATOM 2996 C CA . ASN A 1 382 ? 19.562 2.928 -4.402 1.00 96.19 382 ASN A CA 1
ATOM 2997 C C . ASN A 1 382 ? 19.187 1.507 -4.838 1.00 96.19 382 ASN A C 1
ATOM 2999 O O . ASN A 1 382 ? 19.567 1.062 -5.917 1.00 96.19 382 ASN A O 1
ATOM 3003 N N . ARG A 1 383 ? 18.435 0.761 -4.018 1.00 96.50 383 ARG A N 1
ATOM 3004 C CA . ARG A 1 383 ? 18.009 -0.602 -4.361 1.00 96.50 383 ARG A CA 1
ATOM 3005 C C . ARG A 1 383 ? 16.993 -0.628 -5.503 1.00 96.50 383 ARG A C 1
ATOM 3007 O O . ARG A 1 383 ? 17.089 -1.526 -6.344 1.00 96.50 383 ARG A O 1
ATOM 3014 N N . LEU A 1 384 ? 16.052 0.318 -5.527 1.00 96.69 384 LEU A N 1
ATOM 3015 C CA . LEU A 1 384 ? 15.101 0.491 -6.631 1.00 96.69 384 LEU A CA 1
ATOM 3016 C C . LEU A 1 384 ? 15.843 0.904 -7.902 1.00 96.69 384 LEU A C 1
ATOM 3018 O O . LEU A 1 384 ? 15.728 0.239 -8.932 1.00 96.69 384 LEU A O 1
ATOM 3022 N N . GLU A 1 385 ? 16.680 1.931 -7.792 1.00 96.19 385 GLU A N 1
ATOM 3023 C CA . GLU A 1 385 ? 17.446 2.473 -8.910 1.00 96.19 385 GLU A CA 1
ATOM 3024 C C . GLU A 1 385 ? 18.430 1.454 -9.501 1.00 96.19 385 GLU A C 1
ATOM 3026 O O . GLU A 1 385 ? 18.633 1.395 -10.716 1.00 96.19 385 GLU A O 1
ATOM 3031 N N . ASN A 1 386 ? 18.988 0.566 -8.672 1.00 96.81 386 ASN A N 1
ATOM 3032 C CA . ASN A 1 386 ? 19.898 -0.468 -9.150 1.00 96.81 386 ASN A CA 1
ATOM 3033 C C . ASN A 1 386 ? 19.242 -1.420 -10.167 1.00 96.81 386 ASN A C 1
ATOM 3035 O O . ASN A 1 386 ? 19.945 -2.004 -10.988 1.00 96.81 386 ASN A O 1
ATOM 3039 N N . VAL A 1 387 ? 17.911 -1.579 -10.150 1.00 97.31 387 VAL A N 1
ATOM 3040 C CA . VAL A 1 387 ? 17.200 -2.361 -11.178 1.00 97.31 387 VAL A CA 1
ATOM 3041 C C . VAL A 1 387 ? 17.339 -1.700 -12.552 1.00 97.31 387 VAL A C 1
ATOM 3043 O O . VAL A 1 387 ? 17.692 -2.372 -13.522 1.00 97.31 387 VAL A O 1
ATOM 3046 N N . GLN A 1 388 ? 17.139 -0.383 -12.622 1.00 96.56 388 GLN A N 1
ATOM 3047 C CA . GLN A 1 388 ? 17.320 0.401 -13.843 1.00 96.56 388 GLN A CA 1
ATOM 3048 C C . GLN A 1 388 ? 18.787 0.422 -14.273 1.00 96.56 388 GLN A C 1
ATOM 3050 O O . GLN A 1 388 ? 19.097 0.138 -15.430 1.00 96.56 388 GLN A O 1
ATOM 3055 N N . ARG A 1 389 ? 19.703 0.672 -13.329 1.00 96.19 389 ARG A N 1
ATOM 3056 C CA . ARG A 1 389 ? 21.152 0.692 -13.574 1.00 96.19 389 ARG A CA 1
ATOM 3057 C C . ARG A 1 389 ? 21.672 -0.619 -14.151 1.00 96.19 389 ARG A C 1
ATOM 3059 O O . ARG A 1 389 ? 22.532 -0.594 -15.035 1.00 96.19 389 ARG A O 1
ATOM 3066 N N . GLU A 1 390 ? 21.189 -1.754 -13.652 1.00 95.62 390 GLU A N 1
ATOM 3067 C CA . GLU A 1 390 ? 21.559 -3.068 -14.173 1.00 95.62 390 GLU A CA 1
ATOM 3068 C C . GLU A 1 390 ? 20.958 -3.307 -15.561 1.00 95.62 390 GLU A C 1
ATOM 3070 O O . GLU A 1 390 ? 21.658 -3.790 -16.455 1.00 95.62 390 GLU A O 1
ATOM 3075 N N . PHE A 1 391 ? 19.689 -2.942 -15.754 1.00 95.56 391 PHE A N 1
ATOM 3076 C CA . PHE A 1 391 ? 19.000 -3.115 -17.027 1.00 95.56 391 PHE A CA 1
ATOM 3077 C C . PHE A 1 391 ? 19.674 -2.322 -18.153 1.00 95.56 391 PHE A C 1
ATOM 3079 O O . PHE A 1 391 ? 20.078 -2.923 -19.150 1.00 95.56 391 PHE A O 1
ATOM 3086 N N . THR A 1 392 ? 19.889 -1.013 -17.982 1.00 95.19 392 THR A N 1
ATOM 3087 C CA . THR A 1 392 ? 20.496 -0.167 -19.029 1.00 95.19 392 THR A CA 1
ATOM 3088 C C . THR A 1 392 ? 21.917 -0.611 -19.372 1.00 95.19 392 THR A C 1
ATOM 3090 O O . THR A 1 392 ? 22.294 -0.645 -20.541 1.00 95.19 392 THR A O 1
ATOM 3093 N N . ARG A 1 393 ? 22.695 -1.066 -18.376 1.00 94.06 393 ARG A N 1
ATOM 3094 C CA . ARG A 1 393 ? 24.036 -1.636 -18.602 1.00 94.06 393 ARG A CA 1
ATOM 3095 C C . ARG A 1 393 ? 23.984 -2.868 -19.507 1.00 94.06 393 ARG A C 1
ATOM 3097 O O . ARG A 1 393 ? 24.842 -3.047 -20.368 1.00 94.06 393 ARG A O 1
ATOM 3104 N N . ARG A 1 394 ? 23.005 -3.749 -19.287 1.00 93.38 394 ARG A N 1
ATOM 3105 C CA . ARG A 1 394 ? 22.848 -4.989 -20.063 1.00 93.38 394 ARG A CA 1
ATOM 3106 C C . ARG A 1 394 ? 22.349 -4.721 -21.474 1.00 93.38 394 ARG A C 1
ATOM 3108 O O . ARG A 1 394 ? 22.800 -5.408 -22.384 1.00 93.38 394 ARG A O 1
ATOM 3115 N N . VAL A 1 395 ? 21.472 -3.734 -21.647 1.00 92.81 395 VAL A N 1
ATOM 3116 C CA . VAL A 1 395 ? 21.017 -3.285 -22.969 1.00 92.81 395 VAL A CA 1
ATOM 3117 C C . VAL A 1 395 ? 22.199 -2.781 -23.795 1.00 92.81 395 VAL A C 1
ATOM 3119 O O . VAL A 1 395 ? 22.431 -3.313 -24.871 1.00 92.81 395 VAL A O 1
ATOM 3122 N N . LEU A 1 396 ? 23.029 -1.878 -23.264 1.00 91.19 396 LEU A N 1
ATOM 3123 C CA . LEU A 1 396 ? 24.202 -1.368 -23.996 1.00 91.19 396 LEU A CA 1
ATOM 3124 C C . LEU A 1 396 ? 25.204 -2.455 -24.364 1.00 91.19 396 LEU A C 1
ATOM 3126 O O . LEU A 1 396 ? 25.663 -2.507 -25.504 1.00 91.19 396 LEU A O 1
ATOM 3130 N N . LYS A 1 397 ? 25.487 -3.371 -23.425 1.00 89.88 397 LYS A N 1
ATOM 3131 C CA . LYS A 1 397 ? 26.344 -4.530 -23.704 1.00 89.88 397 LYS A CA 1
ATOM 3132 C C . LYS A 1 397 ? 25.777 -5.381 -24.845 1.00 89.88 397 LYS A C 1
ATOM 3134 O O . LYS A 1 397 ? 26.532 -5.874 -25.675 1.00 89.88 397 LYS A O 1
ATOM 3139 N N . ARG A 1 398 ? 24.456 -5.568 -24.880 1.00 88.25 398 ARG A N 1
ATOM 3140 C CA . ARG A 1 398 ? 23.769 -6.344 -25.918 1.00 88.25 398 ARG A CA 1
ATOM 3141 C C . ARG A 1 398 ? 23.757 -5.625 -27.268 1.00 88.25 398 ARG A C 1
ATOM 3143 O O . ARG A 1 398 ? 23.836 -6.289 -28.294 1.00 88.25 398 ARG A O 1
ATOM 3150 N N . SER A 1 399 ? 23.703 -4.298 -27.263 1.00 86.50 399 SER A N 1
ATOM 3151 C CA . SER A 1 399 ? 23.757 -3.461 -28.463 1.00 86.50 399 SER A CA 1
ATOM 3152 C C . SER A 1 399 ? 25.188 -3.166 -28.944 1.00 86.50 399 SER A C 1
ATOM 3154 O O . SER A 1 399 ? 25.351 -2.329 -29.821 1.00 86.50 399 SER A O 1
ATOM 3156 N N . GLN A 1 400 ? 26.219 -3.813 -28.378 1.00 81.88 400 GLN A N 1
ATOM 3157 C CA . GLN A 1 400 ? 27.643 -3.638 -28.728 1.00 81.88 400 GLN A CA 1
ATOM 3158 C C . GLN A 1 400 ? 28.170 -2.192 -28.625 1.00 81.88 400 GLN A C 1
ATOM 3160 O O . GLN A 1 400 ? 29.124 -1.822 -29.300 1.00 81.88 400 GLN A O 1
ATOM 3165 N N . HIS A 1 401 ? 27.571 -1.367 -27.767 1.00 78.00 401 HIS A N 1
ATOM 3166 C CA . HIS A 1 401 ? 28.063 -0.011 -27.522 1.00 78.00 401 HIS A CA 1
ATOM 3167 C C . HIS A 1 401 ? 29.204 -0.017 -26.496 1.00 78.00 401 HIS A C 1
ATOM 3169 O O . HIS A 1 401 ? 29.295 -0.914 -25.649 1.00 78.00 401 HIS A O 1
ATOM 3175 N N . HIS A 1 402 ? 30.055 1.010 -26.542 1.00 81.62 402 HIS A N 1
ATOM 3176 C CA . HIS A 1 402 ? 31.106 1.204 -25.546 1.00 81.62 402 HIS A CA 1
ATOM 3177 C C . HIS A 1 402 ? 30.526 1.375 -24.127 1.00 81.62 402 HIS A C 1
ATOM 3179 O O . HIS A 1 402 ? 29.386 1.822 -23.967 1.00 81.62 402 HIS A O 1
ATOM 3185 N N . PRO A 1 403 ? 31.282 1.014 -23.073 1.00 84.81 403 PRO A N 1
ATOM 3186 C CA . PRO A 1 403 ? 30.853 1.234 -21.697 1.00 84.81 403 PRO A CA 1
ATOM 3187 C C . PRO A 1 403 ? 30.636 2.728 -21.423 1.00 84.81 403 PRO A C 1
ATOM 3189 O O . PRO A 1 403 ? 31.542 3.529 -21.620 1.00 84.81 403 PRO A O 1
ATOM 3192 N N . LEU A 1 404 ? 29.450 3.083 -20.930 1.00 88.62 404 LEU A N 1
ATOM 3193 C CA . LEU A 1 404 ? 29.078 4.450 -20.556 1.00 88.62 404 LEU A CA 1
ATOM 3194 C C . LEU A 1 404 ? 28.824 4.557 -19.045 1.00 88.62 404 LEU A C 1
ATOM 3196 O O . LEU A 1 404 ? 28.434 3.570 -18.396 1.00 88.62 404 LEU A O 1
ATOM 3200 N N . SER A 1 405 ? 29.014 5.757 -18.480 1.00 90.62 405 SER A N 1
ATOM 3201 C CA . SER A 1 405 ? 28.690 6.037 -17.073 1.00 90.62 405 SER A CA 1
ATOM 3202 C C . SER A 1 405 ? 27.194 5.825 -16.815 1.00 90.62 405 SER A C 1
ATOM 3204 O O . SER A 1 405 ? 26.420 5.645 -17.739 1.00 90.62 405 SER A O 1
ATOM 3206 N N . TYR A 1 406 ? 26.724 5.755 -15.567 1.00 89.75 406 TYR A N 1
ATOM 3207 C CA . TYR A 1 406 ? 25.278 5.571 -15.362 1.00 89.75 406 TYR A CA 1
ATOM 3208 C C . TYR A 1 406 ? 24.436 6.751 -15.859 1.00 89.75 406 TYR A C 1
ATOM 3210 O O . TYR A 1 406 ? 23.375 6.502 -16.420 1.00 89.75 406 TYR A O 1
ATOM 3218 N N . LEU A 1 407 ? 24.920 7.984 -15.698 1.00 90.00 407 LEU A N 1
ATOM 3219 C CA . LEU A 1 407 ? 24.200 9.184 -16.123 1.00 90.00 407 LEU A CA 1
ATOM 3220 C C . LEU A 1 407 ? 24.077 9.261 -17.647 1.00 90.00 407 LEU A C 1
ATOM 3222 O O . LEU A 1 407 ? 22.996 9.543 -18.139 1.00 90.00 407 LEU A O 1
ATOM 3226 N N . ASP A 1 408 ? 25.123 8.877 -18.379 1.00 86.75 408 ASP A N 1
ATOM 3227 C CA . ASP A 1 408 ? 25.122 8.890 -19.852 1.00 86.75 408 ASP A CA 1
ATOM 3228 C C . ASP A 1 408 ? 24.241 7.787 -20.475 1.00 86.75 408 ASP A C 1
ATOM 3230 O O . ASP A 1 408 ? 24.125 7.685 -21.693 1.00 86.75 408 ASP A O 1
ATOM 3234 N N . ARG A 1 409 ? 23.661 6.902 -19.649 1.00 85.56 409 ARG A N 1
ATOM 3235 C CA . ARG A 1 409 ? 22.781 5.797 -20.077 1.00 85.56 409 ARG A CA 1
ATOM 3236 C C . ARG A 1 409 ? 21.296 6.079 -19.876 1.00 85.56 409 ARG A C 1
ATOM 3238 O O . ARG A 1 409 ? 20.485 5.224 -20.246 1.00 85.56 409 ARG A O 1
ATOM 3245 N N . LEU A 1 410 ? 20.965 7.158 -19.172 1.00 80.31 410 LEU A N 1
ATOM 3246 C CA . LEU A 1 410 ? 19.597 7.585 -18.874 1.00 80.31 410 LEU A CA 1
ATOM 3247 C C . LEU A 1 410 ? 19.057 8.433 -20.019 1.00 80.31 410 LEU A C 1
ATOM 3249 O O . LEU A 1 410 ? 17.855 8.244 -20.326 1.00 80.31 410 LEU A O 1
#

Radius of gyration: 35.1 Å; Cα contacts (8 Å, |Δi|>4): 316; chains: 1; bounding box: 80×104×78 Å

Organism: NCBI:txid1538716

Sequence (410 aa):
LLAISETWLDCGDLDVMLLRGTSNHFLFRADRVAGRGGGVLLYAHINLLPITVSTLTIPGFEDVKPDIPLSDHIGIAFTINSFIAKDKIAPPSRDFSNADWDSMNNLIASHNWTLSFMGKSISDAYEYFSAFINDLIATYVPLKKPKSDNGYPKYLSILYNRLQRFHANAANSDLTHSLRSNNSSLPGILDDKGKILLTDNEKATAFSKFFSRVQTSPLSAPLSRPMVCQTHFDLPSIFPEQILLAISQLVPKCNGSSDKIPNILYCKCKFSVVWNMTLSAPKCCVLHLGRLKTRSKYTLNGLTISPSDTVRDLGVHFSKKLNFGYHITQITRKARSMCNLMLRSFHTNSPDILIKAYKIYIRPLLESSTVIWNPTAIGLVNRLENVQREFTRRVLKRSQHHPLSYLDRL

Secondary structure (DSSP, 8-state):
-EEEEEE---TT---HHHHT-BTTEEEEEEE--SSSS-EEEEEEETT----------BTTB----------S------------PPP--PPPPB-GGG--HHHHHHHHHHS-HHHHHTT--HHHHHHHHHHHHHHHHHHHSPBPPPPPP-SS-HHHHHHHHHHHHHHHHSTTSTTT---S-TT-PPPPEEPTTS-EE-SHHHHHHHHHHHHHHS-PPP-----PPPP-PPP--------HHHHHHHHHHS-SS-PBPTT--BHHHHHHTHHHHHTT----GGG--B---S--SS----EETTEEPPB-SEEEETTEEEETT---HHHHHHHHHHHHHHHHHHHHH-----HHHHHHHIIIIIHHHHHTTHHHH---SHHHHHHHHHHHHHHHHHHHHHTTPPP--SGGG-

Mean predicted aligned error: 22.15 Å

pLDDT: mean 70.26, std 20.41, range [24.19, 97.31]